Protein AF-A0A3B9D174-F1 (afdb_monomer)

Radius of gyration: 32.99 Å; Cα contacts (8 Å, |Δi|>4): 770; chains: 1; bounding box: 59×114×82 Å

Foldseek 3Di:
DDDDDDDDDDDDDDDDDDDDDDDDDDDDDDDDDDDDPDDDDDDDPPPPDDPVCPVVLVVQLVVLLVVLVVVQVVLVPPPFDPDDDPPPDPDDDQVNVCVVVVQFDDWADADLQKIFTAGPVRDTPWIKGKLPPLLQQQQFFQHAWIKIFTAHPQQFTQWIATDDHPDDPVLNVQCRPPPVQGRVSGGPHAPDQDDLPPRDARPPNRRVRQSVSVSVRSSSPDLDFQPVCQDADDLVLVVLVLVQQPVSDSPQWDWADDDRFKTFIAGVVRDTQWMKGKLRRLDQRQQFDGGGWIKIFTAGPVQFTRAIDTDDDRDDPPLLVVLSVCRVLCVLRGRDRQLCLLVDDCVVSVRAADVPNRRVSVSVSVSSNSSSPSVNVVVVVVVPDDDDPPPAQDDDPLLVVLVVQVVVLCVCLVDPVVVPVVSLLVLLVCLCPPVQPPNVLDDFLVLVLVCSNNPDVCSHRVSSVVLVCCQSSVCSNVVDNSCLRRRHSVSSVCVVCVPDPDDDDDDPVVVVVVVCVVVVLVVVSVVCSVVVRPDDRRVVDPSVVD

Solvent-accessible surface area (backbone atoms only — not comparable to full-atom values): 31880 Å² total; per-residue (Å²): 135,87,84,84,85,85,88,86,84,90,80,89,82,89,83,89,82,84,86,82,89,88,87,88,81,90,86,84,90,82,83,90,79,78,92,72,97,67,79,87,70,78,83,76,82,76,77,80,76,58,78,89,50,52,64,60,58,61,50,46,37,59,50,47,44,48,49,54,51,49,50,56,49,52,62,67,67,45,78,66,62,75,93,70,77,95,79,78,65,72,73,91,47,69,66,70,46,27,78,79,38,75,66,53,64,46,74,50,73,70,57,99,61,37,21,45,27,18,29,88,85,70,46,81,77,34,30,38,34,48,17,59,75,72,22,71,79,37,35,30,71,71,24,47,52,34,33,39,37,35,24,44,95,85,42,25,27,68,45,52,44,68,73,48,56,60,33,57,68,66,38,47,49,50,54,60,66,34,59,73,51,42,54,69,52,44,68,45,40,60,76,46,80,75,78,70,91,77,63,71,60,40,85,92,20,47,50,44,33,46,20,42,53,46,13,49,38,31,49,28,63,28,91,62,67,31,76,92,50,69,75,69,92,55,72,71,64,48,66,76,45,29,91,58,42,98,75,63,55,67,81,60,57,45,72,43,86,72,54,90,38,33,27,40,32,20,43,77,89,66,47,80,58,25,34,41,38,41,25,23,66,46,32,61,61,50,49,34,82,65,24,32,54,30,37,36,32,42,21,40,81,84,42,27,22,58,45,74,34,78,69,50,68,53,47,60,81,71,43,60,56,49,60,65,74,39,64,75,71,50,54,82,64,40,79,34,41,49,56,54,42,47,72,64,51,56,74,83,66,63,65,68,51,45,89,92,24,36,54,42,43,45,27,42,53,52,29,50,26,45,15,15,43,41,50,45,49,52,63,50,60,78,68,59,85,77,85,73,74,69,85,64,62,53,81,50,76,63,28,56,50,45,48,51,49,50,52,52,24,48,50,33,64,73,47,76,53,56,74,39,67,66,59,43,52,54,50,30,51,46,26,38,52,47,49,28,59,69,55,62,68,67,97,44,66,41,57,56,47,51,32,71,60,71,42,77,58,44,43,74,40,44,27,52,43,50,51,52,50,50,56,65,48,40,34,50,70,69,75,40,71,48,43,56,68,44,61,36,27,69,39,27,49,53,63,64,55,65,76,56,88,81,76,86,84,77,54,72,69,58,54,63,54,55,67,49,44,66,59,52,51,50,51,51,52,49,46,38,54,76,70,60,53,80,63,75,52,51,80,78,44,94,58,89,82,93

pLDDT: mean 76.63, std 20.52, range [23.83, 97.62]

Mean predicted aligned error: 18.55 Å

Sequence (546 aa):
MFPSEPTVHDANVVLTVADPFEMFSKGNRFNPLVMSDTAAELPIIQDKIPPARRLTARLATPARVLGVVLLLVLVRLQPAPRNSDSSTKTGITLQQVQDLLPNAAKIGPSVDGIQTVTDAEDNVVGQVCQTQPAANKVTGYRGITNLLILLNEDLEVTRVSLLESEDTEEHAAAVRKDQKFLSQFAGWKMGQQESFESVDATSGATLTALAAIQSVSVRLGSDAPSLKFPNPLTVADLELLVDVLPDETVEGLTIRKSTAWSVDVLDADRTLVGRLIRTGPLSDRISGYQGPTELVTFCDTNDQVLGIRLRETWENQPYAGYLNDEPWFWSPLENKPFAELRLVDLVEEEVEGVSGATMTSMASAETMLAAAAEYHRRLQTNAGPPVQESTAVRWTAHDTGTVAVLLVGILIGMTRLRGIKWIRRTWFVILIGYFGIVTGNLLSLAVVSAWSFGGIAWQMAPGMAAVIIVSLLLPPASRRNIYCTHLCPHGALQQLLRHLRWRWKSGRRLLSRLRFLPGLILVAAATITILQVPWNLAAWEPFDAW

Secondary structure (DSSP, 8-state):
--------------------------------------------------GGGHHHHHHHHHHHHHHHHHHHHHHHHSPPPPS--SS---PPPHHHHHHH-TT--EEEEEETTEEEEE-TTS-EEEEEEESTTTTTT-B-SSSBEEEEEEE-TTSBEEEEEEEEESS-HHHHHHHHH-HHHHHTTTT-BTTS---GGG-PPPTT-HHHHHHHHHHHHHHTT-----SSS-PPP-GGGGGGGGGGSTTS--TT-EEEE-SSSEEEEE-TT--EEEEEEESTTT----B-SSSBEEEEEEEETT-BEEEEEEEEE-SPTTGGGHHHH-GGGTGGGTTSBGGGGGG--TTTTT-PPPTT-HHHHHHHHHHHHHHHHHHHHHHHHTT--------S----HHHHHHHHHHHHHHHHHHSGGGG-HHHHHHHHHHIIIIIIIIT-----HHHHHHHHHH---TTT-HHHHHHHHHHHHHHHHHSS-HIIIII-HHHHHHHHHTT-S------HHHHHHHTTHHHHHHHHHHHHHHTT----SGGGSTTTT-

Nearest PDB structures (foldseek):
  4iub-assembly1_L  TM=4.836E-01  e=5.269E+00  Cupriavidus necator H16
  6le0-assembly2_C  TM=2.714E-01  e=7.254E+00  Streptomyces koyangensis

Structure (mmCIF, N/CA/C/O backbone):
data_AF-A0A3B9D174-F1
#
_entry.id   AF-A0A3B9D174-F1
#
loop_
_atom_site.group_PDB
_atom_site.id
_atom_site.type_symbol
_atom_site.label_atom_id
_atom_site.label_alt_id
_atom_site.label_comp_id
_atom_site.label_asym_id
_atom_site.label_entity_id
_atom_site.label_seq_id
_atom_site.pdbx_PDB_ins_code
_atom_site.Cartn_x
_atom_site.Cartn_y
_atom_site.Cartn_z
_atom_site.occupancy
_atom_site.B_iso_or_equiv
_atom_site.auth_seq_id
_atom_site.auth_comp_id
_atom_site.auth_asym_id
_atom_site.auth_atom_id
_atom_site.pdbx_PDB_model_num
ATOM 1 N N . MET A 1 1 ? -27.118 34.296 -35.915 1.00 29.77 1 MET A N 1
ATOM 2 C CA . MET A 1 1 ? -27.364 35.217 -37.042 1.00 29.77 1 MET A CA 1
ATOM 3 C C . MET A 1 1 ? -26.964 36.613 -36.571 1.00 29.77 1 MET A C 1
ATOM 5 O O . MET A 1 1 ? -27.748 37.185 -35.839 1.00 29.77 1 MET A O 1
ATOM 9 N N . PHE A 1 2 ? -25.712 37.008 -36.885 1.00 26.25 2 PHE A N 1
ATOM 10 C CA . PHE A 1 2 ? -25.080 38.351 -37.021 1.00 26.25 2 PHE A CA 1
ATOM 11 C C . PHE A 1 2 ? -25.432 39.537 -36.077 1.00 26.25 2 PHE A C 1
ATOM 13 O O . PHE A 1 2 ? -26.565 39.609 -35.622 1.00 26.25 2 PHE A O 1
ATOM 20 N N . PRO A 1 3 ? -24.577 40.585 -35.924 1.00 42.47 3 PRO A N 1
ATOM 21 C CA . PRO A 1 3 ? -23.141 40.754 -36.259 1.00 42.47 3 PRO A CA 1
ATOM 22 C C . PRO A 1 3 ? -22.316 41.552 -35.181 1.00 42.47 3 PRO A C 1
ATOM 24 O O . PRO A 1 3 ? -22.872 42.066 -34.218 1.00 42.47 3 PRO A O 1
ATOM 27 N N . SER A 1 4 ? -20.975 41.457 -35.188 1.00 29.97 4 SER A N 1
ATOM 28 C CA . SER A 1 4 ? -19.945 42.454 -35.616 1.00 29.97 4 SER A CA 1
ATOM 29 C C . SER A 1 4 ? -19.398 43.439 -34.566 1.00 29.97 4 SER A C 1
ATOM 31 O O . SER A 1 4 ? -20.148 44.145 -33.901 1.00 29.97 4 SER A O 1
ATOM 33 N N . GLU A 1 5 ? -18.062 43.527 -34.548 1.00 30.09 5 GLU A N 1
ATOM 34 C CA . GLU A 1 5 ? -17.201 44.581 -33.980 1.00 30.09 5 GLU A CA 1
ATOM 35 C C . GLU A 1 5 ? -17.526 46.001 -34.512 1.00 30.09 5 GLU A C 1
ATOM 37 O O . GLU A 1 5 ? -18.343 46.153 -35.426 1.00 30.09 5 GLU A O 1
ATOM 42 N N . PRO A 1 6 ? -16.844 47.049 -33.998 1.00 39.75 6 PRO A N 1
ATOM 43 C CA . PRO A 1 6 ? -15.635 47.480 -34.716 1.00 39.75 6 PRO A CA 1
ATOM 44 C C . PRO A 1 6 ? -14.444 47.899 -33.829 1.00 39.75 6 PRO A C 1
ATOM 46 O O . PRO A 1 6 ? -14.583 48.397 -32.713 1.00 39.75 6 PRO A O 1
ATOM 49 N N . THR A 1 7 ? -13.256 47.735 -34.407 1.00 30.45 7 THR A N 1
ATOM 50 C CA . THR A 1 7 ? -11.978 48.387 -34.080 1.00 30.45 7 THR A CA 1
ATOM 51 C C . THR A 1 7 ? -11.933 49.833 -34.611 1.00 30.45 7 THR A C 1
ATOM 53 O O . THR A 1 7 ? -12.735 50.168 -35.479 1.00 30.45 7 THR A O 1
ATOM 56 N N . VAL A 1 8 ? -11.004 50.678 -34.110 1.00 30.02 8 VAL A N 1
ATOM 57 C CA . VAL A 1 8 ? -10.166 51.661 -34.865 1.00 30.02 8 VAL A CA 1
ATOM 58 C C . VAL A 1 8 ? -9.351 52.584 -33.914 1.00 30.02 8 VAL A C 1
ATOM 60 O O . VAL A 1 8 ? -9.910 53.320 -33.110 1.00 30.02 8 VAL A O 1
ATOM 63 N N . HIS A 1 9 ? -8.022 52.492 -34.072 1.00 28.69 9 HIS A N 1
ATOM 64 C CA . HIS A 1 9 ? -6.907 53.470 -34.043 1.00 28.69 9 HIS A CA 1
ATOM 65 C C . HIS A 1 9 ? -6.656 54.557 -32.964 1.00 28.69 9 HIS A C 1
ATOM 67 O O . HIS A 1 9 ? -7.439 55.473 -32.748 1.00 28.69 9 HIS A O 1
ATOM 73 N N . ASP A 1 10 ? -5.410 54.481 -32.458 1.00 26.28 10 ASP A N 1
ATOM 74 C CA . ASP A 1 10 ? -4.342 55.498 -32.324 1.00 26.28 10 ASP A CA 1
ATOM 75 C C . ASP A 1 10 ? -4.605 56.898 -31.743 1.00 26.28 10 ASP A C 1
ATOM 77 O O . ASP A 1 10 ? -5.248 57.742 -32.359 1.00 26.28 10 ASP A O 1
ATOM 81 N N . ALA A 1 11 ? -3.855 57.219 -30.678 1.00 28.80 11 ALA A N 1
ATOM 82 C CA . ALA A 1 11 ? -3.058 58.450 -30.605 1.00 28.80 11 ALA A CA 1
ATOM 83 C C . ALA A 1 11 ? -1.955 58.340 -29.532 1.00 28.80 11 ALA A C 1
ATOM 85 O O . ALA A 1 11 ? -2.218 58.253 -28.333 1.00 28.80 11 ALA A O 1
ATOM 86 N N . ASN A 1 12 ? -0.700 58.393 -29.983 1.00 24.64 12 ASN A N 1
ATOM 87 C CA . ASN A 1 12 ? 0.449 58.815 -29.183 1.00 24.64 12 ASN A CA 1
ATOM 88 C C . ASN A 1 12 ? 0.219 60.237 -28.634 1.00 24.64 12 ASN A C 1
ATOM 90 O O . ASN A 1 12 ? -0.400 61.048 -29.317 1.00 24.64 12 ASN A O 1
ATOM 94 N N . VAL A 1 13 ? 0.810 60.572 -27.480 1.00 26.73 13 VAL A N 1
ATOM 95 C CA . VAL A 1 13 ? 1.781 61.680 -27.332 1.00 26.73 13 VAL A CA 1
ATOM 96 C C . VAL A 1 13 ? 2.138 61.906 -25.852 1.00 26.73 13 VAL A C 1
ATOM 98 O O . VAL A 1 13 ? 1.304 62.021 -24.961 1.00 26.73 13 VAL A O 1
ATOM 101 N N . VAL A 1 14 ? 3.452 61.945 -25.663 1.00 24.58 14 VAL A N 1
ATOM 102 C CA . VAL A 1 14 ? 4.287 62.340 -24.525 1.00 24.58 14 VAL A CA 1
ATOM 103 C C . VAL A 1 14 ? 3.940 63.744 -24.001 1.00 24.58 14 VAL A C 1
ATOM 105 O O . VAL A 1 14 ? 3.612 64.601 -24.810 1.00 24.58 14 VAL A O 1
ATOM 108 N N . LEU A 1 15 ? 4.113 64.016 -22.696 1.00 24.69 15 LEU A N 1
ATOM 109 C CA . LEU A 1 15 ? 4.924 65.145 -22.181 1.00 24.69 15 LEU A CA 1
ATOM 110 C C . LEU A 1 15 ? 4.882 65.283 -20.645 1.00 24.69 15 LEU A C 1
ATOM 112 O O . LEU A 1 15 ? 3.855 65.509 -20.015 1.00 24.69 15 LEU A O 1
ATOM 116 N N . THR A 1 16 ? 6.083 65.169 -20.085 1.00 25.48 16 THR A N 1
ATOM 117 C CA . THR A 1 16 ? 6.599 65.719 -18.822 1.00 25.48 16 THR A CA 1
ATOM 118 C C . THR A 1 16 ? 6.398 67.233 -18.670 1.00 25.48 16 THR A C 1
ATOM 120 O O . THR A 1 16 ? 6.267 67.909 -19.685 1.00 25.48 16 THR A O 1
ATOM 123 N N . VAL A 1 17 ? 6.528 67.734 -17.423 1.00 25.09 17 VAL A N 1
ATOM 124 C CA . VAL A 1 17 ? 7.131 69.018 -16.937 1.00 25.09 17 VAL A CA 1
ATOM 125 C C . VAL A 1 17 ? 6.379 69.421 -15.647 1.00 25.09 17 VAL A C 1
ATOM 127 O O . VAL A 1 17 ? 5.170 69.598 -15.671 1.00 25.09 17 VAL A O 1
ATOM 130 N N . ALA A 1 18 ? 6.965 69.226 -14.464 1.00 23.83 18 ALA A N 1
ATOM 131 C CA . ALA A 1 18 ? 7.821 70.139 -13.683 1.00 23.83 18 ALA A CA 1
ATOM 132 C C . ALA A 1 18 ? 7.060 71.201 -12.850 1.00 23.83 18 ALA A C 1
ATOM 134 O O . ALA A 1 18 ? 6.241 71.957 -13.361 1.00 23.83 18 ALA A O 1
ATOM 135 N N . ASP A 1 19 ? 7.402 71.199 -11.558 1.00 31.25 19 ASP A N 1
ATOM 136 C CA . ASP A 1 19 ? 7.096 72.123 -10.447 1.00 31.25 19 ASP A CA 1
ATOM 137 C C . ASP A 1 19 ? 7.306 73.619 -10.785 1.00 31.25 19 ASP A C 1
ATOM 139 O O . ASP A 1 19 ? 8.136 73.919 -11.650 1.00 31.25 19 ASP A O 1
ATOM 143 N N . PRO A 1 20 ? 6.651 74.578 -10.081 1.00 31.52 20 PRO A N 1
ATOM 144 C CA . PRO A 1 20 ? 7.275 75.112 -8.854 1.00 31.52 20 PRO A CA 1
ATOM 145 C C . PRO A 1 20 ? 6.353 75.677 -7.740 1.00 31.52 20 PRO A C 1
ATOM 147 O O . PRO A 1 20 ? 5.272 76.212 -7.969 1.00 31.52 20 PRO A O 1
ATOM 150 N N . PHE A 1 21 ? 6.894 75.597 -6.515 1.00 24.41 21 PHE A N 1
ATOM 151 C CA . PHE A 1 21 ? 6.799 76.512 -5.358 1.00 24.41 21 PHE A CA 1
ATOM 152 C C . PHE A 1 21 ? 6.125 77.883 -5.590 1.00 24.41 21 PHE A C 1
ATOM 154 O O . PHE A 1 21 ? 6.497 78.578 -6.526 1.00 24.41 21 PHE A O 1
ATOM 161 N N . GLU A 1 22 ? 5.302 78.370 -4.641 1.00 26.64 22 GLU A N 1
ATOM 162 C CA . GLU A 1 22 ? 5.740 79.255 -3.535 1.00 26.64 22 GLU A CA 1
ATOM 163 C C . GLU A 1 22 ? 4.571 79.764 -2.639 1.00 26.64 22 GLU A C 1
ATOM 165 O O . GLU A 1 22 ? 3.420 79.821 -3.055 1.00 26.64 22 GLU A O 1
ATOM 170 N N . MET A 1 23 ? 4.940 80.207 -1.425 1.00 24.38 23 MET A N 1
ATOM 171 C CA . MET A 1 23 ? 4.332 81.261 -0.580 1.00 24.38 23 MET A CA 1
ATOM 172 C C . MET A 1 23 ? 3.509 80.947 0.711 1.00 24.38 23 MET A C 1
ATOM 174 O O . MET A 1 23 ? 2.306 80.719 0.682 1.00 24.38 23 MET A O 1
ATOM 178 N N . PHE A 1 24 ? 4.196 81.226 1.846 1.00 27.11 24 PHE A N 1
ATOM 179 C CA . PHE A 1 24 ? 3.775 81.877 3.123 1.00 27.11 24 PHE A CA 1
ATOM 180 C C . PHE A 1 24 ? 3.024 81.059 4.208 1.00 27.11 24 PHE A C 1
ATOM 182 O O . PHE A 1 24 ? 2.117 80.306 3.913 1.00 27.11 24 PHE A O 1
ATOM 189 N N . SER A 1 25 ? 3.225 81.228 5.531 1.00 26.14 25 SER A N 1
ATOM 190 C CA . SER A 1 25 ? 4.240 81.891 6.383 1.00 26.14 25 SER A CA 1
ATOM 191 C C . SER A 1 25 ? 3.931 81.619 7.882 1.00 26.14 25 SER A C 1
ATOM 193 O O . SER A 1 25 ? 2.769 81.409 8.216 1.00 26.14 25 SER A O 1
ATOM 195 N N . LYS A 1 26 ? 4.946 81.782 8.762 1.00 29.00 26 LYS A N 1
ATOM 196 C CA . LYS A 1 26 ? 4.917 81.962 10.250 1.00 29.00 26 LYS A CA 1
ATOM 197 C C . LYS A 1 26 ? 4.645 80.694 11.099 1.00 29.00 26 LYS A C 1
ATOM 199 O O . LYS A 1 26 ? 3.683 79.993 10.859 1.00 29.00 26 LYS A O 1
ATOM 204 N N . GLY A 1 27 ? 5.392 80.345 12.156 1.00 26.22 27 GLY A N 1
ATOM 205 C CA . GLY A 1 27 ? 6.542 80.950 12.833 1.00 26.22 27 GLY A CA 1
ATOM 206 C C . GLY A 1 27 ? 6.984 80.123 14.068 1.00 26.22 27 GLY A C 1
ATOM 207 O O . GLY A 1 27 ? 6.244 79.273 14.548 1.00 26.22 27 GLY A O 1
ATOM 208 N N . ASN A 1 28 ? 8.176 80.460 14.582 1.00 27.66 28 ASN A N 1
ATOM 209 C CA . ASN A 1 28 ? 8.804 80.122 15.879 1.00 27.66 28 ASN A CA 1
ATOM 210 C C . ASN A 1 28 ? 9.586 78.799 16.098 1.00 27.66 28 ASN A C 1
ATOM 212 O O . ASN A 1 28 ? 9.065 77.794 16.562 1.00 27.66 28 ASN A O 1
ATOM 216 N N . ARG A 1 29 ? 10.909 78.931 15.871 1.00 27.81 29 ARG A N 1
ATOM 217 C CA . ARG A 1 29 ? 12.090 78.570 16.701 1.00 27.81 29 ARG A CA 1
ATOM 218 C C . ARG A 1 29 ? 12.030 77.315 17.594 1.00 27.81 29 ARG A C 1
ATOM 220 O O . ARG A 1 29 ? 11.368 77.358 18.617 1.00 27.81 29 ARG A O 1
ATOM 227 N N . PHE A 1 30 ? 12.907 76.334 17.330 1.00 27.53 30 PHE A N 1
ATOM 228 C CA . PHE A 1 30 ? 13.921 75.806 18.275 1.00 27.53 30 PHE A CA 1
ATOM 229 C C . PHE A 1 30 ? 14.982 74.949 17.530 1.00 27.53 30 PHE A C 1
ATOM 231 O O . PHE A 1 30 ? 14.709 74.394 16.472 1.00 27.53 30 PHE A O 1
ATOM 238 N N . ASN A 1 31 ? 16.203 74.939 18.077 1.00 29.02 31 ASN A N 1
ATOM 239 C CA . ASN A 1 31 ? 17.518 74.547 17.526 1.00 29.02 31 ASN A CA 1
ATOM 240 C C . ASN A 1 31 ? 17.685 73.152 16.861 1.00 29.02 31 ASN A C 1
ATOM 242 O O . ASN A 1 31 ? 16.922 72.232 17.151 1.00 29.02 31 ASN A O 1
ATOM 246 N N . PRO A 1 32 ? 18.752 72.963 16.045 1.00 29.77 32 PRO A N 1
ATOM 247 C CA . PRO A 1 32 ? 19.006 71.746 15.280 1.00 29.77 32 PRO A CA 1
ATOM 248 C C . PRO A 1 32 ? 19.645 70.662 16.158 1.00 29.77 32 PRO A C 1
ATOM 250 O O . PRO A 1 32 ? 20.730 70.846 16.707 1.00 29.77 32 PRO A O 1
ATOM 253 N N . LEU A 1 33 ? 18.998 69.501 16.259 1.00 28.47 33 LEU A N 1
ATOM 254 C CA . LEU A 1 33 ? 19.603 68.292 16.816 1.00 28.47 33 LEU A CA 1
ATOM 255 C C . LEU A 1 33 ? 19.944 67.336 15.675 1.00 28.47 33 LEU A C 1
ATOM 257 O O . LEU A 1 33 ? 19.091 66.633 15.144 1.00 28.47 33 LEU A O 1
ATOM 261 N N . VAL A 1 34 ? 21.219 67.409 15.292 1.00 28.08 34 VAL A N 1
ATOM 262 C CA . VAL A 1 34 ? 22.111 66.314 14.886 1.00 28.08 34 VAL A CA 1
ATOM 263 C C . VAL A 1 34 ? 21.400 64.994 14.560 1.00 28.08 34 VAL A C 1
ATOM 265 O O . VAL A 1 34 ? 20.930 64.279 15.445 1.00 28.08 34 VAL A O 1
ATOM 268 N N . MET A 1 35 ? 21.413 64.636 13.273 1.00 28.88 35 MET A N 1
ATOM 269 C CA . MET A 1 35 ? 21.164 63.271 12.815 1.00 28.88 35 MET A CA 1
ATOM 270 C C . MET A 1 35 ? 22.157 62.325 13.501 1.00 28.88 35 MET A C 1
ATOM 272 O O . MET A 1 35 ? 23.359 62.399 13.259 1.00 28.88 35 MET A O 1
ATOM 276 N N . SER A 1 36 ? 21.652 61.420 14.340 1.00 27.42 36 SER A N 1
ATOM 277 C CA . SER A 1 36 ? 22.375 60.201 14.696 1.00 27.42 36 SER A CA 1
ATOM 278 C C . SER A 1 36 ? 21.552 59.001 14.247 1.00 27.42 36 SER A C 1
ATOM 280 O O . SER A 1 36 ? 20.451 58.746 14.740 1.00 27.42 36 SER A O 1
ATOM 282 N N . ASP A 1 37 ? 22.104 58.286 13.272 1.00 30.80 37 ASP A N 1
ATOM 283 C CA . ASP A 1 37 ? 21.706 56.943 12.881 1.00 30.80 37 ASP A CA 1
ATOM 284 C C . ASP A 1 37 ? 21.874 56.001 14.076 1.00 30.80 37 ASP A C 1
ATOM 286 O O . ASP A 1 37 ? 22.934 55.419 14.300 1.00 30.80 37 ASP A O 1
ATOM 290 N N . THR A 1 38 ? 20.819 55.828 14.865 1.00 30.03 38 THR A N 1
ATOM 291 C CA . THR A 1 38 ? 20.739 54.727 15.826 1.00 30.03 38 THR A CA 1
ATOM 292 C C . THR A 1 38 ? 19.485 53.917 15.549 1.00 30.03 38 THR A C 1
ATOM 294 O O . THR A 1 38 ? 18.369 54.205 15.978 1.00 30.03 38 THR A O 1
ATOM 297 N N . ALA A 1 39 ? 19.696 52.854 14.773 1.00 30.22 39 ALA A N 1
ATOM 298 C CA . ALA A 1 39 ? 18.802 51.716 14.738 1.00 30.22 39 ALA A CA 1
ATOM 299 C C . ALA A 1 39 ? 18.547 51.268 16.183 1.00 30.22 39 ALA A C 1
ATOM 301 O O . ALA A 1 39 ? 19.483 50.930 16.902 1.00 30.22 39 ALA A O 1
ATOM 302 N N . ALA A 1 40 ? 17.282 51.277 16.597 1.00 28.75 40 ALA A N 1
ATOM 303 C CA . ALA A 1 40 ? 16.851 50.752 17.882 1.00 28.75 40 ALA A CA 1
ATOM 304 C C . ALA A 1 40 ? 17.208 49.256 17.981 1.00 28.75 40 ALA A C 1
ATOM 306 O O . ALA A 1 40 ? 16.458 48.378 17.536 1.00 28.75 40 ALA A O 1
ATOM 307 N N . GLU A 1 41 ? 18.384 48.970 18.537 1.00 29.72 41 GLU A N 1
ATOM 308 C CA . GLU A 1 41 ? 18.733 47.669 19.083 1.00 29.72 41 GLU A CA 1
ATOM 309 C C . GLU A 1 41 ? 17.760 47.359 20.226 1.00 29.72 41 GLU A C 1
ATOM 311 O O . GLU A 1 41 ? 17.467 48.197 21.079 1.00 29.72 41 GLU A O 1
ATOM 316 N N . LEU A 1 42 ? 17.206 46.146 20.220 1.00 27.48 42 LEU A N 1
ATOM 317 C CA . LEU A 1 42 ? 16.438 45.639 21.354 1.00 27.48 42 LEU A CA 1
ATOM 318 C C . LEU A 1 42 ? 17.371 45.609 22.578 1.00 27.48 42 LEU A C 1
ATOM 320 O O . LEU A 1 42 ? 18.494 45.119 22.438 1.00 27.48 42 LEU A O 1
ATOM 324 N N . PRO A 1 43 ? 16.943 46.080 23.762 1.00 25.78 43 PRO A N 1
ATOM 325 C CA . PRO A 1 43 ? 17.785 46.039 24.947 1.00 25.78 43 PRO A CA 1
ATOM 326 C C . PRO A 1 43 ? 18.122 44.582 25.273 1.00 25.78 43 PRO A C 1
ATOM 328 O O . PRO A 1 43 ? 17.247 43.775 25.593 1.00 25.78 43 PRO A O 1
ATOM 331 N N . ILE A 1 44 ? 19.408 44.239 25.185 1.00 30.70 44 ILE A N 1
ATOM 332 C CA . ILE A 1 44 ? 19.943 43.015 25.771 1.00 30.70 44 ILE A CA 1
ATOM 333 C C . ILE A 1 44 ? 19.828 43.207 27.282 1.00 30.70 44 ILE A C 1
ATOM 335 O O . ILE A 1 44 ? 20.578 43.986 27.868 1.00 30.70 44 ILE A O 1
ATOM 339 N N . ILE A 1 45 ? 18.887 42.511 27.917 1.00 27.16 45 ILE A N 1
ATOM 340 C CA . ILE A 1 45 ? 18.857 42.385 29.374 1.00 27.16 45 ILE A CA 1
ATOM 341 C C . ILE A 1 45 ? 20.109 41.587 29.764 1.00 27.16 45 ILE A C 1
ATOM 343 O O . ILE A 1 45 ? 20.125 40.358 29.737 1.00 27.16 45 ILE A O 1
ATOM 347 N N . GLN A 1 46 ? 21.205 42.289 30.055 1.00 32.69 46 GLN A N 1
ATOM 348 C CA . GLN A 1 46 ? 22.334 41.720 30.778 1.00 32.69 46 GLN A CA 1
ATOM 349 C C . GLN A 1 46 ? 21.959 41.674 32.258 1.00 32.69 46 GLN A C 1
ATOM 351 O O . GLN A 1 46 ? 22.279 42.585 33.020 1.00 32.69 46 GLN A O 1
ATOM 356 N N . ASP A 1 47 ? 21.293 40.600 32.677 1.00 34.19 47 ASP A N 1
ATOM 357 C CA . ASP A 1 47 ? 21.174 40.298 34.100 1.00 34.19 47 ASP A CA 1
ATOM 358 C C . ASP A 1 47 ? 22.581 40.015 34.650 1.00 34.19 47 ASP A C 1
ATOM 360 O O . ASP A 1 47 ? 23.174 38.956 34.416 1.00 34.19 47 ASP A O 1
ATOM 364 N N . LYS A 1 48 ? 23.156 40.980 35.378 1.00 37.34 48 LYS A N 1
ATOM 365 C CA . LYS A 1 48 ? 24.368 40.764 36.178 1.00 37.34 48 LYS A CA 1
ATOM 366 C C . LYS A 1 48 ? 24.020 39.798 37.314 1.00 37.34 48 LYS A C 1
ATOM 368 O O . LYS A 1 48 ? 23.479 40.194 38.340 1.00 37.34 48 LYS A O 1
ATOM 373 N N . ILE A 1 49 ? 24.326 38.515 37.128 1.00 42.28 49 ILE A N 1
ATOM 374 C CA . ILE A 1 49 ? 24.113 37.479 38.148 1.00 42.28 49 ILE A CA 1
ATOM 375 C C . ILE A 1 49 ? 25.100 37.705 39.321 1.00 42.28 49 ILE A C 1
ATOM 377 O O . ILE A 1 49 ? 26.313 37.738 39.081 1.00 42.28 49 ILE A O 1
ATOM 381 N N . PRO A 1 50 ? 24.632 37.832 40.581 1.00 41.12 50 PRO A N 1
ATOM 382 C CA . PRO A 1 50 ? 25.491 38.052 41.750 1.00 41.12 50 PRO A CA 1
ATOM 383 C C . PRO A 1 50 ? 26.434 36.861 42.035 1.00 41.12 50 PRO A C 1
ATOM 385 O O . PRO A 1 50 ? 26.125 35.719 41.677 1.00 41.12 50 PRO A O 1
ATOM 388 N N . PRO A 1 51 ? 27.591 37.090 42.695 1.00 47.47 51 PRO A N 1
ATOM 389 C CA . PRO A 1 51 ? 28.689 36.120 42.798 1.00 47.47 51 PRO A CA 1
ATOM 390 C C . PRO A 1 51 ? 28.316 34.808 43.511 1.00 47.47 51 PRO A C 1
ATOM 392 O O . PRO A 1 51 ? 28.822 33.756 43.124 1.00 47.47 51 PRO A O 1
ATOM 395 N N . ALA A 1 52 ? 27.360 34.831 44.446 1.00 46.47 52 ALA A N 1
ATOM 396 C CA . ALA A 1 52 ? 26.866 33.642 45.153 1.00 46.47 52 ALA A CA 1
ATOM 397 C C . ALA A 1 52 ? 26.108 32.637 44.253 1.00 46.47 52 ALA A C 1
ATOM 399 O O . ALA A 1 52 ? 25.949 31.475 44.613 1.00 46.47 52 ALA A O 1
ATOM 400 N N . ARG A 1 53 ? 25.684 33.042 43.046 1.00 47.66 53 ARG A N 1
ATOM 401 C CA . ARG A 1 53 ? 25.040 32.165 42.047 1.00 47.66 53 ARG A CA 1
ATOM 402 C C . ARG A 1 53 ? 26.010 31.612 40.991 1.00 47.66 53 ARG A C 1
ATOM 404 O O . ARG A 1 53 ? 25.579 30.934 40.062 1.00 47.66 53 ARG A O 1
ATOM 411 N N . ARG A 1 54 ? 27.323 31.876 41.089 1.00 50.47 54 ARG A N 1
ATOM 412 C CA . ARG A 1 54 ? 28.309 31.403 40.091 1.00 50.47 54 ARG A CA 1
ATOM 413 C C . ARG A 1 54 ? 28.569 29.895 40.164 1.00 50.47 54 ARG A C 1
ATOM 415 O O . ARG A 1 54 ? 28.769 29.286 39.119 1.00 50.47 54 ARG A O 1
ATOM 422 N N . LEU A 1 55 ? 28.518 29.290 41.352 1.00 48.72 55 LEU A N 1
ATOM 423 C CA . LEU A 1 55 ? 28.657 27.836 41.534 1.00 48.72 55 LEU A CA 1
ATOM 424 C C . LEU A 1 55 ? 27.411 27.079 41.051 1.00 48.72 55 LEU A C 1
ATOM 426 O O . LEU A 1 55 ? 27.532 26.146 40.259 1.00 48.72 55 LEU A O 1
ATOM 430 N N . THR A 1 56 ? 26.211 27.553 41.401 1.00 50.91 56 THR A N 1
ATOM 431 C CA . THR A 1 56 ? 24.946 26.981 40.907 1.00 50.91 56 THR A CA 1
ATOM 432 C C . THR A 1 56 ? 24.794 27.151 39.394 1.00 50.91 56 THR A C 1
ATOM 434 O O . THR A 1 56 ? 24.351 26.232 38.715 1.00 50.91 56 THR A O 1
ATOM 437 N N . ALA A 1 57 ? 25.254 28.268 38.818 1.00 52.97 57 ALA A N 1
ATOM 438 C CA . ALA A 1 57 ? 25.274 28.464 37.369 1.00 52.97 57 ALA A CA 1
ATOM 439 C C . ALA A 1 57 ? 26.322 27.604 36.634 1.00 52.97 57 ALA A C 1
ATOM 441 O O . ALA A 1 57 ? 26.123 27.325 35.452 1.00 52.97 57 ALA A O 1
ATOM 442 N N . ARG A 1 58 ? 27.427 27.204 37.283 1.00 55.69 58 ARG A N 1
ATOM 443 C CA . ARG A 1 58 ? 28.450 26.314 36.697 1.00 55.69 58 ARG A CA 1
ATOM 444 C C . ARG A 1 58 ? 28.023 24.846 36.709 1.00 55.69 58 ARG A C 1
ATOM 446 O O . ARG A 1 58 ? 28.353 24.141 35.766 1.00 55.69 58 ARG A O 1
ATOM 453 N N . LEU A 1 59 ? 27.242 24.422 37.706 1.00 57.00 59 LEU A N 1
ATOM 454 C CA . LEU A 1 59 ? 26.656 23.075 37.783 1.00 57.00 59 LEU A CA 1
ATOM 455 C C . LEU A 1 59 ? 25.337 22.943 36.999 1.00 57.00 59 LEU A C 1
ATOM 457 O O . LEU A 1 59 ? 25.006 21.861 36.528 1.00 57.00 59 LEU A O 1
ATOM 461 N N . ALA A 1 60 ? 24.603 24.041 36.784 1.00 61.50 60 ALA A N 1
ATOM 462 C CA . ALA A 1 60 ? 23.335 24.017 36.050 1.00 61.50 60 ALA A CA 1
ATOM 463 C C . ALA A 1 60 ? 23.484 23.660 34.562 1.00 61.50 60 ALA A C 1
ATOM 465 O O . ALA A 1 60 ? 22.595 23.029 34.000 1.00 61.50 60 ALA A O 1
ATOM 466 N N . THR A 1 61 ? 24.576 24.065 33.906 1.00 64.19 61 THR A N 1
ATOM 467 C CA . THR A 1 61 ? 24.828 23.712 32.498 1.00 64.19 61 THR A CA 1
ATOM 468 C C . THR A 1 61 ? 25.058 22.202 32.314 1.00 64.19 61 THR A C 1
ATOM 470 O O . THR A 1 61 ? 24.295 21.603 31.556 1.00 64.19 61 THR A O 1
ATOM 473 N N . PRO A 1 62 ? 26.019 21.551 33.008 1.00 68.75 62 PRO A N 1
ATOM 474 C CA . PRO A 1 62 ? 26.210 20.107 32.888 1.00 68.75 62 PRO A CA 1
ATOM 475 C C . PRO A 1 62 ? 24.993 19.321 33.383 1.00 68.75 62 PRO A C 1
ATOM 477 O O . PRO A 1 62 ? 24.639 18.341 32.746 1.00 68.75 62 PRO A O 1
ATOM 480 N N . ALA A 1 63 ? 24.281 19.776 34.423 1.00 69.81 63 ALA A N 1
ATOM 481 C CA . ALA A 1 63 ? 23.053 19.120 34.882 1.00 69.81 63 ALA A CA 1
ATOM 482 C C . ALA A 1 63 ? 21.912 19.169 33.846 1.00 69.81 63 ALA A C 1
ATOM 484 O O . ALA A 1 63 ? 21.190 18.191 33.685 1.00 69.81 63 ALA A O 1
ATOM 485 N N . ARG A 1 64 ? 21.752 20.279 33.108 1.00 70.19 64 ARG A N 1
ATOM 486 C CA . ARG A 1 64 ? 20.754 20.381 32.023 1.00 70.19 64 ARG A CA 1
ATOM 487 C C . ARG A 1 64 ? 21.108 19.499 30.833 1.00 70.19 64 ARG A C 1
ATOM 489 O O . ARG A 1 64 ? 20.224 18.856 30.285 1.00 70.19 64 ARG A O 1
ATOM 496 N N . VAL A 1 65 ? 22.385 19.467 30.447 1.00 71.00 65 VAL A N 1
ATOM 497 C CA . VAL A 1 65 ? 22.869 18.586 29.373 1.00 71.00 65 VAL A CA 1
ATOM 498 C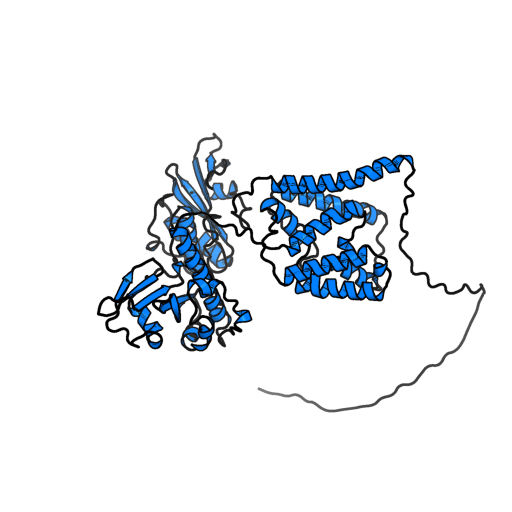 C . VAL A 1 65 ? 22.697 17.123 29.782 1.00 71.00 65 VAL A C 1
ATOM 500 O O . VAL A 1 65 ? 22.133 16.352 29.018 1.00 71.00 65 VAL A O 1
ATOM 503 N N . LEU A 1 66 ? 23.080 16.766 31.012 1.00 74.19 66 LEU A N 1
ATOM 504 C CA . LEU A 1 66 ? 22.885 15.429 31.568 1.00 74.19 66 LEU A CA 1
ATOM 505 C C . LEU A 1 66 ? 21.400 15.045 31.617 1.00 74.19 66 LEU A C 1
ATOM 507 O O . LEU A 1 66 ? 21.069 13.921 31.272 1.00 74.19 66 LEU A O 1
ATOM 511 N N . GLY A 1 67 ? 20.504 15.970 31.976 1.00 72.94 67 GLY A N 1
ATOM 512 C CA . GLY A 1 67 ? 19.058 15.733 31.970 1.00 72.94 67 GLY A CA 1
ATOM 513 C C . GLY A 1 67 ? 18.491 15.451 30.575 1.00 72.94 67 GLY A C 1
ATOM 514 O O . GLY A 1 67 ? 17.684 14.541 30.425 1.00 72.94 67 GLY A O 1
ATOM 515 N N . VAL A 1 68 ? 18.945 16.174 29.544 1.00 69.69 68 VAL A N 1
ATOM 516 C CA . VAL A 1 68 ? 18.549 15.912 28.145 1.00 69.69 68 VAL A CA 1
ATOM 517 C C . VAL A 1 68 ? 19.132 14.589 27.644 1.00 69.69 68 VAL A C 1
ATOM 519 O O . VAL A 1 68 ? 18.423 13.812 27.016 1.00 69.69 68 VAL A O 1
ATOM 522 N N . VAL A 1 69 ? 20.398 14.297 27.952 1.00 72.00 69 VAL A N 1
ATOM 523 C CA . VAL A 1 69 ? 21.037 13.021 27.590 1.00 72.00 69 VAL A CA 1
ATOM 524 C C . VAL A 1 69 ? 20.333 11.850 28.275 1.00 72.00 69 VAL A C 1
ATOM 526 O O . VAL A 1 69 ? 20.033 10.861 27.619 1.00 72.00 69 VAL A O 1
ATOM 529 N N . LEU A 1 70 ? 20.004 11.974 29.563 1.00 72.62 70 LEU A N 1
ATOM 530 C CA . LEU A 1 70 ? 19.262 10.959 30.305 1.00 72.62 70 LEU A CA 1
ATOM 531 C C . LEU A 1 70 ? 17.857 10.758 29.724 1.00 72.62 70 LEU A C 1
ATOM 533 O O . LEU A 1 70 ? 17.434 9.619 29.591 1.00 72.62 70 LEU A O 1
ATOM 537 N N . LE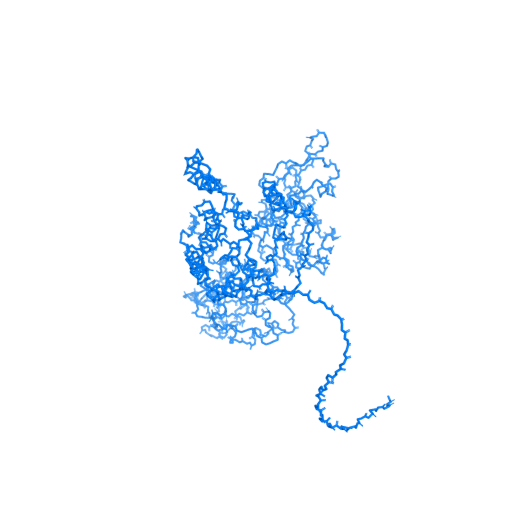U A 1 71 ? 17.161 11.830 29.327 1.00 67.94 71 LEU A N 1
ATOM 538 C CA . LEU A 1 71 ? 15.871 11.739 28.636 1.00 67.94 71 LEU A CA 1
ATOM 539 C C . LEU A 1 71 ? 15.998 10.948 27.323 1.00 67.94 71 LEU A C 1
ATOM 541 O O . LEU A 1 71 ? 15.229 10.022 27.098 1.00 67.94 71 LEU A O 1
ATOM 545 N N . LEU A 1 72 ? 16.992 11.265 26.487 1.00 61.34 72 LEU A N 1
ATOM 546 C CA . LEU A 1 72 ? 17.239 10.558 25.224 1.00 61.34 72 LEU A CA 1
ATOM 547 C C . LEU A 1 72 ? 17.611 9.082 25.447 1.00 61.34 72 LEU A C 1
ATOM 549 O O . LEU A 1 72 ? 17.162 8.214 24.703 1.00 61.34 72 LEU A O 1
ATOM 553 N N . VAL A 1 73 ? 18.393 8.786 26.490 1.00 67.38 73 VAL A N 1
ATOM 554 C CA . VAL A 1 73 ? 18.745 7.412 26.882 1.00 67.38 73 VAL A CA 1
ATOM 555 C C . VAL A 1 73 ? 17.523 6.658 27.407 1.00 67.38 73 VAL A C 1
ATOM 557 O O . VAL A 1 73 ? 17.322 5.511 27.026 1.00 67.38 73 VAL A O 1
ATOM 560 N N . LEU A 1 74 ? 16.674 7.284 28.225 1.00 65.31 74 LEU A N 1
ATOM 561 C CA . LEU A 1 74 ? 15.435 6.675 28.716 1.00 65.31 74 LEU A CA 1
ATOM 562 C C . LEU A 1 74 ? 14.455 6.387 27.575 1.00 65.31 74 LEU A C 1
ATOM 564 O O . LEU A 1 74 ? 13.878 5.307 27.555 1.00 65.31 74 LEU A O 1
ATOM 568 N N . VAL A 1 75 ? 14.330 7.287 26.594 1.00 56.03 75 VAL A N 1
ATOM 569 C CA . VAL A 1 75 ? 13.562 7.041 25.359 1.00 56.03 75 VAL A CA 1
ATOM 570 C C . VAL A 1 75 ? 14.163 5.878 24.561 1.00 56.03 75 VAL A C 1
ATOM 572 O O . VAL A 1 75 ? 13.427 5.060 24.025 1.00 56.03 75 VAL A O 1
ATOM 575 N N . ARG A 1 76 ? 15.496 5.734 24.519 1.00 54.81 76 ARG A N 1
ATOM 576 C CA . ARG A 1 76 ? 16.151 4.607 23.829 1.00 54.81 76 ARG A CA 1
ATOM 577 C C . ARG A 1 76 ? 15.966 3.261 24.534 1.00 54.81 76 ARG A C 1
ATOM 579 O O . ARG A 1 76 ? 15.945 2.237 23.852 1.00 54.81 76 ARG A O 1
ATOM 586 N N . LEU A 1 77 ? 15.910 3.276 25.867 1.00 56.81 77 LEU A N 1
ATOM 587 C CA . LEU A 1 77 ? 15.756 2.098 26.725 1.00 56.81 77 LEU A CA 1
ATOM 588 C C . LEU A 1 77 ? 14.299 1.641 26.858 1.00 56.81 77 LEU A C 1
ATOM 590 O O . LEU A 1 77 ? 14.063 0.548 27.372 1.00 56.81 77 LEU A O 1
ATOM 594 N N . GLN A 1 78 ? 13.331 2.436 26.395 1.00 50.19 78 GLN A N 1
ATOM 595 C CA . GLN A 1 78 ? 11.980 1.930 26.193 1.00 50.19 78 GLN A CA 1
ATOM 596 C C . GLN A 1 78 ? 12.036 0.833 25.117 1.00 50.19 78 GLN A C 1
ATOM 598 O O . GLN A 1 78 ? 12.609 1.068 24.048 1.00 50.19 78 GLN A O 1
ATOM 603 N N . PRO A 1 79 ? 11.505 -0.376 25.389 1.00 38.69 79 PRO A N 1
ATOM 604 C CA . PRO A 1 79 ? 11.369 -1.403 24.368 1.00 38.69 79 PRO A CA 1
ATOM 605 C C . PRO A 1 79 ? 10.630 -0.783 23.189 1.00 38.69 79 PRO A C 1
ATOM 607 O O . PRO A 1 79 ? 9.531 -0.260 23.380 1.00 38.69 79 PRO A O 1
ATOM 610 N N . ALA A 1 80 ? 11.246 -0.796 22.005 1.00 35.50 80 ALA A N 1
ATOM 611 C CA . ALA A 1 80 ? 10.568 -0.371 20.793 1.00 35.50 80 ALA A CA 1
ATOM 612 C C . ALA A 1 80 ? 9.250 -1.157 20.717 1.00 35.50 80 ALA A C 1
ATOM 614 O O . ALA A 1 80 ? 9.297 -2.395 20.742 1.00 35.50 80 ALA A O 1
ATOM 615 N N . PRO A 1 81 ? 8.081 -0.491 20.682 1.00 34.72 81 PRO A N 1
ATOM 616 C CA . PRO A 1 81 ? 6.867 -1.161 20.262 1.00 34.72 81 PRO A CA 1
ATOM 617 C C . PRO A 1 81 ? 7.194 -1.811 18.920 1.00 34.72 81 PRO A C 1
ATOM 619 O O . PRO A 1 81 ? 7.764 -1.163 18.041 1.00 34.72 81 PRO A O 1
ATOM 622 N N . ARG A 1 82 ? 6.939 -3.116 18.798 1.00 33.09 82 ARG A N 1
ATOM 623 C CA . ARG A 1 82 ? 7.078 -3.823 17.523 1.00 33.09 82 ARG A CA 1
ATOM 624 C C . ARG A 1 82 ? 6.368 -2.982 16.466 1.00 33.09 82 ARG A C 1
ATOM 626 O O . ARG A 1 82 ? 5.218 -2.627 16.687 1.00 33.09 82 ARG A O 1
ATOM 633 N N . ASN A 1 83 ? 7.073 -2.646 15.385 1.00 32.19 83 ASN A N 1
ATOM 634 C CA . ASN A 1 83 ? 6.555 -1.867 14.266 1.00 32.19 83 ASN A CA 1
ATOM 635 C C . ASN A 1 83 ? 5.265 -2.492 13.720 1.00 32.19 83 ASN A C 1
ATOM 637 O O . ASN A 1 83 ? 5.287 -3.327 12.820 1.00 32.19 83 ASN A O 1
ATOM 641 N N . SER A 1 84 ? 4.145 -2.042 14.253 1.00 37.81 84 SER A N 1
ATOM 642 C CA . SER A 1 84 ? 2.929 -1.794 13.518 1.00 37.81 84 SER A CA 1
ATOM 643 C C . SER A 1 84 ? 2.606 -0.322 13.773 1.00 37.81 84 SER A C 1
ATOM 645 O O . SER A 1 84 ? 2.752 0.158 14.893 1.00 37.81 84 SER A O 1
ATOM 647 N N . ASP A 1 85 ? 2.163 0.374 12.727 1.00 40.91 85 ASP A N 1
ATOM 648 C CA . ASP A 1 85 ? 1.224 1.493 12.837 1.00 40.91 85 ASP A CA 1
ATOM 649 C C . ASP A 1 85 ? 1.719 2.937 12.728 1.00 40.91 85 ASP A C 1
ATOM 651 O O . ASP A 1 85 ? 2.092 3.599 13.694 1.00 40.91 85 ASP A O 1
ATOM 655 N N . SER A 1 86 ? 1.494 3.497 11.540 1.00 33.47 86 SER A N 1
ATOM 656 C CA . SER A 1 86 ? 1.136 4.910 11.378 1.00 33.47 86 SER A CA 1
ATOM 657 C C . SER A 1 86 ? -0.342 5.111 10.995 1.00 33.47 86 SER A C 1
ATOM 659 O O . SER A 1 86 ? -0.736 6.240 10.725 1.00 33.47 86 SER A O 1
ATOM 661 N N . SER A 1 87 ? -1.168 4.050 11.024 1.00 34.50 87 SER A N 1
ATOM 662 C CA . SER A 1 87 ? -2.628 4.097 10.808 1.00 34.50 87 SER A CA 1
ATOM 663 C C . SER A 1 87 ? -3.476 3.769 12.058 1.00 34.50 87 SER A C 1
ATOM 665 O O . SER A 1 87 ? -4.695 3.899 12.004 1.00 34.50 87 SER A O 1
ATOM 667 N N . THR A 1 88 ? -2.902 3.394 13.217 1.00 40.94 88 THR A N 1
ATOM 668 C CA . THR A 1 88 ? -3.690 2.916 14.387 1.00 40.94 88 THR A CA 1
ATOM 669 C C . THR A 1 88 ? -3.900 3.927 15.513 1.00 40.94 88 THR A C 1
ATOM 671 O O . THR A 1 88 ? -3.476 3.747 16.655 1.00 40.94 88 THR A O 1
ATOM 674 N N . LYS A 1 89 ? -4.685 4.973 15.265 1.00 44.06 89 LYS A N 1
ATOM 675 C CA . LYS A 1 89 ? -5.274 5.717 16.395 1.00 44.06 89 LYS A CA 1
ATOM 676 C C . LYS A 1 89 ? -6.772 5.959 16.296 1.00 44.06 89 LYS A C 1
ATOM 678 O O . LYS A 1 89 ? -7.279 6.959 16.793 1.00 44.06 89 LYS A O 1
ATOM 683 N N . THR A 1 90 ? -7.499 4.977 15.799 1.00 54.97 90 THR A N 1
ATOM 684 C CA . THR A 1 90 ? -8.917 4.813 16.126 1.00 54.97 90 THR A CA 1
ATOM 685 C C . THR A 1 90 ? -9.066 3.410 16.691 1.00 54.97 90 THR A C 1
ATOM 687 O O . THR A 1 90 ? -9.234 2.433 15.971 1.00 54.97 90 THR A O 1
ATOM 690 N N . GLY A 1 91 ? -8.891 3.284 18.011 1.00 73.69 91 GLY A N 1
ATOM 691 C CA . GLY A 1 91 ? -9.302 2.069 18.708 1.00 73.69 91 GLY A CA 1
ATOM 692 C C . GLY A 1 91 ? -10.803 1.851 18.505 1.00 73.69 91 GLY A C 1
ATOM 693 O O . GLY A 1 91 ? -11.550 2.821 18.362 1.00 73.69 91 GLY A O 1
ATOM 694 N N . ILE A 1 92 ? -11.234 0.589 18.489 1.00 88.06 92 ILE A N 1
ATOM 695 C CA . ILE A 1 92 ? -12.651 0.232 18.357 1.00 88.06 92 ILE A CA 1
ATOM 696 C C . ILE A 1 92 ? -13.430 0.906 19.494 1.00 88.06 92 ILE A C 1
ATOM 698 O O . ILE A 1 92 ? -13.156 0.679 20.672 1.00 88.06 92 ILE A O 1
ATOM 702 N N . THR A 1 93 ? -14.384 1.763 19.144 1.00 92.19 93 THR A N 1
ATOM 703 C CA . THR A 1 93 ? -15.213 2.476 20.121 1.00 92.19 93 THR A CA 1
ATOM 704 C C . THR A 1 93 ? -16.413 1.630 20.529 1.00 92.19 93 THR A C 1
ATOM 706 O O . THR A 1 93 ? -16.937 0.851 19.732 1.00 92.19 93 THR A O 1
ATOM 709 N N . LEU A 1 94 ? -16.906 1.822 21.758 1.00 92.56 94 LEU A N 1
ATOM 710 C CA . LEU A 1 94 ? -18.113 1.133 22.230 1.00 92.56 94 LEU A CA 1
ATOM 711 C C . LEU A 1 94 ? -19.314 1.384 21.313 1.00 92.56 94 LEU A C 1
ATOM 713 O O . LEU A 1 94 ? -20.076 0.461 21.058 1.00 92.56 94 LEU A O 1
ATOM 717 N N . GLN A 1 95 ? -19.448 2.596 20.770 1.00 93.31 95 GLN A N 1
ATOM 718 C CA . GLN A 1 95 ? -20.559 2.931 19.884 1.00 93.31 95 GLN A CA 1
ATOM 719 C C . GLN A 1 95 ? -20.524 2.130 18.575 1.00 93.31 95 GLN A C 1
ATOM 721 O O . GLN A 1 95 ? -21.539 1.566 18.187 1.00 93.31 95 GLN A O 1
ATOM 726 N N . GLN A 1 96 ? -19.349 1.984 17.953 1.00 93.25 96 GLN A N 1
ATOM 727 C CA . GLN A 1 96 ? -19.190 1.144 16.758 1.00 93.25 96 GLN A CA 1
ATOM 728 C C . GLN A 1 96 ? -19.545 -0.325 17.034 1.00 93.25 96 GLN A C 1
ATOM 730 O O . GLN A 1 96 ? -20.106 -1.003 16.176 1.00 93.25 96 GLN A O 1
ATOM 735 N N . VAL A 1 97 ? -19.239 -0.822 18.239 1.00 94.75 97 VAL A N 1
ATOM 736 C CA . VAL A 1 97 ? -19.637 -2.174 18.656 1.00 94.75 97 VAL A CA 1
ATOM 737 C C . VAL A 1 97 ? -21.143 -2.258 18.882 1.00 94.75 97 VAL A C 1
ATOM 739 O O . VAL A 1 97 ? -21.752 -3.224 18.438 1.00 94.75 97 VAL A O 1
ATOM 742 N N . GLN A 1 98 ? -21.757 -1.256 19.514 1.00 95.31 98 GLN A N 1
ATOM 743 C CA . GLN A 1 98 ? -23.201 -1.210 19.770 1.00 95.31 98 GLN A CA 1
ATOM 744 C C . GLN A 1 98 ? -24.038 -1.182 18.487 1.00 95.31 98 GLN A C 1
ATOM 746 O O . GLN A 1 98 ? -25.118 -1.770 18.460 1.00 95.31 98 GLN A O 1
ATOM 751 N N . ASP A 1 99 ? -23.521 -0.584 17.411 1.00 92.06 99 ASP A N 1
ATOM 752 C CA . ASP A 1 99 ? -24.165 -0.614 16.093 1.00 92.06 99 ASP A CA 1
ATOM 753 C C . ASP A 1 99 ? -24.301 -2.050 15.545 1.00 92.06 99 ASP A C 1
ATOM 755 O O . ASP A 1 99 ? -25.262 -2.365 14.839 1.00 92.06 99 ASP A O 1
ATOM 759 N N . LEU A 1 100 ? -23.369 -2.948 15.892 1.00 91.50 100 LEU A N 1
ATOM 760 C CA . LEU A 1 100 ? -23.428 -4.371 15.539 1.00 91.50 100 LEU A CA 1
ATOM 761 C C . LEU A 1 100 ? -24.090 -5.236 16.619 1.00 91.50 100 LEU A C 1
ATOM 763 O O . LEU A 1 100 ? -24.767 -6.212 16.280 1.00 91.50 100 LEU A O 1
ATOM 767 N N . LEU A 1 101 ? -23.888 -4.887 17.890 1.00 93.06 101 LEU A N 1
ATOM 768 C CA . LEU A 1 101 ? -24.259 -5.645 19.082 1.00 93.06 101 LEU A CA 1
ATOM 769 C C . LEU A 1 101 ? -24.860 -4.700 20.150 1.00 93.06 101 LEU A C 1
ATOM 771 O O . LEU A 1 101 ? -24.148 -4.249 21.047 1.00 93.06 101 LEU A O 1
ATOM 775 N N . PRO A 1 102 ? -26.171 -4.391 20.087 1.00 94.38 102 PRO A N 1
ATOM 776 C CA . PRO A 1 102 ? -26.788 -3.333 20.901 1.00 94.38 102 PRO A CA 1
ATOM 777 C C . PRO A 1 102 ? -26.704 -3.516 22.424 1.00 94.38 102 PRO A C 1
ATOM 779 O O . PRO A 1 102 ? -26.806 -2.541 23.164 1.00 94.38 102 PRO A O 1
ATOM 782 N N . ASN A 1 103 ? -26.535 -4.749 22.906 1.00 93.81 103 ASN A N 1
ATOM 783 C CA . ASN A 1 103 ? -26.375 -5.079 24.326 1.00 93.81 103 ASN A CA 1
ATOM 784 C C . ASN A 1 103 ? -24.925 -4.950 24.833 1.00 93.81 103 ASN A C 1
ATOM 786 O O . ASN A 1 103 ? -24.680 -5.177 26.016 1.00 93.81 103 ASN A O 1
ATOM 790 N N . ALA A 1 104 ? -23.969 -4.578 23.977 1.00 95.19 104 ALA A N 1
ATOM 791 C CA . ALA A 1 104 ? -22.593 -4.320 24.383 1.00 95.19 104 ALA A CA 1
ATOM 792 C C . ALA A 1 104 ? -22.507 -3.133 25.357 1.00 95.19 104 ALA A C 1
ATOM 794 O O . ALA A 1 104 ? -22.976 -2.029 25.061 1.00 95.19 104 ALA A O 1
ATOM 795 N N . ALA A 1 105 ? -21.855 -3.339 26.501 1.00 95.38 105 ALA A N 1
ATOM 796 C CA . ALA A 1 105 ? -21.649 -2.313 27.522 1.00 95.38 105 ALA A CA 1
ATOM 797 C C . ALA A 1 105 ? -20.168 -1.996 27.770 1.00 95.38 105 ALA A C 1
ATOM 799 O O . ALA A 1 105 ? -19.842 -0.856 28.108 1.00 95.38 105 ALA A O 1
ATOM 800 N N . LYS A 1 106 ? -19.260 -2.970 27.609 1.00 94.00 106 LYS A N 1
ATOM 801 C CA . LYS A 1 106 ? -17.813 -2.768 27.786 1.00 94.00 106 LYS A CA 1
ATOM 802 C C . LYS A 1 106 ? -17.012 -3.516 26.722 1.00 94.00 106 LYS A C 1
ATOM 804 O O . LYS A 1 106 ? -17.408 -4.586 26.269 1.00 94.00 106 LYS A O 1
ATOM 809 N N . ILE A 1 107 ? -15.861 -2.946 26.365 1.00 92.50 107 ILE A N 1
ATOM 810 C CA . ILE A 1 107 ? -14.836 -3.579 25.529 1.00 92.50 107 ILE A CA 1
ATOM 811 C C . ILE A 1 107 ? -13.629 -3.861 26.427 1.00 92.50 107 ILE A C 1
ATOM 813 O O . ILE A 1 107 ? -13.129 -2.967 27.113 1.00 92.50 107 ILE A O 1
ATOM 817 N N . GLY A 1 108 ? -13.207 -5.118 26.462 1.00 86.06 108 GLY A N 1
ATOM 818 C CA . GLY A 1 108 ? -12.047 -5.599 27.197 1.00 86.06 108 GLY A CA 1
ATOM 819 C C . GLY A 1 108 ? -10.719 -5.246 26.517 1.00 86.06 108 GLY A C 1
ATOM 820 O O . GLY A 1 108 ? -10.694 -4.640 25.447 1.00 86.06 108 GLY A O 1
ATOM 821 N N . PRO A 1 109 ? -9.584 -5.620 27.127 1.00 81.50 109 PRO A N 1
ATOM 822 C CA . PRO A 1 109 ? -8.269 -5.365 26.551 1.00 81.50 109 PRO A CA 1
ATOM 823 C C . PRO A 1 109 ? -8.072 -6.119 25.229 1.00 81.50 109 PRO A C 1
ATOM 825 O O . PRO A 1 109 ? -8.610 -7.206 25.028 1.00 81.50 109 PRO A O 1
ATOM 828 N N . SER A 1 110 ? -7.252 -5.546 24.348 1.00 80.12 110 SER A N 1
ATOM 829 C CA . SER A 1 110 ? -6.883 -6.162 23.073 1.00 80.12 110 SER A CA 1
ATOM 830 C C . SER A 1 110 ? -5.774 -7.199 23.258 1.00 80.12 110 SER A C 1
ATOM 832 O O . SER A 1 110 ? -4.679 -6.855 23.703 1.00 80.12 110 SER A O 1
ATOM 834 N N . VAL A 1 111 ? -6.037 -8.442 22.855 1.00 72.12 111 VAL A N 1
ATOM 835 C CA . VAL A 1 111 ? -5.072 -9.549 22.772 1.00 72.12 111 VAL A CA 1
ATOM 836 C C . VAL A 1 111 ? -4.986 -9.973 21.307 1.00 72.12 111 VAL A C 1
ATOM 838 O O . VAL A 1 111 ? -5.998 -10.327 20.711 1.00 72.12 111 VAL A O 1
ATOM 841 N N . ASP A 1 112 ? -3.809 -9.840 20.687 1.00 67.31 112 ASP A N 1
ATOM 842 C CA . ASP A 1 112 ? -3.591 -10.079 19.246 1.00 67.31 112 ASP A CA 1
ATOM 843 C C . ASP A 1 112 ? -4.595 -9.342 18.324 1.00 67.31 112 ASP A C 1
ATOM 845 O O . ASP A 1 112 ? -4.972 -9.776 17.234 1.00 67.31 112 ASP A O 1
ATOM 849 N N . GLY A 1 113 ? -5.048 -8.165 18.770 1.00 77.75 113 GLY A N 1
ATOM 850 C CA . GLY A 1 113 ? -6.017 -7.318 18.068 1.00 77.75 113 GLY A CA 1
ATOM 851 C C . GLY A 1 113 ? -7.484 -7.734 18.236 1.00 77.75 113 GLY A C 1
ATOM 852 O O . GLY A 1 113 ? -8.346 -7.126 17.604 1.00 77.75 113 GLY A O 1
ATOM 853 N N . ILE A 1 114 ? -7.768 -8.755 19.051 1.00 83.50 114 ILE A N 1
ATOM 854 C CA . ILE A 1 114 ? -9.118 -9.198 19.416 1.00 83.50 114 ILE A CA 1
ATOM 855 C C . ILE A 1 114 ? -9.454 -8.663 20.810 1.00 83.50 114 ILE A C 1
ATOM 857 O O . ILE A 1 114 ? -8.645 -8.745 21.732 1.00 83.50 114 ILE A O 1
ATOM 861 N N . GLN A 1 115 ? -10.652 -8.110 20.967 1.00 91.12 115 GLN A N 1
ATOM 862 C CA . GLN A 1 115 ? -11.162 -7.549 22.214 1.00 91.12 115 GLN A CA 1
ATOM 863 C C . GLN A 1 115 ? -12.463 -8.246 22.604 1.00 91.12 115 GLN A C 1
ATOM 865 O O . GLN A 1 115 ? -13.389 -8.338 21.803 1.00 91.12 115 GLN A O 1
ATOM 870 N N . THR A 1 116 ? -12.557 -8.719 23.844 1.00 92.25 116 THR A N 1
ATOM 871 C CA . THR A 1 116 ? -13.799 -9.298 24.376 1.00 92.25 116 THR A CA 1
ATOM 872 C C . THR A 1 116 ? -14.834 -8.206 24.625 1.00 92.25 116 THR A C 1
ATOM 874 O O . THR A 1 116 ? -14.489 -7.134 25.114 1.00 92.25 116 THR A O 1
ATOM 877 N N . VAL A 1 117 ? -16.101 -8.471 24.330 1.00 95.06 117 VAL A N 1
ATOM 878 C CA . VAL A 1 117 ? -17.217 -7.554 24.580 1.00 95.06 117 VAL A CA 1
ATOM 879 C C . VAL A 1 117 ? -18.121 -8.148 25.652 1.00 95.06 117 VAL A C 1
ATOM 881 O O . VAL A 1 117 ? -18.500 -9.317 25.560 1.00 95.06 117 VAL A O 1
ATOM 884 N N . THR A 1 118 ? -18.474 -7.346 26.658 1.00 95.12 118 THR A N 1
ATOM 885 C CA . THR A 1 118 ? -19.397 -7.755 27.725 1.00 95.12 118 THR A CA 1
ATOM 886 C C . THR A 1 118 ? -20.642 -6.882 27.775 1.00 95.12 118 THR A C 1
ATOM 888 O O . THR A 1 118 ? -20.612 -5.710 27.379 1.00 95.12 118 THR A O 1
ATOM 891 N N . ASP A 1 119 ? -21.738 -7.448 28.273 1.00 94.81 119 ASP A N 1
ATOM 892 C CA . ASP A 1 119 ? -22.951 -6.704 28.612 1.00 94.81 119 ASP A CA 1
ATOM 893 C C . ASP A 1 119 ? -22.810 -5.944 29.946 1.00 94.81 119 ASP A C 1
ATOM 895 O O . ASP A 1 119 ? -21.730 -5.858 30.545 1.00 94.81 119 ASP A O 1
ATOM 899 N N . ALA A 1 120 ? -23.906 -5.320 30.389 1.00 94.06 120 ALA A N 1
ATOM 900 C CA . ALA A 1 120 ? -23.955 -4.546 31.628 1.00 94.06 120 ALA A CA 1
ATOM 901 C C . ALA A 1 120 ? -23.822 -5.412 32.895 1.00 94.06 120 ALA A C 1
ATOM 903 O O . ALA A 1 120 ? -23.487 -4.879 33.954 1.00 94.06 120 ALA A O 1
ATOM 904 N N . GLU A 1 121 ? -24.061 -6.720 32.783 1.00 94.69 121 GLU A N 1
ATOM 905 C CA . GLU A 1 121 ? -23.930 -7.711 33.852 1.00 94.69 121 GLU A CA 1
ATOM 906 C C . GLU A 1 121 ? -22.547 -8.392 33.859 1.00 94.69 121 GLU A C 1
ATOM 908 O O . GLU A 1 121 ? -22.322 -9.312 34.642 1.00 94.69 121 GLU A O 1
ATOM 913 N N . ASP A 1 122 ? -21.608 -7.910 33.033 1.00 91.56 122 ASP A N 1
ATOM 914 C CA . ASP A 1 122 ? -20.264 -8.465 32.834 1.00 91.56 122 ASP A CA 1
ATOM 915 C C . ASP A 1 122 ? -20.246 -9.883 32.217 1.00 91.56 122 ASP A C 1
ATOM 917 O O . ASP A 1 122 ? -19.217 -10.565 32.263 1.00 91.56 122 ASP A O 1
ATOM 921 N N . ASN A 1 123 ? -21.332 -10.318 31.562 1.00 92.69 123 ASN A N 1
ATOM 922 C CA . ASN A 1 123 ? -21.319 -11.548 30.765 1.00 92.69 123 ASN A CA 1
ATOM 923 C C . ASN A 1 123 ? -20.664 -11.293 29.406 1.00 92.69 123 ASN A C 1
ATOM 925 O O . ASN A 1 123 ? -20.879 -10.250 28.786 1.00 92.69 123 ASN A O 1
ATOM 929 N N . VAL A 1 124 ? -19.892 -12.261 28.909 1.00 92.19 124 VAL A N 1
ATOM 930 C CA . VAL A 1 124 ? -19.320 -12.200 27.558 1.00 92.19 124 VAL A CA 1
ATOM 931 C C . VAL A 1 124 ? -20.438 -12.371 26.535 1.00 92.19 124 VAL A C 1
ATOM 933 O O . VAL A 1 124 ? -21.167 -13.355 26.565 1.00 92.19 124 VAL A O 1
ATOM 936 N N . VAL A 1 125 ? -20.564 -11.405 25.627 1.00 92.88 125 VAL A N 1
ATOM 937 C CA . VAL A 1 125 ? -21.590 -11.398 24.568 1.00 92.88 125 VAL A CA 1
ATOM 938 C C . VAL A 1 125 ? -20.999 -11.491 23.162 1.00 92.88 125 VAL A C 1
ATOM 940 O O . VAL A 1 125 ? -21.738 -11.604 22.187 1.00 92.88 125 VAL A O 1
ATOM 943 N N . GLY A 1 126 ? -19.671 -11.449 23.047 1.00 92.12 126 GLY A N 1
ATOM 944 C CA . GLY A 1 126 ? -18.951 -11.647 21.796 1.00 92.12 126 GLY A CA 1
ATOM 945 C C . GLY A 1 126 ? -17.512 -11.154 21.869 1.00 92.12 126 GLY A C 1
ATOM 946 O O . GLY A 1 126 ? -17.022 -10.725 22.917 1.00 92.12 126 GLY A O 1
ATOM 947 N N . GLN A 1 127 ? -16.832 -11.191 20.731 1.00 93.88 127 GLN A N 1
ATOM 948 C CA . GLN A 1 127 ? -15.492 -10.638 20.565 1.00 93.88 127 GLN A CA 1
ATOM 949 C C . GLN A 1 127 ? -15.458 -9.752 19.325 1.00 93.88 127 GLN A C 1
ATOM 951 O O . GLN A 1 127 ? -16.165 -10.001 18.358 1.00 93.88 127 GLN A O 1
ATOM 956 N N . VAL A 1 128 ? -14.644 -8.703 19.334 1.00 95.62 128 VAL A N 1
ATOM 957 C CA . VAL A 1 128 ? -14.488 -7.800 18.193 1.00 95.62 128 VAL A CA 1
ATOM 958 C C . VAL A 1 128 ? -13.032 -7.649 17.816 1.00 95.62 128 VAL A C 1
ATOM 960 O O . VAL A 1 128 ? -12.146 -7.601 18.666 1.00 95.62 128 VAL A O 1
ATOM 963 N N . CYS A 1 129 ? -12.777 -7.532 16.525 1.00 91.75 129 CYS A N 1
ATOM 964 C CA . CYS A 1 129 ? -11.486 -7.118 16.006 1.00 91.75 129 CYS A CA 1
ATOM 965 C C . CYS A 1 129 ? -11.688 -6.214 14.795 1.00 91.75 129 CYS A C 1
ATOM 967 O O . CYS A 1 129 ? -12.806 -6.054 14.312 1.00 91.75 129 CYS A O 1
ATOM 969 N N . GLN A 1 130 ? -10.616 -5.603 14.313 1.00 94.44 130 GLN A N 1
ATOM 970 C CA . GLN A 1 130 ? -10.666 -4.821 13.085 1.00 94.44 130 GLN A CA 1
ATOM 971 C C . GLN A 1 130 ? -9.612 -5.316 12.099 1.00 94.44 130 GLN A C 1
ATOM 973 O O . GLN A 1 130 ? -8.615 -5.922 12.508 1.00 94.44 130 GLN A O 1
ATOM 978 N N . THR A 1 131 ? -9.827 -5.074 10.807 1.00 92.69 131 THR A N 1
ATOM 979 C CA . THR A 1 131 ? -8.922 -5.576 9.764 1.00 92.69 131 THR A CA 1
ATOM 980 C C . THR A 1 131 ? -7.532 -4.962 9.848 1.00 92.69 131 THR A C 1
ATOM 982 O O . THR A 1 131 ? -6.541 -5.635 9.557 1.00 92.69 131 THR A O 1
ATOM 985 N N . GLN A 1 132 ? -7.432 -3.722 10.324 1.00 88.44 132 GLN A N 1
ATOM 986 C CA . GLN A 1 132 ? -6.153 -3.061 10.546 1.00 88.44 132 GLN A CA 1
ATOM 987 C C . GLN A 1 132 ? -5.558 -3.355 11.938 1.00 88.44 132 GLN A C 1
ATOM 989 O O . GLN A 1 132 ? -6.286 -3.512 12.919 1.00 88.44 132 GLN A O 1
ATOM 994 N N . PRO A 1 133 ? -4.223 -3.462 12.067 1.00 84.19 133 PRO A N 1
ATOM 995 C CA . PRO A 1 133 ? -3.201 -3.210 11.043 1.00 84.19 133 PRO A CA 1
ATOM 996 C C . PRO A 1 133 ? -2.789 -4.416 10.192 1.00 84.19 133 PRO A C 1
ATOM 998 O O . PRO A 1 133 ? -1.884 -4.298 9.363 1.00 84.19 133 PRO A O 1
ATOM 1001 N N . ALA A 1 134 ? -3.416 -5.579 10.394 1.00 78.44 134 ALA A N 1
ATOM 1002 C CA . ALA A 1 134 ? -3.058 -6.806 9.680 1.00 78.44 134 ALA A CA 1
ATOM 1003 C C . ALA A 1 134 ? -3.162 -6.631 8.153 1.00 78.44 134 ALA A C 1
ATOM 1005 O O . ALA A 1 134 ? -2.293 -7.087 7.415 1.00 78.44 134 ALA A O 1
ATOM 1006 N N . ALA A 1 135 ? -4.174 -5.892 7.691 1.00 84.19 135 ALA A N 1
ATOM 1007 C CA . ALA A 1 135 ? -4.447 -5.637 6.281 1.00 84.19 135 ALA A CA 1
ATOM 1008 C C . ALA A 1 135 ? -3.895 -4.296 5.745 1.00 84.19 135 ALA A C 1
ATOM 1010 O O . ALA A 1 135 ? -4.407 -3.779 4.755 1.00 84.19 135 ALA A O 1
ATOM 1011 N N . ASN A 1 136 ? -2.853 -3.706 6.346 1.00 84.38 136 ASN A N 1
ATOM 1012 C CA . ASN A 1 136 ? -2.385 -2.354 5.968 1.00 84.38 136 ASN A CA 1
ATOM 1013 C C . ASN A 1 136 ? -1.808 -2.278 4.542 1.00 84.38 136 ASN A C 1
ATOM 1015 O O . ASN A 1 136 ? -1.624 -1.195 3.995 1.00 84.38 136 ASN A O 1
ATOM 1019 N N . LYS A 1 137 ? -1.477 -3.429 3.948 1.00 80.00 137 LYS A N 1
ATOM 1020 C CA . LYS A 1 137 ? -0.966 -3.528 2.574 1.00 80.00 137 LYS A CA 1
ATOM 1021 C C . LYS A 1 137 ? -2.071 -3.671 1.526 1.00 80.00 137 LYS A C 1
ATOM 1023 O O . LYS A 1 137 ? -1.766 -3.633 0.339 1.00 80.00 137 LYS A O 1
ATOM 1028 N N . VAL A 1 138 ? -3.318 -3.858 1.956 1.00 83.81 138 VAL A N 1
ATOM 1029 C CA . VAL A 1 138 ? -4.471 -4.043 1.077 1.00 83.81 138 VAL A CA 1
ATOM 1030 C C . VAL A 1 138 ? -5.075 -2.678 0.769 1.00 83.81 138 VAL A C 1
ATOM 1032 O O . VAL A 1 138 ? -5.566 -1.997 1.668 1.00 83.81 138 VAL A O 1
ATOM 1035 N N . THR A 1 139 ? -5.052 -2.281 -0.502 1.00 84.94 139 THR A N 1
ATOM 1036 C CA . THR A 1 139 ? -5.638 -1.015 -0.961 1.00 84.94 139 THR A CA 1
ATOM 1037 C C . THR A 1 139 ? -6.850 -1.258 -1.851 1.00 84.94 139 THR A C 1
ATOM 1039 O O . THR A 1 139 ? -6.863 -2.179 -2.669 1.00 84.94 139 THR A O 1
ATOM 1042 N N . GLY A 1 140 ? -7.873 -0.425 -1.683 1.00 81.44 140 GLY A N 1
ATOM 1043 C CA . GLY A 1 140 ? -9.047 -0.341 -2.539 1.00 81.44 140 GLY A CA 1
ATOM 1044 C C . GLY A 1 140 ? -8.789 0.518 -3.767 1.00 81.44 140 GLY A C 1
ATOM 1045 O O . GLY A 1 140 ? -7.790 0.343 -4.465 1.00 81.44 140 GLY A O 1
ATOM 1046 N N . TYR A 1 141 ? -9.714 1.429 -4.046 1.00 74.56 141 TYR A N 1
ATOM 1047 C CA . TYR A 1 141 ? -9.631 2.336 -5.187 1.00 74.56 141 TYR A CA 1
ATOM 1048 C C . TYR A 1 141 ? -8.550 3.418 -5.004 1.00 74.56 141 TYR A C 1
ATOM 1050 O O . TYR A 1 141 ? -7.794 3.696 -5.932 1.00 74.56 141 TYR A O 1
ATOM 1058 N N . ARG A 1 142 ? -8.453 4.014 -3.808 1.00 71.38 142 ARG A N 1
ATOM 1059 C CA . ARG A 1 142 ? -7.470 5.051 -3.448 1.00 71.38 142 ARG A CA 1
ATOM 1060 C C . ARG A 1 142 ? -6.596 4.685 -2.259 1.00 71.38 142 ARG A C 1
ATOM 1062 O O . ARG A 1 142 ? -5.461 5.147 -2.210 1.00 71.38 142 ARG A O 1
ATOM 1069 N N . GLY A 1 143 ? -7.094 3.896 -1.313 1.00 79.00 143 GLY A N 1
ATOM 1070 C CA . GLY A 1 143 ? -6.343 3.621 -0.094 1.00 79.00 143 GLY A CA 1
ATOM 1071 C C . GLY A 1 143 ? -6.901 2.471 0.726 1.00 79.00 143 GLY A C 1
ATOM 1072 O O . GLY A 1 143 ? -7.598 1.594 0.213 1.00 79.00 143 GLY A O 1
ATOM 1073 N N . ILE A 1 144 ? -6.534 2.418 2.001 1.00 86.38 144 ILE A N 1
ATOM 1074 C CA . ILE A 1 144 ? -6.902 1.289 2.862 1.00 86.38 144 ILE A CA 1
ATOM 1075 C C . ILE A 1 144 ? -8.375 1.359 3.283 1.00 86.38 144 ILE A C 1
ATOM 1077 O O . ILE A 1 144 ? -8.952 2.432 3.456 1.00 86.38 144 ILE A O 1
ATOM 1081 N N . THR A 1 145 ? -8.989 0.192 3.488 1.00 87.06 145 THR A N 1
ATOM 1082 C CA . THR A 1 145 ? -10.342 0.074 4.053 1.00 87.06 145 THR A CA 1
ATOM 1083 C C . THR A 1 145 ? -10.286 -0.736 5.346 1.00 87.06 145 THR A C 1
ATOM 1085 O O . THR A 1 145 ? -9.834 -1.881 5.365 1.00 87.06 145 THR A O 1
ATOM 1088 N N . ASN A 1 146 ? -10.715 -0.125 6.451 1.00 93.94 146 ASN A N 1
ATOM 1089 C CA . ASN A 1 146 ? -10.753 -0.731 7.776 1.00 93.94 146 ASN A CA 1
ATOM 1090 C C . ASN A 1 146 ? -12.177 -1.201 8.100 1.00 93.94 146 ASN A C 1
ATOM 1092 O O . ASN A 1 146 ? -13.135 -0.427 8.019 1.00 93.94 146 ASN A O 1
ATOM 1096 N N . LEU A 1 147 ? -12.317 -2.465 8.490 1.00 95.81 147 LEU A N 1
ATOM 1097 C CA . LEU A 1 147 ? -13.598 -3.070 8.847 1.00 95.81 147 LEU A CA 1
ATOM 1098 C C . LEU A 1 147 ? -13.576 -3.565 10.288 1.00 95.81 147 LEU A C 1
ATOM 1100 O O . LEU A 1 147 ? -12.570 -4.103 10.739 1.00 95.81 147 LEU A O 1
ATOM 1104 N N . LEU A 1 148 ? -14.704 -3.415 10.978 1.00 96.44 148 LEU A N 1
ATOM 1105 C CA . LEU A 1 148 ? -15.005 -4.037 12.260 1.00 96.44 148 LEU A CA 1
ATOM 1106 C C . LEU A 1 148 ? -15.591 -5.416 12.001 1.00 96.44 148 LEU A C 1
ATOM 1108 O O . LEU A 1 148 ? -16.504 -5.567 11.192 1.00 96.44 148 LEU A O 1
ATOM 1112 N N . ILE A 1 149 ? -15.089 -6.404 12.723 1.00 95.69 149 ILE A N 1
ATOM 1113 C CA . ILE A 1 149 ? -15.512 -7.794 12.641 1.00 95.69 149 ILE A CA 1
ATOM 1114 C C . ILE A 1 149 ? -15.996 -8.207 14.027 1.00 95.69 149 ILE A C 1
ATOM 1116 O O . ILE A 1 149 ? -15.241 -8.125 14.998 1.00 95.69 149 ILE A O 1
ATOM 1120 N N . LEU A 1 150 ? -17.246 -8.655 14.109 1.00 96.50 150 LEU A N 1
ATOM 1121 C CA . LEU A 1 150 ? -17.824 -9.271 15.298 1.00 96.50 150 LEU A CA 1
ATOM 1122 C C . LEU A 1 150 ? -17.701 -10.792 15.185 1.00 96.50 150 LEU A C 1
ATOM 1124 O O . LEU A 1 150 ? -18.159 -11.386 14.209 1.00 96.50 150 LEU A O 1
ATOM 1128 N N . LEU A 1 151 ? -17.123 -11.409 16.206 1.00 92.56 151 LEU A N 1
ATOM 1129 C CA . LEU A 1 151 ? -16.858 -12.835 16.323 1.00 92.56 151 LEU A CA 1
ATOM 1130 C C . LEU A 1 151 ? -17.704 -13.450 17.448 1.00 92.56 151 LEU A C 1
ATOM 1132 O O . LEU A 1 151 ? -17.969 -12.796 18.464 1.00 92.56 151 LEU A O 1
ATOM 1136 N N . ASN A 1 152 ? -18.110 -14.708 17.272 1.00 91.44 152 ASN A N 1
ATOM 1137 C CA . ASN A 1 152 ? -18.659 -15.533 18.351 1.00 91.44 152 ASN A CA 1
ATOM 1138 C C . ASN A 1 152 ? -17.535 -16.149 19.216 1.00 91.44 152 ASN A C 1
ATOM 1140 O O . ASN A 1 152 ? -16.351 -15.902 18.987 1.00 91.44 152 ASN A O 1
ATOM 1144 N N . GLU A 1 153 ? -17.906 -16.956 20.214 1.00 86.75 153 GLU A N 1
ATOM 1145 C CA . GLU A 1 153 ? -16.958 -17.644 21.109 1.00 86.75 153 GLU A CA 1
ATOM 1146 C C . GLU A 1 153 ? -16.030 -18.630 20.376 1.00 86.75 153 GLU A C 1
ATOM 1148 O O . GLU A 1 153 ? -14.917 -18.884 20.834 1.00 86.75 153 GLU A O 1
ATOM 1153 N N . ASP A 1 154 ? -16.456 -19.131 19.214 1.00 84.00 154 ASP A N 1
ATOM 1154 C CA . ASP A 1 154 ? -15.694 -20.040 18.355 1.00 84.00 154 ASP A CA 1
ATOM 1155 C C . ASP A 1 154 ? -14.775 -19.307 17.358 1.00 84.00 154 ASP A C 1
ATOM 1157 O O . ASP A 1 154 ? -14.182 -19.948 16.486 1.00 84.00 154 ASP A O 1
ATOM 1161 N N . LEU A 1 155 ? -14.631 -17.980 17.480 1.00 87.38 155 LEU A N 1
ATOM 1162 C CA . LEU A 1 155 ? -13.885 -17.113 16.557 1.00 87.38 155 LEU A CA 1
ATOM 1163 C C . LEU A 1 155 ? -14.408 -17.147 15.110 1.00 87.38 155 LEU A C 1
ATOM 1165 O O . LEU A 1 155 ? -13.645 -16.989 14.153 1.00 87.38 155 LEU A O 1
ATOM 1169 N N . GLU A 1 156 ? -15.715 -17.329 14.950 1.00 90.88 156 GLU A N 1
ATOM 1170 C CA . GLU A 1 156 ? -16.410 -17.236 13.667 1.00 90.88 156 GLU A CA 1
ATOM 1171 C C . GLU A 1 156 ? -17.062 -15.867 13.512 1.00 90.88 156 GLU A C 1
ATOM 1173 O O . GLU A 1 156 ? -17.673 -15.325 14.438 1.00 90.88 156 GLU A O 1
ATOM 1178 N N . VAL A 1 157 ? -16.954 -15.308 12.312 1.00 92.94 157 VAL A N 1
ATOM 1179 C CA . VAL A 1 157 ? -17.541 -14.027 11.943 1.00 92.94 157 VAL A CA 1
ATOM 1180 C C . VAL A 1 157 ? -19.058 -14.133 11.984 1.00 92.94 157 VAL A C 1
ATOM 1182 O O . VAL A 1 157 ? -19.674 -14.938 11.293 1.00 92.94 157 VAL A O 1
ATOM 1185 N N . THR A 1 158 ? -19.680 -13.267 12.773 1.00 94.69 158 THR A N 1
ATOM 1186 C CA . THR A 1 158 ? -21.140 -13.129 12.835 1.00 94.69 158 THR A CA 1
ATOM 1187 C C . THR A 1 158 ? -21.615 -11.910 12.058 1.00 94.69 158 THR A C 1
ATOM 1189 O O . THR A 1 158 ? -22.664 -11.961 11.417 1.00 94.69 158 THR A O 1
ATOM 1192 N N . ARG A 1 159 ? -20.861 -10.803 12.115 1.00 95.50 159 ARG A N 1
ATOM 1193 C CA . ARG A 1 159 ? -21.166 -9.541 11.426 1.00 95.50 159 ARG A CA 1
ATOM 1194 C C . ARG A 1 159 ? -19.888 -8.799 11.066 1.00 95.50 159 ARG A C 1
ATOM 1196 O O . ARG A 1 159 ? -18.890 -8.887 11.779 1.00 95.50 159 ARG A O 1
ATOM 1203 N N . VAL A 1 160 ? -19.967 -8.005 10.004 1.00 95.88 160 VAL A N 1
ATOM 1204 C CA . VAL A 1 160 ? -18.910 -7.089 9.571 1.00 95.88 160 VAL A CA 1
ATOM 1205 C C . VAL A 1 160 ? -19.524 -5.719 9.295 1.00 95.88 160 VAL A C 1
ATOM 1207 O O . VAL A 1 160 ? -20.622 -5.631 8.748 1.00 95.88 160 VAL A O 1
ATOM 1210 N N . SER A 1 161 ? -18.825 -4.645 9.654 1.00 95.94 161 SER A N 1
ATOM 1211 C CA . SER A 1 161 ? -19.163 -3.283 9.231 1.00 95.94 161 SER A CA 1
ATOM 1212 C C . SER A 1 161 ? -17.922 -2.507 8.811 1.00 95.94 161 SER A C 1
ATOM 1214 O O . SER A 1 161 ? -16.815 -2.753 9.282 1.00 95.94 161 SER A O 1
ATOM 1216 N N . LEU A 1 162 ? -18.099 -1.549 7.904 1.00 94.88 162 LEU A N 1
ATOM 1217 C CA . LEU A 1 162 ? -17.022 -0.657 7.486 1.00 94.88 162 LEU A CA 1
ATOM 1218 C C . LEU A 1 162 ? -16.827 0.441 8.542 1.00 94.88 162 LEU A C 1
ATOM 1220 O O . LEU A 1 162 ? -17.745 1.230 8.779 1.00 94.88 162 LEU A O 1
ATOM 1224 N N . LEU A 1 163 ? -15.633 0.504 9.138 1.00 92.31 163 LEU A N 1
ATOM 1225 C CA . LEU A 1 163 ? -15.252 1.537 10.105 1.00 92.31 163 LEU A CA 1
ATOM 1226 C C . LEU A 1 163 ? -14.842 2.818 9.387 1.00 92.31 163 LEU A C 1
ATOM 1228 O O . LEU A 1 163 ? -15.448 3.871 9.573 1.00 92.31 163 LEU A O 1
ATOM 1232 N N . GLU A 1 164 ? -13.827 2.704 8.540 1.00 90.38 164 GLU A N 1
ATOM 1233 C CA . GLU A 1 164 ? -13.170 3.824 7.877 1.00 90.38 164 GLU A CA 1
ATOM 1234 C C . GLU A 1 164 ? -12.613 3.360 6.532 1.00 90.38 164 GLU A C 1
ATOM 1236 O O . GLU A 1 164 ? -12.279 2.188 6.354 1.00 90.38 164 GLU A O 1
ATOM 1241 N N . SER A 1 165 ? -12.540 4.269 5.568 1.00 86.25 165 SER A N 1
ATOM 1242 C CA . SER A 1 165 ? -11.940 4.001 4.268 1.00 86.25 165 SER A CA 1
ATOM 1243 C C . SER A 1 165 ? -11.296 5.274 3.740 1.00 86.25 165 SER A C 1
ATOM 1245 O O . SER A 1 165 ? -11.870 6.354 3.867 1.00 86.25 165 SER A O 1
ATOM 1247 N N . GLU A 1 166 ? -10.115 5.131 3.149 1.00 85.31 166 GLU A N 1
ATOM 1248 C CA . GLU A 1 166 ? -9.423 6.195 2.413 1.00 85.31 166 GLU A CA 1
ATOM 1249 C C . GLU A 1 166 ? -9.915 6.316 0.958 1.00 85.31 166 GLU A C 1
ATOM 1251 O O . GLU A 1 166 ? -9.485 7.205 0.216 1.00 85.31 166 GLU A O 1
ATOM 1256 N N . ASP A 1 167 ? -10.821 5.430 0.532 1.00 79.06 167 ASP A N 1
ATOM 1257 C CA . ASP A 1 167 ? -11.477 5.530 -0.766 1.00 79.06 167 ASP A CA 1
ATOM 1258 C C . ASP A 1 167 ? -12.443 6.722 -0.811 1.00 79.06 167 ASP A C 1
ATOM 1260 O O . ASP A 1 167 ? -12.724 7.395 0.180 1.00 79.06 167 ASP A O 1
ATOM 1264 N N . THR A 1 168 ? -12.964 7.025 -2.001 1.00 78.75 168 THR A N 1
ATOM 1265 C CA . THR A 1 168 ? -13.966 8.088 -2.136 1.00 78.75 168 THR A CA 1
ATOM 1266 C C . THR A 1 168 ? -15.181 7.789 -1.258 1.00 78.75 168 THR A C 1
ATOM 1268 O O . THR A 1 168 ? -15.645 6.645 -1.233 1.00 78.75 168 THR A O 1
ATOM 1271 N N . GLU A 1 169 ? -15.757 8.822 -0.638 1.00 85.56 169 GLU A N 1
ATOM 1272 C CA . GLU A 1 169 ? -16.932 8.672 0.233 1.00 85.56 169 GLU A CA 1
ATOM 1273 C C . GLU A 1 169 ? -18.092 7.941 -0.462 1.00 85.56 169 GLU A C 1
ATOM 1275 O O . GLU A 1 169 ? -18.807 7.182 0.179 1.00 85.56 169 GLU A O 1
ATOM 1280 N N . GLU A 1 170 ? -18.256 8.104 -1.778 1.00 81.00 170 GLU A N 1
ATOM 1281 C CA . GLU A 1 170 ? -19.272 7.387 -2.556 1.00 81.00 170 GLU A CA 1
ATOM 1282 C C . GLU A 1 170 ? -19.057 5.863 -2.549 1.00 81.00 170 GLU A C 1
ATOM 1284 O O . GLU A 1 170 ? -19.968 5.124 -2.171 1.00 81.00 170 GLU A O 1
ATOM 1289 N N . HIS A 1 171 ? -17.856 5.384 -2.893 1.00 81.50 171 HIS A N 1
ATOM 1290 C CA . HIS A 1 171 ? -17.523 3.954 -2.853 1.00 81.50 171 HIS A CA 1
ATOM 1291 C C . HIS A 1 171 ? -17.578 3.384 -1.428 1.00 81.50 171 HIS A C 1
ATOM 1293 O O . HIS A 1 171 ? -18.157 2.317 -1.211 1.00 81.50 171 HIS A O 1
ATOM 1299 N N . ALA A 1 172 ? -17.054 4.116 -0.439 1.00 90.31 172 ALA A N 1
ATOM 1300 C CA . ALA A 1 172 ? -17.123 3.710 0.964 1.00 90.31 172 ALA A CA 1
ATOM 1301 C C . ALA A 1 172 ? -18.579 3.617 1.455 1.00 90.31 172 ALA A C 1
ATOM 1303 O O . ALA A 1 172 ? -18.956 2.657 2.131 1.00 90.31 172 ALA A O 1
ATOM 1304 N N . ALA A 1 173 ? -19.430 4.579 1.084 1.00 91.31 173 ALA A N 1
ATOM 1305 C CA . ALA A 1 173 ? -20.849 4.571 1.420 1.00 91.31 173 ALA A CA 1
ATOM 1306 C C . ALA A 1 173 ? -21.619 3.452 0.705 1.00 91.31 173 ALA A C 1
ATOM 1308 O O . ALA A 1 173 ? -22.543 2.899 1.304 1.00 91.31 173 ALA A O 1
ATOM 1309 N N . ALA A 1 174 ? -21.255 3.109 -0.535 1.00 90.94 174 ALA A N 1
ATOM 1310 C CA . ALA A 1 174 ? -21.841 1.985 -1.260 1.00 90.94 174 ALA A CA 1
ATOM 1311 C C . ALA A 1 174 ? -21.578 0.666 -0.519 1.00 90.94 174 ALA A C 1
ATOM 1313 O O . ALA A 1 174 ? -22.531 -0.027 -0.167 1.00 90.94 174 ALA A O 1
ATOM 1314 N N . VAL A 1 175 ? -20.317 0.385 -0.168 1.00 94.75 175 VAL A N 1
ATOM 1315 C CA . VAL A 1 175 ? -19.940 -0.811 0.609 1.00 94.75 175 VAL A CA 1
ATOM 1316 C C . VAL A 1 175 ? -20.597 -0.811 1.995 1.00 94.75 175 VAL A C 1
ATOM 1318 O O . VAL A 1 175 ? -21.128 -1.827 2.432 1.00 94.75 175 VAL A O 1
ATOM 1321 N N . ARG A 1 176 ? -20.636 0.338 2.684 1.00 95.25 176 ARG A N 1
ATOM 1322 C CA . ARG A 1 176 ? -21.252 0.463 4.019 1.00 95.25 176 ARG A CA 1
ATOM 1323 C C . ARG A 1 176 ? -22.761 0.171 4.016 1.00 95.25 176 ARG A C 1
ATOM 1325 O O . ARG A 1 176 ? -23.291 -0.306 5.018 1.00 95.25 176 ARG A O 1
ATOM 1332 N N . LYS A 1 177 ? -23.466 0.483 2.923 1.00 95.06 177 LYS A N 1
ATOM 1333 C CA . LYS A 1 177 ? -24.918 0.264 2.782 1.00 95.06 177 LYS A CA 1
ATOM 1334 C C . LYS A 1 177 ? -25.270 -1.125 2.247 1.00 95.06 177 LYS A C 1
ATOM 1336 O O . LYS A 1 177 ? -26.411 -1.555 2.414 1.00 95.06 177 LYS A O 1
ATOM 1341 N N . ASP A 1 178 ? -24.324 -1.815 1.620 1.00 96.06 178 ASP A N 1
ATOM 1342 C CA . ASP A 1 178 ? -24.542 -3.114 0.992 1.00 96.06 178 ASP A CA 1
ATOM 1343 C C . ASP A 1 178 ? -24.538 -4.252 2.028 1.00 96.06 178 ASP A C 1
ATOM 1345 O O . ASP A 1 178 ? -23.549 -4.946 2.262 1.00 96.06 178 ASP A O 1
ATOM 1349 N N . GLN A 1 179 ? -25.686 -4.447 2.679 1.00 94.50 179 GLN A N 1
ATOM 1350 C CA . GLN A 1 179 ? -25.863 -5.515 3.667 1.00 94.50 179 GLN A CA 1
ATOM 1351 C C . GLN A 1 179 ? -25.761 -6.911 3.047 1.00 94.50 179 GLN A C 1
ATOM 1353 O O . GLN A 1 179 ? -25.323 -7.841 3.724 1.00 94.50 179 GLN A O 1
ATOM 1358 N N . LYS A 1 180 ? -26.127 -7.066 1.763 1.00 94.12 180 LYS A N 1
ATOM 1359 C CA . LYS A 1 180 ? -25.968 -8.342 1.059 1.00 94.12 180 LYS A CA 1
ATOM 1360 C C . LYS A 1 180 ? -24.482 -8.675 0.981 1.00 94.12 180 LYS A C 1
ATOM 1362 O O . LYS A 1 180 ? -24.112 -9.768 1.396 1.00 94.12 180 LYS A O 1
ATOM 1367 N N . PHE A 1 181 ? -23.651 -7.717 0.567 1.00 94.88 181 PHE A N 1
ATOM 1368 C CA . PHE A 1 181 ? -22.199 -7.866 0.550 1.00 94.88 181 PHE A CA 1
ATOM 1369 C C . PHE A 1 181 ? -21.626 -8.243 1.921 1.00 94.88 181 PHE A C 1
ATOM 1371 O O . PHE A 1 181 ? -20.998 -9.292 2.047 1.00 94.88 181 PHE A O 1
ATOM 1378 N N . LEU A 1 182 ? -21.890 -7.432 2.953 1.00 94.88 182 LEU A N 1
ATOM 1379 C CA . LEU A 1 182 ? -21.323 -7.619 4.296 1.00 94.88 182 LEU A CA 1
ATOM 1380 C C . LEU A 1 182 ? -21.758 -8.936 4.960 1.00 94.88 182 LEU A C 1
ATOM 1382 O O . LEU A 1 182 ? -21.007 -9.510 5.746 1.00 94.88 182 LEU A O 1
ATOM 1386 N N . SER A 1 183 ? -22.955 -9.437 4.642 1.00 93.94 183 SER A N 1
ATOM 1387 C CA . SER A 1 183 ? -23.450 -10.706 5.187 1.00 93.94 183 SER A CA 1
ATOM 1388 C C . SER A 1 183 ? -22.727 -11.944 4.645 1.00 93.94 183 SER A C 1
ATOM 1390 O O . SER A 1 183 ? -22.765 -12.985 5.294 1.00 93.94 183 SER A O 1
ATOM 1392 N N . GLN A 1 184 ? -22.024 -11.839 3.508 1.00 92.81 184 GLN A N 1
ATOM 1393 C CA . GLN A 1 184 ? -21.289 -12.964 2.909 1.00 92.81 184 GLN A CA 1
ATOM 1394 C C . GLN A 1 184 ? -20.088 -13.421 3.751 1.00 92.81 184 GLN A C 1
ATOM 1396 O O . GLN A 1 184 ? -19.627 -14.545 3.582 1.00 92.81 184 GLN A O 1
ATOM 1401 N N . PHE A 1 185 ? -19.598 -12.577 4.668 1.00 91.94 185 PHE A N 1
ATOM 1402 C CA . PHE A 1 185 ? -18.518 -12.932 5.594 1.00 91.94 185 PHE A CA 1
ATOM 1403 C C . PHE A 1 185 ? -18.995 -13.773 6.785 1.00 91.94 185 PHE A C 1
ATOM 1405 O O . PHE A 1 185 ? -18.169 -14.288 7.533 1.00 91.94 185 PHE A O 1
ATOM 1412 N N . ALA A 1 186 ? -20.308 -13.882 7.016 1.00 92.94 186 ALA A N 1
ATOM 1413 C CA . ALA A 1 186 ? -20.829 -14.638 8.146 1.00 92.94 186 ALA A CA 1
ATOM 1414 C C . ALA A 1 186 ? -20.454 -16.126 8.028 1.00 92.94 186 ALA A C 1
ATOM 141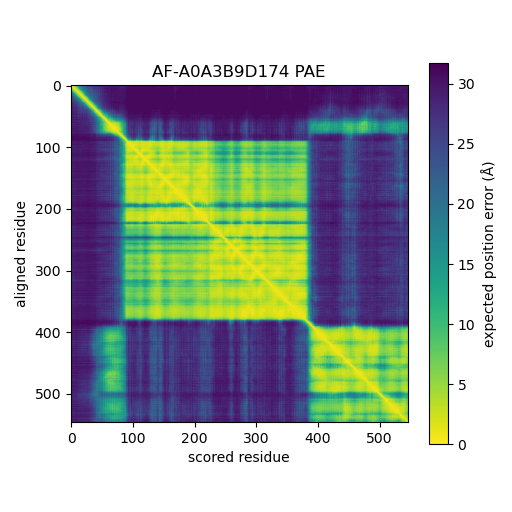6 O O . ALA A 1 186 ? -20.631 -16.743 6.980 1.00 92.94 186 ALA A O 1
ATOM 1417 N N . GLY A 1 187 ? -19.952 -16.700 9.120 1.00 90.06 187 GLY A N 1
ATOM 1418 C CA . GLY A 1 187 ? -19.464 -18.077 9.188 1.00 90.06 187 GLY A CA 1
ATOM 1419 C C . GLY A 1 187 ? -17.977 -18.248 8.870 1.00 90.06 187 GLY A C 1
ATOM 1420 O O . GLY A 1 187 ? -17.449 -19.325 9.116 1.00 90.06 187 GLY A O 1
ATOM 1421 N N . TRP A 1 188 ? -17.282 -17.212 8.386 1.00 87.81 188 TRP A N 1
ATOM 1422 C CA . TRP A 1 188 ? -15.832 -17.283 8.177 1.00 87.81 188 TRP A CA 1
ATOM 1423 C C . TRP A 1 188 ? -15.106 -17.436 9.510 1.00 87.81 188 TRP A C 1
ATOM 1425 O O . TRP A 1 188 ? -15.461 -16.763 10.479 1.00 87.81 188 TRP A O 1
ATOM 1435 N N . LYS A 1 189 ? -14.071 -18.277 9.573 1.00 83.88 189 LYS A N 1
ATOM 1436 C CA . LYS A 1 189 ? -13.413 -18.616 10.842 1.00 83.88 189 LYS A CA 1
ATOM 1437 C C . LYS A 1 189 ? -11.966 -18.145 10.922 1.00 83.88 189 LYS A C 1
ATOM 1439 O O . LYS A 1 189 ? -11.186 -18.295 9.984 1.00 83.88 189 LYS A O 1
ATOM 1444 N N . MET A 1 190 ? -11.580 -17.611 12.081 1.00 81.19 190 MET A N 1
ATOM 1445 C CA . MET A 1 190 ? -10.192 -17.235 12.358 1.00 81.19 190 MET A CA 1
ATOM 1446 C C . MET A 1 190 ? -9.260 -18.457 12.252 1.00 81.19 190 MET A C 1
ATOM 1448 O O . MET A 1 190 ? -9.531 -19.517 12.815 1.00 81.19 190 MET A O 1
ATOM 1452 N N . GLY A 1 191 ? -8.136 -18.300 11.556 1.00 72.12 191 GLY A N 1
ATOM 1453 C CA . GLY A 1 191 ? -7.138 -19.346 11.327 1.00 72.12 191 GLY A CA 1
ATOM 1454 C C . GLY A 1 191 ? -7.512 -20.357 10.240 1.00 72.12 191 GLY A C 1
ATOM 1455 O O . GLY A 1 191 ? -6.749 -21.298 10.021 1.00 72.12 191 GLY A O 1
ATOM 1456 N N . GLN A 1 192 ? -8.654 -20.186 9.563 1.00 68.69 192 GLN A N 1
ATOM 1457 C CA . GLN A 1 192 ? -9.055 -21.009 8.422 1.00 68.69 192 GLN A CA 1
ATOM 1458 C C . GLN A 1 192 ? -8.910 -20.230 7.115 1.00 68.69 192 GLN A C 1
ATOM 1460 O O . GLN A 1 192 ? -9.190 -19.034 7.037 1.00 68.69 192 GLN A O 1
ATOM 1465 N N . GLN A 1 193 ? -8.437 -20.923 6.081 1.00 63.22 193 GLN A N 1
ATOM 1466 C CA . GLN A 1 193 ? -8.332 -20.359 4.744 1.00 63.22 193 GLN A CA 1
ATOM 1467 C C . GLN A 1 193 ? -9.668 -20.549 4.026 1.00 63.22 193 GLN A C 1
ATOM 1469 O O . GLN A 1 193 ? -9.952 -21.626 3.505 1.00 63.22 193 GLN A O 1
ATOM 1474 N N . GLU A 1 194 ? -10.484 -19.500 4.022 1.00 67.06 194 GLU A N 1
ATOM 1475 C CA . GLU A 1 194 ? -11.757 -19.481 3.305 1.00 67.06 194 GLU A CA 1
ATOM 1476 C C . GLU A 1 194 ? -11.553 -19.178 1.814 1.00 67.06 194 GLU A C 1
ATOM 1478 O O . GLU A 1 194 ? -10.662 -18.416 1.421 1.00 67.06 194 GLU A O 1
ATOM 1483 N N . SER A 1 195 ? -12.391 -19.777 0.963 1.00 59.16 195 SER A N 1
ATOM 1484 C CA . SER A 1 195 ? -12.367 -19.523 -0.480 1.00 59.16 195 SER A CA 1
ATOM 1485 C C . SER A 1 195 ? -13.001 -18.167 -0.790 1.00 59.16 195 SER A C 1
ATOM 1487 O O . SER A 1 195 ? -14.217 -18.007 -0.773 1.00 59.16 195 SER A O 1
ATOM 1489 N N . PHE A 1 196 ? -12.163 -17.188 -1.117 1.00 65.19 196 PHE A N 1
ATOM 1490 C CA . PHE A 1 196 ? -12.552 -15.819 -1.478 1.00 65.19 196 PHE A CA 1
ATOM 1491 C C . PHE A 1 196 ? -13.250 -15.710 -2.845 1.00 65.19 196 PHE A C 1
ATOM 1493 O O . PHE A 1 196 ? -13.918 -14.712 -3.105 1.00 65.19 196 PHE A O 1
ATOM 1500 N N . GLU A 1 197 ? -13.128 -16.725 -3.710 1.00 58.25 197 GLU A N 1
ATOM 1501 C CA . GLU A 1 197 ? -13.679 -16.727 -5.079 1.00 58.25 197 GLU A CA 1
ATOM 1502 C C . GLU A 1 197 ? -15.217 -16.701 -5.131 1.00 58.25 197 GLU A C 1
ATOM 1504 O O . GLU A 1 197 ? -15.793 -16.475 -6.191 1.00 58.25 197 GLU A O 1
ATOM 1509 N N . SER A 1 198 ? -15.896 -16.914 -3.999 1.00 65.00 198 SER A N 1
ATOM 1510 C CA . SER A 1 198 ? -17.359 -16.958 -3.918 1.00 65.00 198 SER A CA 1
ATOM 1511 C C . SER A 1 198 ? -18.006 -15.702 -3.330 1.00 65.00 198 SER A C 1
ATOM 1513 O O . SER A 1 198 ? -19.208 -15.731 -3.069 1.00 65.00 198 SER A O 1
ATOM 1515 N N . VAL A 1 199 ? -17.249 -14.630 -3.063 1.00 76.31 199 VAL A N 1
ATOM 1516 C CA . VAL A 1 199 ? -17.821 -13.387 -2.521 1.00 76.31 199 VAL A CA 1
ATOM 1517 C C . VAL A 1 199 ? -18.097 -12.401 -3.647 1.00 76.31 199 VAL A C 1
ATOM 1519 O O . VAL A 1 199 ? -17.174 -11.894 -4.284 1.00 76.31 199 VAL A O 1
ATOM 1522 N N . ASP A 1 200 ? -19.372 -12.080 -3.856 1.00 82.31 200 ASP A N 1
ATOM 1523 C CA . ASP A 1 200 ? -19.780 -11.064 -4.824 1.00 82.31 200 ASP A CA 1
ATOM 1524 C C . ASP A 1 200 ? -19.335 -9.676 -4.345 1.00 82.31 200 ASP A C 1
ATOM 1526 O O . ASP A 1 200 ? -19.626 -9.303 -3.210 1.00 82.31 200 ASP A O 1
ATOM 1530 N N . ALA A 1 201 ? -18.689 -8.883 -5.202 1.00 87.69 201 ALA A N 1
ATOM 1531 C CA . ALA A 1 201 ? -18.315 -7.502 -4.889 1.00 87.69 201 ALA A CA 1
ATOM 1532 C C . ALA A 1 201 ? -19.505 -6.521 -5.001 1.00 87.69 201 ALA A C 1
ATOM 1534 O O . ALA A 1 201 ? -20.429 -6.718 -5.794 1.00 87.69 201 ALA A O 1
ATOM 1535 N N . THR A 1 202 ? -19.455 -5.408 -4.260 1.00 85.25 202 THR A N 1
ATOM 1536 C CA . THR A 1 202 ? -20.448 -4.324 -4.365 1.00 85.25 202 THR A CA 1
ATOM 1537 C C . THR A 1 202 ? -20.345 -3.603 -5.710 1.00 85.25 202 THR A C 1
ATOM 1539 O O . THR A 1 202 ? -19.303 -3.049 -6.072 1.00 85.25 202 THR A O 1
ATOM 1542 N N . SER A 1 203 ? -21.460 -3.560 -6.442 1.00 80.31 203 SER A N 1
ATOM 1543 C CA . SER A 1 203 ? -21.550 -2.874 -7.735 1.00 80.31 203 SER A CA 1
ATOM 1544 C C . SER A 1 203 ? -21.257 -1.374 -7.602 1.00 80.31 203 SER A C 1
ATOM 1546 O O . SER A 1 203 ? -21.745 -0.718 -6.683 1.00 80.31 203 SER A O 1
ATOM 1548 N N . GLY A 1 204 ? -20.444 -0.828 -8.511 1.00 77.25 204 GLY A N 1
ATOM 1549 C CA . GLY A 1 204 ? -20.027 0.579 -8.482 1.00 77.25 204 GLY A CA 1
ATOM 1550 C C . GLY A 1 204 ? -18.960 0.914 -7.430 1.00 77.25 204 GLY A C 1
ATOM 1551 O O . GLY A 1 204 ? -18.525 2.058 -7.364 1.00 77.25 204 GLY A O 1
ATOM 1552 N N . ALA A 1 205 ? -18.514 -0.062 -6.633 1.00 86.12 205 ALA A N 1
ATOM 1553 C CA . ALA A 1 205 ? -17.433 0.074 -5.654 1.00 86.12 205 ALA A CA 1
ATOM 1554 C C . ALA A 1 205 ? -16.535 -1.178 -5.637 1.00 86.12 205 ALA A C 1
ATOM 1556 O O . ALA A 1 205 ? -16.053 -1.599 -4.587 1.00 86.12 205 ALA A O 1
ATOM 1557 N N . THR A 1 206 ? -16.324 -1.792 -6.807 1.00 84.69 206 THR A N 1
ATOM 1558 C CA . THR A 1 206 ? -15.694 -3.113 -6.945 1.00 84.69 206 THR A CA 1
ATOM 1559 C C . THR A 1 206 ? -14.315 -3.183 -6.289 1.00 84.69 206 THR A C 1
ATOM 1561 O O . THR A 1 206 ? -14.081 -4.082 -5.490 1.00 84.69 206 THR A O 1
ATOM 1564 N N . LEU A 1 207 ? -13.417 -2.226 -6.552 1.00 83.19 207 LEU A N 1
ATOM 1565 C CA . LEU A 1 207 ? -12.065 -2.231 -5.971 1.00 83.19 207 LEU A CA 1
ATOM 1566 C C . LEU A 1 207 ? -12.081 -2.061 -4.443 1.00 83.19 207 LEU A C 1
ATOM 1568 O O . LEU A 1 207 ? -11.342 -2.753 -3.745 1.00 83.19 207 LEU A O 1
ATOM 1572 N N . THR A 1 208 ? -12.962 -1.207 -3.916 1.00 86.06 208 THR A N 1
ATOM 1573 C CA . THR A 1 208 ? -13.178 -1.042 -2.468 1.00 86.06 208 THR A CA 1
ATOM 1574 C C . THR A 1 208 ? -13.715 -2.327 -1.834 1.00 86.06 208 THR A C 1
ATOM 1576 O O . THR A 1 208 ? -13.250 -2.740 -0.774 1.00 86.06 208 THR A O 1
ATOM 1579 N N . ALA A 1 209 ? -14.663 -2.999 -2.494 1.00 91.06 209 ALA A N 1
ATOM 1580 C CA . ALA A 1 209 ? -15.237 -4.258 -2.026 1.00 91.06 209 ALA A CA 1
ATOM 1581 C C . ALA A 1 209 ? -14.217 -5.408 -2.059 1.00 91.06 209 ALA A C 1
ATOM 1583 O O . ALA A 1 209 ? -14.092 -6.132 -1.074 1.00 91.06 209 ALA A O 1
ATOM 1584 N N . LEU A 1 210 ? -13.429 -5.542 -3.132 1.00 89.44 210 LEU A N 1
ATOM 1585 C CA . LEU A 1 210 ? -12.341 -6.525 -3.211 1.00 89.44 210 LEU A CA 1
ATOM 1586 C C . LEU A 1 210 ? -11.297 -6.291 -2.112 1.00 89.44 210 LEU A C 1
ATOM 1588 O O . LEU A 1 210 ? -10.877 -7.239 -1.450 1.00 89.44 210 LEU A O 1
ATOM 1592 N N . ALA A 1 211 ? -10.936 -5.033 -1.845 1.00 89.88 211 ALA A N 1
ATOM 1593 C CA . ALA A 1 211 ? -10.047 -4.697 -0.738 1.00 89.88 211 ALA A CA 1
ATOM 1594 C C . ALA A 1 211 ? -10.654 -5.036 0.627 1.00 89.88 211 ALA A C 1
ATOM 1596 O O . ALA A 1 211 ? -9.939 -5.507 1.509 1.00 89.88 211 ALA A O 1
ATOM 1597 N N . ALA A 1 212 ? -11.963 -4.855 0.816 1.00 93.12 212 ALA A N 1
ATOM 1598 C CA . ALA A 1 212 ? -12.643 -5.293 2.029 1.00 93.12 212 ALA A CA 1
ATOM 1599 C C . ALA A 1 212 ? -12.596 -6.823 2.192 1.00 93.12 212 ALA A C 1
ATOM 1601 O O . ALA A 1 212 ? -12.234 -7.296 3.270 1.00 93.12 212 ALA A O 1
ATOM 1602 N N . ILE A 1 213 ? -12.867 -7.591 1.127 1.00 90.62 213 ILE A N 1
ATOM 1603 C CA . ILE A 1 213 ? -12.787 -9.064 1.136 1.00 90.62 213 ILE A CA 1
ATOM 1604 C C . ILE A 1 213 ? -11.375 -9.521 1.513 1.00 90.62 213 ILE A C 1
ATOM 1606 O O . ILE A 1 213 ? -11.192 -10.331 2.427 1.00 90.62 213 ILE A O 1
ATOM 1610 N N . GLN A 1 214 ? -10.362 -8.964 0.848 1.00 88.31 214 GLN A N 1
ATOM 1611 C CA . GLN A 1 214 ? -8.966 -9.303 1.107 1.00 88.31 214 GLN A CA 1
ATOM 1612 C C . GLN A 1 214 ? -8.544 -8.881 2.521 1.00 88.31 214 GLN A C 1
ATOM 1614 O O . GLN A 1 214 ? -7.854 -9.633 3.202 1.00 88.31 214 GLN A O 1
ATOM 1619 N N . SER A 1 215 ? -9.008 -7.728 3.010 1.00 90.81 215 SER A N 1
ATOM 1620 C CA . SER A 1 215 ? -8.695 -7.239 4.358 1.00 90.81 215 SER A CA 1
ATOM 1621 C C . SER A 1 215 ? -9.275 -8.124 5.458 1.00 90.81 215 SER A C 1
ATOM 1623 O O . SER A 1 215 ? -8.581 -8.415 6.433 1.00 90.81 215 SER A O 1
ATOM 1625 N N . VAL A 1 216 ? -10.523 -8.579 5.304 1.00 91.38 216 VAL A N 1
ATOM 1626 C CA . VAL A 1 216 ? -11.130 -9.561 6.216 1.00 91.38 216 VAL A CA 1
ATOM 1627 C C . VAL A 1 216 ? -10.338 -10.866 6.165 1.00 91.38 216 VAL A C 1
ATOM 1629 O O . VAL A 1 216 ? -9.943 -11.373 7.209 1.00 91.38 216 VAL A O 1
ATOM 1632 N N . SER A 1 217 ? -10.005 -11.355 4.970 1.00 84.94 217 SER A N 1
ATOM 1633 C CA . SER A 1 217 ? -9.242 -12.600 4.790 1.00 84.94 217 SER A CA 1
ATOM 1634 C C . SER A 1 217 ? -7.871 -12.554 5.477 1.00 84.94 217 SER A C 1
ATOM 1636 O O . SER A 1 217 ? -7.519 -13.460 6.233 1.00 84.94 217 SER A O 1
ATOM 1638 N N . VAL A 1 218 ? -7.113 -11.472 5.269 1.00 82.94 218 VAL A N 1
ATOM 1639 C CA . VAL A 1 218 ? -5.810 -11.256 5.916 1.00 82.94 218 VAL A CA 1
ATOM 1640 C C . VAL A 1 218 ? -5.968 -11.177 7.433 1.00 82.94 218 VAL A C 1
ATOM 1642 O O . VAL A 1 218 ? -5.182 -11.775 8.167 1.00 82.94 218 VAL A O 1
ATOM 1645 N N . ARG A 1 219 ? -7.008 -10.491 7.926 1.00 86.62 219 ARG A N 1
ATOM 1646 C CA . ARG A 1 219 ? -7.278 -10.396 9.364 1.00 86.62 219 ARG A CA 1
ATOM 1647 C C . ARG A 1 219 ? -7.590 -11.749 9.992 1.00 86.62 219 ARG A C 1
ATOM 1649 O O . ARG A 1 219 ? -7.172 -11.977 11.123 1.00 86.62 219 ARG A O 1
ATOM 1656 N N . LEU A 1 220 ? -8.284 -12.624 9.272 1.00 83.00 220 LEU A N 1
ATOM 1657 C CA . LEU A 1 220 ? -8.586 -13.978 9.726 1.00 83.00 220 LEU A CA 1
ATOM 1658 C C . LEU A 1 220 ? -7.398 -14.942 9.596 1.00 83.00 220 LEU A C 1
ATOM 1660 O O . LEU A 1 220 ? -7.488 -16.068 10.069 1.00 83.00 220 LEU A O 1
ATOM 1664 N N . GLY A 1 221 ? -6.264 -14.505 9.039 1.00 71.50 221 GLY A N 1
ATOM 1665 C CA . GLY A 1 221 ? -5.026 -15.287 8.980 1.00 71.50 221 GLY A CA 1
ATOM 1666 C C . GLY A 1 221 ? -4.761 -15.976 7.641 1.00 71.50 221 GLY A C 1
ATOM 1667 O O . GLY A 1 221 ? -3.891 -16.841 7.578 1.00 71.50 221 GLY A O 1
ATOM 1668 N N . SER A 1 222 ? -5.477 -15.607 6.575 1.00 66.94 222 SER A N 1
ATOM 1669 C CA . SER A 1 222 ? -5.175 -16.080 5.222 1.00 66.94 222 SER A CA 1
ATOM 1670 C C . SER A 1 222 ? -4.039 -15.273 4.587 1.00 66.94 222 SER A C 1
ATOM 1672 O O . SER A 1 222 ? -4.071 -14.041 4.588 1.00 66.94 222 SER A O 1
ATOM 1674 N N . ASP A 1 223 ? -3.114 -15.956 3.909 1.00 60.91 223 ASP A N 1
ATOM 1675 C CA . ASP A 1 223 ? -2.245 -15.351 2.888 1.00 60.91 223 ASP A CA 1
ATOM 1676 C C . ASP A 1 223 ? -3.083 -15.114 1.622 1.00 60.91 223 ASP A C 1
ATOM 1678 O O . ASP A 1 223 ? -3.047 -15.878 0.657 1.00 60.91 223 ASP A O 1
ATOM 1682 N N . ALA A 1 224 ? -3.959 -14.108 1.666 1.00 57.25 224 ALA A N 1
ATOM 1683 C CA . ALA A 1 224 ? -4.880 -13.837 0.569 1.00 57.25 224 ALA A CA 1
ATOM 1684 C C . ALA A 1 224 ? -4.108 -13.335 -0.674 1.00 57.25 224 ALA A C 1
ATOM 1686 O O . ALA A 1 224 ? -3.427 -12.305 -0.588 1.00 57.25 224 ALA A O 1
ATOM 1687 N N . PRO A 1 225 ? -4.198 -14.028 -1.829 1.00 66.12 225 PRO A N 1
ATOM 1688 C CA . PRO A 1 225 ? -3.594 -13.572 -3.080 1.00 66.12 225 PRO A CA 1
ATOM 1689 C C . PRO A 1 225 ? -4.285 -12.297 -3.593 1.00 66.12 225 PRO A C 1
ATOM 1691 O O . PRO A 1 225 ? -5.250 -11.811 -3.003 1.00 66.12 225 PRO A O 1
ATOM 1694 N N . SER A 1 226 ? -3.798 -11.749 -4.710 1.00 79.44 226 SER A N 1
ATOM 1695 C CA . SER A 1 226 ? -4.459 -10.617 -5.365 1.00 79.44 226 SER A CA 1
ATOM 1696 C C . SER A 1 226 ? -5.856 -11.012 -5.843 1.00 79.44 226 SER A C 1
ATOM 1698 O O . SER A 1 226 ? -5.995 -11.820 -6.760 1.00 79.44 226 SER A O 1
ATOM 1700 N N . LEU A 1 227 ? -6.890 -10.423 -5.237 1.00 82.56 227 LEU A N 1
ATOM 1701 C CA . LEU A 1 227 ? -8.279 -10.588 -5.687 1.00 82.56 227 LEU A CA 1
ATOM 1702 C C . LEU A 1 227 ? -8.593 -9.741 -6.923 1.00 82.56 227 LEU A C 1
ATOM 1704 O O . LEU A 1 227 ? -9.550 -10.019 -7.637 1.00 82.56 227 LEU A O 1
ATOM 1708 N N . LYS A 1 228 ? -7.784 -8.706 -7.174 1.00 85.19 228 LYS A N 1
ATOM 1709 C CA . LYS A 1 228 ? -7.869 -7.856 -8.367 1.00 85.19 228 LYS A CA 1
ATOM 1710 C C . LYS A 1 228 ? -7.387 -8.587 -9.621 1.00 85.19 228 LYS A C 1
ATOM 1712 O O . LYS A 1 228 ? -7.875 -8.278 -10.701 1.00 85.19 228 LYS A O 1
ATOM 1717 N N . PHE A 1 229 ? -6.458 -9.535 -9.457 1.00 87.50 229 PHE A N 1
ATOM 1718 C CA . PHE A 1 229 ? -5.862 -10.343 -10.525 1.00 87.50 229 PHE A CA 1
ATOM 1719 C C . PHE A 1 229 ? -5.812 -11.830 -10.119 1.00 87.50 229 PHE A C 1
ATOM 1721 O O . PHE A 1 229 ? -4.738 -12.381 -9.835 1.00 87.50 229 PHE A O 1
ATOM 1728 N N . PRO A 1 230 ? -6.965 -12.515 -10.041 1.00 80.12 230 PRO A N 1
ATOM 1729 C CA . PRO A 1 230 ? -7.040 -13.870 -9.491 1.00 80.12 230 PRO A CA 1
ATOM 1730 C C . PRO A 1 230 ? -6.454 -14.936 -10.433 1.00 80.12 230 PRO A C 1
ATOM 1732 O O . PRO A 1 230 ? -5.984 -15.980 -9.978 1.00 80.12 230 PRO A O 1
ATOM 1735 N N . ASN A 1 231 ? -6.417 -14.665 -11.740 1.00 83.31 231 ASN A N 1
ATOM 1736 C CA . ASN A 1 231 ? -6.115 -15.658 -12.768 1.00 83.31 231 ASN A CA 1
ATOM 1737 C C . ASN A 1 231 ? -4.647 -16.140 -12.719 1.00 83.31 231 ASN A C 1
ATOM 1739 O O . ASN A 1 231 ? -3.726 -15.323 -12.838 1.00 83.31 231 ASN A O 1
ATOM 1743 N N . PRO A 1 232 ? -4.375 -17.453 -12.580 1.00 85.50 232 PRO A N 1
ATOM 1744 C CA . PRO A 1 232 ? -3.010 -17.983 -12.572 1.00 85.50 232 PRO A CA 1
ATOM 1745 C C . PRO A 1 232 ? -2.331 -17.842 -13.942 1.00 85.50 232 PRO A C 1
ATOM 1747 O O . PRO A 1 232 ? -3.007 -17.656 -14.950 1.00 85.50 232 PRO A O 1
ATOM 1750 N N . LEU A 1 233 ? -0.997 -17.947 -13.978 1.00 89.25 233 LEU A N 1
ATOM 1751 C CA . LEU A 1 233 ? -0.229 -17.978 -15.231 1.00 89.25 233 LEU A CA 1
ATOM 1752 C C . LEU A 1 233 ? -0.578 -19.214 -16.071 1.00 89.25 233 LEU A C 1
ATOM 1754 O O . LEU A 1 233 ? -0.713 -20.322 -15.544 1.00 89.25 233 LEU A O 1
ATOM 1758 N N . THR A 1 234 ? -0.668 -19.013 -17.380 1.00 91.12 234 THR A N 1
ATOM 1759 C CA . THR A 1 234 ? -0.996 -20.008 -18.403 1.00 91.12 234 THR A CA 1
ATOM 1760 C C . THR A 1 234 ? 0.004 -19.945 -19.558 1.00 91.12 234 THR A C 1
ATOM 1762 O O . THR A 1 234 ? 0.806 -19.022 -19.648 1.00 91.12 234 THR A O 1
ATOM 1765 N N . VAL A 1 235 ? -0.034 -20.931 -20.461 1.00 90.19 235 VAL A N 1
ATOM 1766 C CA . VAL A 1 235 ? 0.808 -20.916 -21.672 1.00 90.19 235 VAL A CA 1
ATOM 1767 C C . VAL A 1 235 ? 0.449 -19.734 -22.583 1.00 90.19 235 VAL A C 1
ATOM 1769 O O . VAL A 1 235 ? 1.340 -19.172 -23.203 1.00 90.19 235 VAL A O 1
ATOM 1772 N N . ALA A 1 236 ? -0.817 -19.299 -22.601 1.00 91.69 236 ALA A N 1
ATOM 1773 C CA . ALA A 1 236 ? -1.256 -18.149 -23.397 1.00 91.69 236 ALA A CA 1
ATOM 1774 C C . ALA A 1 236 ? -0.567 -16.837 -22.977 1.00 91.69 236 ALA A C 1
ATOM 1776 O O . ALA A 1 236 ? -0.376 -15.951 -23.800 1.00 91.69 236 ALA A O 1
ATOM 1777 N N . ASP A 1 237 ? -0.118 -16.723 -21.722 1.00 94.44 237 ASP A N 1
ATOM 1778 C CA . ASP A 1 237 ? 0.623 -15.544 -21.262 1.00 94.44 237 ASP A CA 1
ATOM 1779 C C . ASP A 1 237 ? 2.003 -15.410 -21.940 1.00 94.44 237 ASP A C 1
ATOM 1781 O O . ASP A 1 237 ? 2.560 -14.314 -21.978 1.00 94.44 237 ASP A O 1
ATOM 1785 N N . LEU A 1 238 ? 2.552 -16.496 -22.502 1.00 93.38 238 LEU A N 1
ATOM 1786 C CA . LEU A 1 238 ? 3.792 -16.459 -23.286 1.00 93.38 238 LEU A CA 1
ATOM 1787 C C . LEU A 1 238 ? 3.594 -15.806 -24.657 1.00 93.38 238 LEU A C 1
ATOM 1789 O O . LEU A 1 238 ? 4.541 -15.234 -25.187 1.00 93.38 238 LEU A O 1
ATOM 1793 N N . GLU A 1 239 ? 2.379 -15.841 -25.214 1.00 92.75 239 GLU A N 1
ATOM 1794 C CA . GLU A 1 239 ? 2.077 -15.208 -26.506 1.00 92.75 239 GLU A CA 1
ATOM 1795 C C . GLU A 1 239 ? 2.264 -13.687 -26.448 1.00 92.75 239 GLU A C 1
ATOM 1797 O O . GLU A 1 239 ? 2.655 -13.078 -27.440 1.00 92.75 239 GLU A O 1
ATOM 1802 N N . LEU A 1 240 ? 2.069 -13.075 -25.271 1.00 91.69 240 LEU A N 1
ATOM 1803 C CA . LEU A 1 240 ? 2.316 -11.645 -25.051 1.00 91.69 240 LEU A CA 1
ATOM 1804 C C . LEU A 1 240 ? 3.800 -11.273 -25.201 1.00 91.69 240 LEU A C 1
ATOM 1806 O O . LEU A 1 240 ? 4.117 -10.129 -25.516 1.00 91.69 240 LEU A O 1
ATOM 1810 N N . LEU A 1 241 ? 4.698 -12.226 -24.948 1.00 93.31 241 LEU A N 1
ATOM 1811 C CA . LEU A 1 241 ? 6.148 -12.042 -24.847 1.00 93.31 241 LEU A CA 1
ATOM 1812 C C . LEU A 1 241 ? 6.904 -12.763 -25.974 1.00 93.31 241 LEU A C 1
ATOM 1814 O O . LEU A 1 241 ? 8.106 -12.979 -25.857 1.00 93.31 241 LEU A O 1
ATOM 1818 N N . VAL A 1 242 ? 6.216 -13.162 -27.048 1.00 92.31 242 VAL A N 1
ATOM 1819 C CA . VAL A 1 242 ? 6.786 -14.017 -28.104 1.00 92.31 242 VAL A CA 1
ATOM 1820 C C . VAL A 1 242 ? 8.050 -13.435 -28.743 1.00 92.31 242 VAL A C 1
ATOM 1822 O O . VAL A 1 242 ? 8.955 -14.182 -29.097 1.00 92.31 242 VAL A O 1
ATOM 1825 N N . ASP A 1 243 ? 8.143 -12.109 -28.823 1.00 89.56 243 ASP A N 1
ATOM 1826 C CA . ASP A 1 243 ? 9.257 -11.379 -29.427 1.00 89.56 243 ASP A CA 1
ATOM 1827 C C . ASP A 1 243 ? 10.544 -11.394 -28.588 1.00 89.56 243 ASP A C 1
ATOM 1829 O O . ASP A 1 243 ? 11.617 -11.106 -29.111 1.00 89.56 243 ASP A O 1
ATOM 1833 N N . VAL A 1 244 ? 10.452 -11.750 -27.302 1.00 89.75 244 VAL A N 1
ATOM 1834 C CA . VAL A 1 244 ? 11.606 -11.838 -26.391 1.00 89.75 244 VAL A CA 1
ATOM 1835 C C . VAL A 1 244 ? 11.935 -13.278 -25.987 1.00 89.75 244 VAL A C 1
ATOM 1837 O O . VAL A 1 244 ? 12.866 -13.511 -25.213 1.00 89.75 244 VAL A O 1
ATOM 1840 N N . LEU A 1 245 ? 11.169 -14.258 -26.482 1.00 89.88 245 LEU A N 1
ATOM 1841 C CA . LEU A 1 245 ? 11.444 -15.672 -26.242 1.00 89.88 245 LEU A CA 1
ATOM 1842 C C . LEU A 1 245 ? 12.612 -16.153 -27.120 1.00 89.88 245 LEU A C 1
ATOM 1844 O O . LEU A 1 245 ? 12.706 -15.747 -28.277 1.00 89.88 245 LEU A O 1
ATOM 1848 N N . PRO A 1 246 ? 13.464 -17.074 -26.629 1.00 78.25 246 PRO A N 1
ATOM 1849 C CA . PRO A 1 246 ? 14.647 -17.526 -27.368 1.00 78.25 246 PRO A CA 1
ATOM 1850 C C . PRO A 1 246 ? 14.378 -18.126 -28.758 1.00 78.25 246 PRO A C 1
ATOM 1852 O O . PRO A 1 246 ? 15.222 -17.982 -29.636 1.00 78.25 246 PRO A O 1
ATOM 1855 N N . ASP A 1 247 ? 13.223 -18.772 -28.956 1.00 71.19 247 ASP A N 1
ATOM 1856 C CA . ASP A 1 247 ? 12.856 -19.460 -30.206 1.00 71.19 247 ASP A CA 1
ATOM 1857 C C . ASP A 1 247 ? 11.760 -18.729 -31.018 1.00 71.19 247 ASP A C 1
ATOM 1859 O O . ASP A 1 247 ? 11.169 -19.330 -31.917 1.00 71.19 247 ASP A O 1
ATOM 1863 N N . GLU A 1 248 ? 11.454 -17.457 -30.698 1.00 69.31 248 GLU A N 1
ATOM 1864 C CA . GLU A 1 248 ? 10.409 -16.600 -31.321 1.00 69.31 248 GLU A CA 1
ATOM 1865 C C . GLU A 1 248 ? 9.036 -17.290 -31.537 1.00 69.31 248 GLU A C 1
ATOM 1867 O O . GLU A 1 248 ? 8.181 -16.829 -32.296 1.00 69.31 248 GLU A O 1
ATOM 1872 N N . THR A 1 249 ? 8.800 -18.425 -30.874 1.00 76.81 249 THR A N 1
ATOM 1873 C CA . THR A 1 249 ? 7.621 -19.275 -31.030 1.00 76.81 249 THR A CA 1
ATOM 1874 C C . THR A 1 249 ? 7.250 -19.887 -29.684 1.00 76.81 249 THR A C 1
ATOM 1876 O O . THR A 1 249 ? 8.100 -20.299 -28.897 1.00 76.81 249 THR A O 1
ATOM 1879 N N . VAL A 1 250 ? 5.946 -19.927 -29.401 1.00 83.25 250 VAL A N 1
ATOM 1880 C CA . VAL A 1 250 ? 5.402 -20.540 -28.175 1.00 83.25 250 VAL A CA 1
ATOM 1881 C C . VAL A 1 250 ? 5.161 -22.045 -28.368 1.00 83.25 250 VAL A C 1
ATOM 1883 O O . VAL A 1 250 ? 4.989 -22.791 -27.403 1.00 83.25 250 VAL A O 1
ATOM 1886 N N . GLU A 1 251 ? 5.158 -22.522 -29.618 1.00 84.75 251 GLU A N 1
ATOM 1887 C CA . GLU A 1 251 ? 4.941 -23.931 -29.942 1.00 84.75 251 GLU A CA 1
ATOM 1888 C C . GLU A 1 251 ? 6.029 -24.820 -29.324 1.00 84.75 251 GLU A C 1
ATOM 1890 O O . GLU A 1 251 ? 7.221 -24.618 -29.524 1.00 84.75 251 GLU A O 1
ATOM 1895 N N . GLY A 1 252 ? 5.611 -25.832 -28.561 1.00 83.44 252 GLY A N 1
ATOM 1896 C CA . GLY A 1 252 ? 6.528 -26.744 -27.872 1.00 83.44 252 GLY A CA 1
ATOM 1897 C C . GLY A 1 252 ? 6.975 -26.275 -26.485 1.00 83.44 252 GLY A C 1
ATOM 1898 O O . GLY A 1 252 ? 7.522 -27.090 -25.741 1.00 83.44 252 GLY A O 1
ATOM 1899 N N . LEU A 1 253 ? 6.674 -25.032 -26.087 1.00 91.56 253 LEU A N 1
ATOM 1900 C CA . LEU A 1 253 ? 6.895 -24.575 -24.718 1.00 91.56 253 LEU A CA 1
ATOM 1901 C C . LEU A 1 253 ? 5.810 -25.102 -23.776 1.00 91.56 253 LEU A C 1
ATOM 1903 O O . LEU A 1 253 ? 4.618 -25.143 -24.088 1.00 91.56 253 LEU A O 1
ATOM 1907 N N . THR A 1 254 ? 6.224 -25.479 -22.571 1.00 92.31 254 THR A N 1
ATOM 1908 C CA . THR A 1 254 ? 5.319 -25.875 -21.490 1.00 92.31 254 THR A CA 1
ATOM 1909 C C . THR A 1 254 ? 5.646 -25.109 -20.219 1.00 92.31 254 THR A C 1
ATOM 1911 O O . THR A 1 254 ? 6.782 -24.697 -20.000 1.00 92.31 254 THR A O 1
ATOM 1914 N N . ILE A 1 255 ? 4.645 -24.914 -19.360 1.00 91.81 255 ILE A N 1
ATOM 1915 C CA . ILE A 1 255 ? 4.844 -24.268 -18.063 1.00 91.81 255 ILE A CA 1
ATOM 1916 C C . ILE A 1 255 ? 4.732 -25.280 -16.928 1.00 91.81 255 ILE A C 1
ATOM 1918 O O . ILE A 1 255 ? 3.852 -26.143 -16.912 1.00 91.81 255 ILE A O 1
ATOM 1922 N N . ARG A 1 256 ? 5.602 -25.143 -15.931 1.00 90.94 256 ARG A N 1
ATOM 1923 C CA . ARG A 1 256 ? 5.531 -25.883 -14.672 1.00 90.94 256 ARG A CA 1
ATOM 1924 C C . ARG A 1 256 ? 5.321 -24.900 -13.531 1.00 90.94 256 ARG A C 1
ATOM 1926 O O . ARG A 1 256 ? 6.162 -24.038 -13.279 1.00 90.94 256 ARG A O 1
ATOM 1933 N N . LYS A 1 257 ? 4.201 -25.042 -12.817 1.00 79.81 257 LYS A N 1
ATOM 1934 C CA . LYS A 1 257 ? 3.873 -24.173 -11.681 1.00 79.81 257 LYS A CA 1
ATOM 1935 C C . LYS A 1 257 ? 4.974 -24.232 -10.622 1.00 79.81 257 LYS A C 1
ATOM 1937 O O . LYS A 1 257 ? 5.319 -25.317 -10.161 1.00 79.81 257 LYS A O 1
ATOM 1942 N N . SER A 1 258 ? 5.484 -23.062 -10.244 1.00 78.38 258 SER A N 1
ATOM 1943 C CA . SER A 1 258 ? 6.498 -22.908 -9.200 1.00 78.38 258 SER A CA 1
ATOM 1944 C C . SER A 1 258 ? 5.885 -22.240 -7.968 1.00 78.38 258 SER A C 1
ATOM 1946 O O . SER A 1 258 ? 5.842 -22.829 -6.890 1.00 78.38 258 SER A O 1
ATOM 1948 N N . THR A 1 259 ? 5.288 -21.058 -8.141 1.00 84.25 259 THR A N 1
ATOM 1949 C CA . THR A 1 259 ? 4.598 -20.313 -7.075 1.00 84.25 259 THR A CA 1
ATOM 1950 C C . THR A 1 259 ? 3.248 -19.769 -7.566 1.00 84.25 259 THR A C 1
ATOM 1952 O O . THR A 1 259 ? 2.792 -20.097 -8.662 1.00 84.25 259 THR A O 1
ATOM 1955 N N . ALA A 1 260 ? 2.567 -18.945 -6.760 1.00 79.75 260 ALA A N 1
ATOM 1956 C CA . ALA A 1 260 ? 1.362 -18.232 -7.201 1.00 79.75 260 ALA A CA 1
ATOM 1957 C C . ALA A 1 260 ? 1.662 -17.078 -8.186 1.00 79.75 260 ALA A C 1
ATOM 1959 O O . ALA A 1 260 ? 0.768 -16.648 -8.920 1.00 79.75 260 ALA A O 1
ATOM 1960 N N . TRP A 1 261 ? 2.905 -16.587 -8.203 1.00 87.88 261 TRP A N 1
ATOM 1961 C CA . TRP A 1 261 ? 3.363 -15.466 -9.031 1.00 87.88 261 TRP A CA 1
ATOM 1962 C C . TRP A 1 261 ? 4.375 -15.873 -10.106 1.00 87.88 261 TRP A C 1
ATOM 1964 O O . TRP A 1 261 ? 4.749 -15.027 -10.909 1.00 87.88 261 TRP A O 1
ATOM 1974 N N . SER A 1 262 ? 4.828 -17.130 -10.140 1.00 92.06 262 SER A N 1
ATOM 1975 C CA . SER A 1 262 ? 5.818 -17.590 -11.116 1.00 92.06 262 SER A CA 1
ATOM 1976 C C . SER A 1 262 ? 5.614 -19.026 -11.594 1.00 92.06 262 SER A C 1
ATOM 1978 O O . SER A 1 262 ? 5.197 -19.911 -10.837 1.00 92.06 262 SER A O 1
ATOM 1980 N N . VAL A 1 263 ? 5.983 -19.266 -12.850 1.00 93.25 263 VAL A N 1
ATOM 1981 C CA . VAL A 1 263 ? 6.064 -20.598 -13.462 1.00 93.25 263 VAL A CA 1
ATOM 1982 C C . VAL A 1 263 ? 7.394 -20.753 -14.193 1.00 93.25 263 VAL A C 1
ATOM 1984 O O . VAL A 1 263 ? 7.905 -19.796 -14.773 1.00 93.25 263 VAL A O 1
ATOM 1987 N N . ASP A 1 264 ? 7.957 -21.955 -14.156 1.00 95.00 264 ASP A N 1
ATOM 1988 C CA . ASP A 1 264 ? 9.124 -22.297 -14.966 1.00 95.00 264 ASP A CA 1
ATOM 1989 C C . ASP A 1 264 ? 8.656 -22.597 -16.394 1.00 95.00 264 ASP A C 1
ATOM 1991 O O . ASP A 1 264 ? 7.670 -23.316 -16.573 1.00 95.00 264 ASP A O 1
ATOM 1995 N N . VAL A 1 265 ? 9.362 -22.070 -17.390 1.00 95.25 265 VAL A N 1
ATOM 1996 C CA . VAL A 1 265 ? 9.092 -22.298 -18.814 1.00 95.25 265 VAL A CA 1
ATOM 1997 C C . VAL A 1 265 ? 10.095 -23.318 -19.334 1.00 95.25 265 VAL A C 1
ATOM 1999 O O . VAL A 1 265 ? 11.304 -23.159 -19.148 1.00 95.25 265 VAL A O 1
ATOM 2002 N N . LEU A 1 266 ? 9.587 -24.385 -19.940 1.00 93.94 266 LEU A N 1
ATOM 2003 C CA . LEU A 1 266 ? 10.359 -25.530 -20.402 1.00 93.94 266 LEU A CA 1
ATOM 2004 C C . LEU A 1 266 ? 10.188 -25.710 -21.910 1.00 93.94 266 LEU A C 1
ATOM 2006 O O . LEU A 1 266 ? 9.081 -25.523 -22.414 1.00 93.94 266 LEU A O 1
ATOM 2010 N N . ASP A 1 267 ? 11.248 -26.124 -22.597 1.00 91.69 267 ASP A N 1
ATOM 2011 C CA . ASP A 1 267 ? 11.193 -26.514 -24.009 1.00 91.69 267 ASP A CA 1
ATOM 2012 C C . ASP A 1 267 ? 10.579 -27.918 -24.205 1.00 91.69 267 ASP A C 1
ATOM 2014 O O . ASP A 1 267 ? 10.162 -28.590 -23.249 1.00 91.69 267 ASP A O 1
ATOM 2018 N N . ALA A 1 268 ? 10.544 -28.380 -25.459 1.00 89.62 268 ALA A N 1
ATOM 2019 C CA . ALA A 1 268 ? 10.037 -29.702 -25.826 1.00 89.62 268 ALA A CA 1
ATOM 2020 C C . ALA A 1 268 ? 10.828 -30.858 -25.175 1.00 89.62 268 ALA A C 1
ATOM 2022 O O . ALA A 1 268 ? 10.252 -31.910 -24.877 1.00 89.62 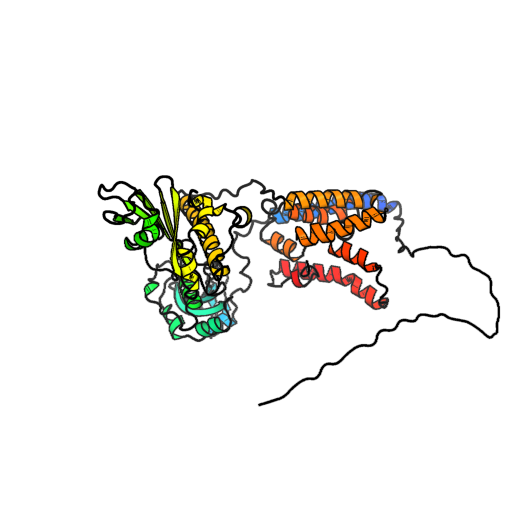268 ALA A O 1
ATOM 2023 N N . ASP A 1 269 ? 12.117 -30.645 -24.894 1.00 90.25 269 ASP A N 1
ATOM 2024 C CA . ASP A 1 269 ? 13.016 -31.596 -24.234 1.00 90.25 269 ASP A CA 1
ATOM 2025 C C . ASP A 1 269 ? 12.944 -31.517 -22.694 1.00 90.25 269 ASP A C 1
ATOM 2027 O O . ASP A 1 269 ? 13.603 -32.287 -21.988 1.00 90.25 269 ASP A O 1
ATOM 2031 N N . ARG A 1 270 ? 12.076 -30.648 -22.154 1.00 90.00 270 ARG A N 1
ATOM 2032 C CA . ARG A 1 270 ? 11.898 -30.339 -20.724 1.00 90.00 270 ARG A CA 1
ATOM 2033 C C . ARG A 1 270 ? 13.096 -29.639 -20.078 1.00 90.00 270 ARG A C 1
ATOM 2035 O O . ARG A 1 270 ? 13.240 -29.680 -18.850 1.00 90.00 270 ARG A O 1
ATOM 2042 N N . THR A 1 271 ? 13.932 -28.986 -20.871 1.00 92.81 271 THR A N 1
ATOM 2043 C CA . THR A 1 271 ? 15.007 -28.118 -20.389 1.00 92.81 271 THR A CA 1
ATOM 2044 C C . THR A 1 271 ? 14.424 -26.781 -19.955 1.00 92.81 271 THR A C 1
ATOM 2046 O O . THR A 1 271 ? 13.487 -26.270 -20.563 1.00 92.81 271 THR A O 1
ATOM 2049 N N . LEU A 1 272 ? 14.957 -26.211 -18.872 1.00 93.81 272 LEU A N 1
ATOM 2050 C CA . LEU A 1 272 ? 14.552 -24.887 -18.404 1.00 93.81 272 LEU A CA 1
ATOM 2051 C C . LEU A 1 272 ? 15.017 -23.816 -19.396 1.00 93.81 272 LEU A C 1
ATOM 2053 O O . LEU A 1 272 ? 16.218 -23.635 -19.573 1.00 93.81 272 LEU A O 1
ATOM 2057 N N . VAL A 1 273 ? 14.061 -23.090 -19.970 1.00 93.75 273 VAL A N 1
ATOM 2058 C CA . VAL A 1 273 ? 14.296 -21.954 -20.875 1.00 93.75 273 VAL A CA 1
ATOM 2059 C C . VAL A 1 273 ? 14.333 -20.644 -20.089 1.00 93.75 273 VAL A C 1
ATOM 2061 O O . VAL A 1 273 ? 15.102 -19.738 -20.393 1.00 93.75 273 VAL A O 1
ATOM 2064 N N . GLY A 1 274 ? 13.514 -20.550 -19.044 1.00 94.75 274 GLY A N 1
ATOM 2065 C CA . GLY A 1 274 ? 13.423 -19.362 -18.208 1.00 94.75 274 GLY A CA 1
ATOM 2066 C C . GLY A 1 274 ? 12.241 -19.427 -17.254 1.00 94.75 274 GLY A C 1
ATOM 2067 O O . GLY A 1 274 ? 11.707 -20.500 -16.957 1.00 94.75 274 GLY A O 1
ATOM 2068 N N . ARG A 1 275 ? 11.822 -18.269 -16.760 1.00 95.75 275 ARG A N 1
ATOM 2069 C CA . ARG A 1 275 ? 10.723 -18.134 -15.808 1.00 95.75 275 ARG A CA 1
ATOM 2070 C C . ARG A 1 275 ? 9.782 -17.029 -16.244 1.00 95.75 275 ARG A C 1
ATOM 2072 O O . ARG A 1 275 ? 10.211 -15.925 -16.548 1.00 95.75 275 ARG A O 1
ATOM 2079 N N . LEU A 1 276 ? 8.490 -17.315 -16.187 1.00 96.62 276 LEU A N 1
ATOM 2080 C CA . LEU A 1 276 ? 7.445 -16.319 -16.360 1.00 96.62 276 LEU A CA 1
ATOM 2081 C C . LEU A 1 276 ? 6.975 -15.858 -14.978 1.00 96.62 276 LEU A C 1
ATOM 2083 O O . LEU A 1 276 ? 6.682 -16.688 -14.110 1.00 96.62 276 LEU A O 1
ATOM 2087 N N . ILE A 1 277 ? 6.926 -14.546 -14.761 1.00 96.12 277 ILE A N 1
ATOM 2088 C CA . ILE A 1 277 ? 6.557 -13.918 -13.490 1.00 96.12 277 ILE A CA 1
ATOM 2089 C C . ILE A 1 277 ? 5.415 -12.931 -13.735 1.00 96.12 277 ILE A C 1
ATOM 2091 O O . ILE A 1 277 ? 5.470 -12.148 -14.679 1.00 96.12 277 ILE A O 1
ATOM 2095 N N . ARG A 1 278 ? 4.396 -12.937 -12.867 1.00 95.12 278 ARG A N 1
ATOM 2096 C CA . ARG A 1 278 ? 3.310 -11.943 -12.864 1.00 95.12 278 ARG A CA 1
ATOM 2097 C C . ARG A 1 278 ? 3.337 -11.067 -11.620 1.00 95.12 278 ARG A C 1
ATOM 2099 O O . ARG A 1 278 ? 3.633 -11.551 -10.524 1.00 95.12 278 ARG A O 1
ATOM 2106 N N . THR A 1 279 ? 2.990 -9.792 -11.771 1.00 95.00 279 THR A N 1
ATOM 2107 C CA . THR A 1 279 ? 3.082 -8.820 -10.675 1.00 95.00 279 THR A CA 1
ATOM 2108 C C . THR A 1 279 ? 1.901 -8.852 -9.712 1.00 95.00 279 THR A C 1
ATOM 2110 O O . THR A 1 279 ? 2.112 -8.514 -8.556 1.00 95.00 279 THR A O 1
ATOM 2113 N N . GLY A 1 280 ? 0.703 -9.308 -10.096 1.00 90.56 280 GLY A N 1
ATOM 2114 C CA . GLY A 1 280 ? -0.515 -9.172 -9.280 1.00 90.56 280 GLY A CA 1
ATOM 2115 C C . GLY A 1 280 ? -0.371 -9.674 -7.835 1.00 90.56 280 GLY A C 1
ATOM 2116 O O . GLY A 1 280 ? -0.518 -8.884 -6.904 1.00 90.56 280 GLY A O 1
ATOM 2117 N N . PRO A 1 281 ? 0.014 -10.944 -7.586 1.00 86.25 281 PRO A N 1
ATOM 2118 C CA . PRO A 1 281 ? 0.208 -11.463 -6.223 1.00 86.25 281 PRO A CA 1
ATOM 2119 C C . PRO A 1 281 ? 1.410 -10.872 -5.463 1.00 86.25 281 PRO A C 1
ATOM 2121 O O . PRO A 1 281 ? 1.603 -11.191 -4.282 1.00 86.25 281 PRO A O 1
ATOM 2124 N N . LEU A 1 282 ? 2.253 -10.086 -6.140 1.00 89.06 282 LEU A N 1
ATOM 2125 C CA . LEU A 1 282 ? 3.428 -9.416 -5.580 1.00 89.06 282 LEU A CA 1
ATOM 2126 C C . LEU A 1 282 ? 3.139 -7.938 -5.264 1.00 89.06 282 LEU A C 1
ATOM 2128 O O . LEU A 1 282 ? 3.586 -7.431 -4.237 1.00 89.06 282 LEU A O 1
ATOM 2132 N N . SER A 1 283 ? 2.393 -7.252 -6.128 1.00 89.31 283 SER A N 1
ATOM 2133 C CA . SER A 1 283 ? 1.963 -5.866 -5.973 1.00 89.31 283 SER A CA 1
ATOM 2134 C C . SER A 1 283 ? 0.758 -5.567 -6.869 1.00 89.31 283 SER A C 1
ATOM 2136 O O . SER A 1 283 ? 0.886 -5.491 -8.086 1.00 89.31 283 SER A O 1
ATOM 2138 N N . ASP A 1 284 ? -0.390 -5.303 -6.251 1.00 85.56 284 ASP A N 1
ATOM 2139 C CA . ASP A 1 284 ? -1.633 -4.843 -6.892 1.00 85.56 284 ASP A CA 1
ATOM 2140 C C . ASP A 1 284 ? -2.175 -3.551 -6.245 1.00 85.56 284 ASP A C 1
ATOM 2142 O O . ASP A 1 284 ? -3.341 -3.176 -6.408 1.00 85.56 284 ASP A O 1
ATOM 2146 N N . ARG A 1 285 ? -1.319 -2.881 -5.462 1.00 82.44 285 ARG A N 1
ATOM 2147 C CA . ARG A 1 285 ? -1.679 -1.729 -4.625 1.00 82.44 285 ARG A CA 1
ATOM 2148 C C . ARG A 1 285 ? -1.467 -0.370 -5.284 1.00 82.44 285 ARG A C 1
ATOM 2150 O O . ARG A 1 285 ? -1.951 0.626 -4.755 1.00 82.44 285 ARG A O 1
ATOM 2157 N N . ILE A 1 286 ? -0.681 -0.329 -6.357 1.00 84.06 286 ILE A N 1
ATOM 2158 C CA . ILE A 1 286 ? -0.324 0.893 -7.078 1.00 84.06 286 ILE A CA 1
ATOM 2159 C C . ILE A 1 286 ? -1.337 1.070 -8.204 1.00 84.06 286 ILE A C 1
ATOM 2161 O O . ILE A 1 286 ? -1.499 0.179 -9.034 1.00 84.06 286 ILE A O 1
ATOM 2165 N N . SER A 1 287 ? -2.018 2.211 -8.201 1.00 82.88 287 SER A N 1
ATOM 2166 C CA . SER A 1 287 ? -2.998 2.584 -9.218 1.00 82.88 287 SER A CA 1
ATOM 2167 C C . SER A 1 287 ? -2.429 3.700 -10.082 1.00 82.88 287 SER A C 1
ATOM 2169 O O . SER A 1 287 ? -1.800 4.617 -9.553 1.00 82.88 287 SER A O 1
ATOM 2171 N N . GLY A 1 288 ? -2.671 3.640 -11.391 1.00 80.56 288 GLY A N 1
ATOM 2172 C CA . GLY A 1 288 ? -2.400 4.761 -12.282 1.00 80.56 288 GLY A CA 1
ATOM 2173 C C . GLY A 1 288 ? -3.581 5.725 -12.318 1.00 80.56 288 GLY A C 1
ATOM 2174 O O . GLY A 1 288 ? -3.887 6.381 -11.323 1.00 80.56 288 GLY A O 1
ATOM 2175 N N . TYR A 1 289 ? -4.243 5.849 -13.465 1.00 76.81 289 TYR A N 1
ATOM 2176 C CA . TYR A 1 289 ? -5.319 6.823 -13.646 1.00 76.81 289 TYR A CA 1
ATOM 2177 C C . TYR A 1 289 ? -6.654 6.367 -13.032 1.00 76.81 289 TYR A C 1
ATOM 2179 O O . TYR A 1 289 ? -7.303 7.130 -12.314 1.00 76.81 289 TYR A O 1
ATOM 2187 N N . GLN A 1 290 ? -7.068 5.129 -13.292 1.00 74.31 290 GLN A N 1
ATOM 2188 C CA . GLN A 1 290 ? -8.318 4.531 -12.812 1.00 74.31 290 GLN A CA 1
ATOM 2189 C C . GLN A 1 290 ? -8.116 3.298 -11.938 1.00 74.31 290 GLN A C 1
ATOM 2191 O O . GLN A 1 290 ? -9.006 2.970 -11.155 1.00 74.31 290 GLN A O 1
ATOM 2196 N N . GLY A 1 291 ? -6.971 2.629 -12.019 1.00 79.94 291 GLY A N 1
ATOM 2197 C CA . GLY A 1 291 ? -6.776 1.425 -11.231 1.00 79.94 291 GLY A CA 1
ATOM 2198 C C . GLY A 1 291 ? -5.407 0.786 -11.394 1.00 79.94 291 GLY A C 1
ATOM 2199 O O . GLY A 1 291 ? -4.535 1.325 -12.079 1.00 79.94 291 GLY A O 1
ATOM 2200 N N . PRO A 1 292 ? -5.202 -0.353 -10.720 1.00 89.75 292 PRO A N 1
ATOM 2201 C CA . PRO A 1 292 ? -3.970 -1.113 -10.819 1.00 89.75 292 PRO A CA 1
ATOM 2202 C C . PRO A 1 292 ? -3.867 -1.868 -12.146 1.00 89.75 292 PRO A C 1
ATOM 2204 O O . PRO A 1 292 ? -4.869 -2.207 -12.781 1.00 89.75 292 PRO A O 1
ATOM 2207 N N . THR A 1 293 ? -2.631 -2.198 -12.512 1.00 91.75 293 THR A N 1
ATOM 2208 C CA . THR A 1 293 ? -2.292 -2.972 -13.709 1.00 91.75 293 THR A CA 1
ATOM 2209 C C . THR A 1 293 ? -1.407 -4.155 -13.329 1.00 91.75 293 THR A C 1
ATOM 2211 O O . THR A 1 293 ? -0.385 -3.983 -12.667 1.00 91.75 293 THR A O 1
ATOM 2214 N N . GLU A 1 294 ? -1.789 -5.359 -13.753 1.00 95.25 294 GLU A N 1
ATOM 2215 C CA . GLU A 1 294 ? -0.943 -6.544 -13.685 1.00 95.25 294 GLU A CA 1
ATOM 2216 C C . GLU A 1 294 ? -0.062 -6.626 -14.931 1.00 95.25 294 GLU A C 1
ATOM 2218 O O . GLU A 1 294 ? -0.521 -6.543 -16.074 1.00 95.25 294 GLU A O 1
ATOM 2223 N N . LEU A 1 295 ? 1.224 -6.835 -14.682 1.00 97.06 295 LEU A N 1
ATOM 2224 C CA . LEU A 1 295 ? 2.241 -7.035 -15.693 1.00 97.06 295 LEU A CA 1
ATOM 2225 C C . LEU A 1 295 ? 2.715 -8.482 -15.650 1.00 97.06 295 LEU A C 1
ATOM 2227 O O . LEU A 1 295 ? 2.717 -9.131 -14.596 1.00 97.06 295 LEU A O 1
ATOM 2231 N N . VAL A 1 296 ? 3.171 -8.958 -16.798 1.00 97.12 296 VAL A N 1
ATOM 2232 C CA . VAL A 1 296 ? 3.891 -10.217 -16.941 1.00 97.12 296 VAL A CA 1
ATOM 2233 C C . VAL A 1 296 ? 5.284 -9.942 -17.490 1.00 97.12 296 VAL A C 1
ATOM 2235 O O . VAL A 1 296 ? 5.476 -9.054 -18.319 1.00 97.12 296 VAL A O 1
ATOM 2238 N N . THR A 1 297 ? 6.269 -10.686 -17.003 1.00 97.38 297 THR A N 1
ATOM 2239 C CA . THR A 1 297 ? 7.646 -10.602 -17.478 1.00 97.38 297 THR A CA 1
ATOM 2240 C C . THR A 1 297 ? 8.255 -11.983 -17.631 1.00 97.38 297 THR A C 1
ATOM 2242 O O . THR A 1 297 ? 7.978 -12.889 -16.838 1.00 97.38 297 THR A O 1
ATOM 2245 N N . PHE A 1 298 ? 9.076 -12.138 -18.666 1.00 97.12 298 PHE A N 1
ATOM 2246 C CA . PHE A 1 298 ? 9.900 -13.318 -18.864 1.00 97.12 298 PHE A CA 1
ATOM 2247 C C . PHE A 1 298 ? 11.332 -13.026 -18.422 1.00 97.12 298 PHE A C 1
ATOM 2249 O O . PHE A 1 298 ? 11.922 -12.014 -18.809 1.00 97.12 298 PHE A O 1
ATOM 2256 N N . CYS A 1 299 ? 11.883 -13.925 -17.613 1.00 96.81 299 CYS A N 1
ATOM 2257 C CA . CYS A 1 299 ? 13.275 -13.908 -17.198 1.00 96.81 299 CYS A CA 1
ATOM 2258 C C . CYS A 1 299 ? 14.008 -15.111 -17.789 1.00 96.81 299 CYS A C 1
ATOM 2260 O O . CYS A 1 299 ? 13.481 -16.226 -17.762 1.00 96.81 299 CYS A O 1
ATOM 2262 N N . ASP A 1 300 ? 15.226 -14.902 -18.278 1.00 95.44 300 ASP A N 1
ATOM 2263 C CA . ASP A 1 300 ? 16.073 -15.982 -18.783 1.00 95.44 300 ASP A CA 1
ATOM 2264 C C . ASP A 1 300 ? 16.594 -16.896 -17.650 1.00 95.44 300 ASP A C 1
ATOM 2266 O O . ASP A 1 300 ? 16.297 -16.724 -16.461 1.00 95.44 300 ASP A O 1
ATOM 2270 N N . THR A 1 301 ? 17.412 -17.892 -17.996 1.00 94.56 301 THR A N 1
ATOM 2271 C CA . THR A 1 301 ? 18.037 -18.790 -17.008 1.00 94.56 301 THR A CA 1
ATOM 2272 C C . THR A 1 301 ? 19.025 -18.095 -16.061 1.00 94.56 301 THR A C 1
ATOM 2274 O O . THR A 1 301 ? 19.388 -18.677 -15.039 1.00 94.56 301 THR A O 1
ATOM 2277 N N . ASN A 1 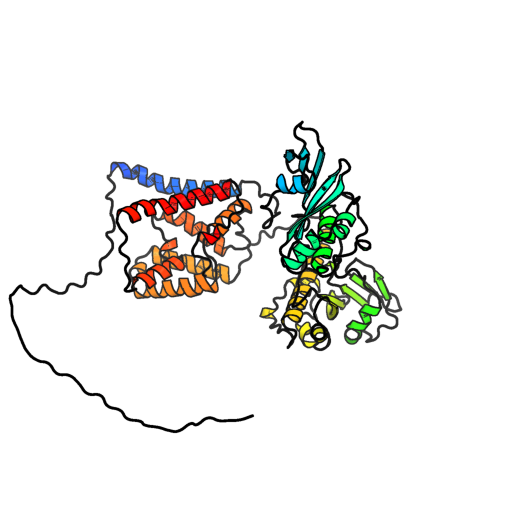302 ? 19.460 -16.873 -16.380 1.00 93.75 302 ASN A N 1
ATOM 2278 C CA . ASN A 1 302 ? 20.325 -16.029 -15.555 1.00 93.75 302 ASN A CA 1
ATOM 2279 C C . ASN A 1 302 ? 19.526 -14.990 -14.739 1.00 93.75 302 ASN A C 1
ATOM 2281 O O . ASN A 1 302 ? 20.125 -14.064 -14.185 1.00 93.75 302 ASN A O 1
ATOM 2285 N N . ASP A 1 303 ? 18.198 -15.150 -14.654 1.00 92.75 303 ASP A N 1
ATOM 2286 C CA . ASP A 1 303 ? 17.241 -14.262 -13.973 1.00 92.75 303 ASP A CA 1
ATOM 2287 C C . ASP A 1 303 ? 17.121 -12.860 -14.607 1.00 92.75 303 ASP A C 1
ATOM 2289 O O . ASP A 1 303 ? 16.518 -11.973 -14.003 1.00 92.75 303 ASP A O 1
ATOM 2293 N N . GLN A 1 304 ? 17.661 -12.653 -15.817 1.00 96.50 304 GLN A N 1
ATOM 2294 C CA . GLN A 1 304 ? 17.604 -11.380 -16.539 1.00 96.50 304 GLN A CA 1
ATOM 2295 C C . GLN A 1 304 ? 16.229 -11.173 -17.156 1.00 96.50 304 GLN A C 1
ATOM 2297 O O . GLN A 1 304 ? 15.735 -12.035 -17.881 1.00 96.50 304 GLN A O 1
ATOM 2302 N N . VAL A 1 305 ? 15.633 -10.011 -16.910 1.00 97.62 305 VAL A N 1
ATOM 2303 C CA . VAL A 1 305 ? 14.364 -9.603 -17.518 1.00 97.62 305 VAL A CA 1
ATOM 2304 C C . VAL A 1 305 ? 14.564 -9.353 -19.009 1.00 97.62 305 VAL A C 1
ATOM 2306 O O . VAL A 1 305 ? 15.308 -8.449 -19.381 1.00 97.62 305 VAL A O 1
ATOM 2309 N N . LEU A 1 306 ? 13.897 -10.140 -19.855 1.00 95.69 306 LEU A N 1
ATOM 2310 C CA . LEU A 1 306 ? 13.977 -9.993 -21.314 1.00 95.69 306 LEU A CA 1
ATOM 2311 C C . LEU A 1 306 ? 12.828 -9.172 -21.898 1.00 95.69 306 LEU A C 1
ATOM 2313 O O . LEU A 1 306 ? 12.979 -8.604 -22.968 1.00 95.69 306 LEU A O 1
ATOM 2317 N N . GLY A 1 307 ? 11.690 -9.098 -21.207 1.00 94.56 307 GLY A N 1
ATOM 2318 C CA . GLY A 1 307 ? 10.567 -8.281 -21.650 1.00 94.56 307 GLY A CA 1
ATOM 2319 C C . GLY A 1 307 ? 9.471 -8.165 -20.605 1.00 94.56 307 GLY A C 1
ATOM 2320 O O . GLY A 1 307 ? 9.345 -9.004 -19.705 1.00 94.56 307 GLY A O 1
ATOM 2321 N N . ILE A 1 308 ? 8.683 -7.099 -20.722 1.00 96.50 308 ILE A N 1
ATOM 2322 C CA . ILE A 1 308 ? 7.587 -6.746 -19.817 1.00 96.50 308 ILE A CA 1
ATOM 2323 C C . ILE A 1 308 ? 6.350 -6.416 -20.651 1.00 96.50 308 ILE A C 1
ATOM 2325 O O . ILE A 1 308 ? 6.435 -5.668 -21.624 1.00 96.50 308 ILE A O 1
ATOM 2329 N N . ARG A 1 309 ? 5.193 -6.975 -20.287 1.00 95.25 309 ARG A N 1
ATOM 2330 C CA . ARG A 1 309 ? 3.921 -6.740 -20.982 1.00 95.25 309 ARG A CA 1
ATOM 2331 C C . ARG A 1 309 ? 2.793 -6.511 -20.004 1.00 95.25 309 ARG A C 1
ATOM 2333 O O . ARG A 1 309 ? 2.758 -7.101 -18.923 1.00 95.25 309 ARG A O 1
ATOM 2340 N N . LEU A 1 310 ? 1.839 -5.689 -20.417 1.00 94.94 310 LEU A N 1
ATOM 2341 C CA . LEU A 1 310 ? 0.557 -5.584 -19.746 1.00 94.94 310 LEU A CA 1
ATOM 2342 C C . LEU A 1 310 ? -0.230 -6.879 -19.954 1.00 94.94 310 LEU A C 1
ATOM 2344 O O . LEU A 1 310 ? -0.426 -7.310 -21.090 1.00 94.94 310 LEU A O 1
ATOM 2348 N N . ARG A 1 311 ? -0.670 -7.481 -18.846 1.00 94.38 311 ARG A N 1
ATOM 2349 C CA . ARG A 1 311 ? -1.432 -8.734 -18.829 1.00 94.38 311 ARG A CA 1
ATOM 2350 C C . ARG A 1 311 ? -2.918 -8.478 -18.597 1.00 94.38 311 ARG A C 1
ATOM 2352 O O . ARG A 1 311 ? -3.747 -8.850 -19.418 1.00 94.38 311 ARG A O 1
ATOM 2359 N N . GLU A 1 312 ? -3.249 -7.818 -17.489 1.00 92.62 312 GLU A N 1
ATOM 2360 C CA . GLU A 1 312 ? -4.620 -7.483 -17.089 1.00 92.62 312 GLU A CA 1
ATOM 2361 C C . GLU A 1 312 ? -4.625 -6.105 -16.412 1.00 92.62 312 GLU A C 1
ATOM 2363 O O . GLU A 1 312 ? -3.641 -5.710 -15.789 1.00 92.62 312 GLU A O 1
ATOM 2368 N N . THR A 1 313 ? -5.697 -5.322 -16.545 1.00 90.81 313 THR A N 1
ATOM 2369 C CA . THR A 1 313 ? -5.710 -3.940 -16.043 1.00 90.81 313 THR A CA 1
ATOM 2370 C C . THR A 1 313 ? -7.102 -3.447 -15.665 1.00 90.81 313 THR A C 1
ATOM 2372 O O . THR A 1 313 ? -8.099 -3.833 -16.273 1.00 90.81 313 THR A O 1
ATOM 2375 N N . TRP A 1 314 ? -7.142 -2.554 -14.674 1.00 86.62 314 TRP A N 1
ATOM 2376 C CA . TRP A 1 314 ? -8.319 -1.788 -14.249 1.00 86.62 314 TRP A CA 1
ATOM 2377 C C . TRP A 1 314 ? -8.292 -0.337 -14.759 1.00 86.62 314 TRP A C 1
ATOM 2379 O O . TRP A 1 314 ? -9.027 0.518 -14.267 1.00 86.62 314 TRP A O 1
ATOM 2389 N N . GLU A 1 315 ? -7.417 -0.047 -15.718 1.00 83.31 315 GLU A N 1
ATOM 2390 C CA . GLU A 1 315 ? -7.277 1.260 -16.350 1.00 83.31 315 GLU A CA 1
ATOM 2391 C C . GLU A 1 315 ? -8.277 1.465 -17.491 1.00 83.31 315 GLU A C 1
ATOM 2393 O O . GLU A 1 315 ? -8.843 0.521 -18.050 1.00 83.31 315 GLU A O 1
ATOM 2398 N N . ASN A 1 316 ? -8.477 2.721 -17.886 1.00 75.75 316 ASN A N 1
ATOM 2399 C CA . ASN A 1 316 ? -9.307 3.028 -19.041 1.00 75.75 316 ASN A CA 1
ATOM 2400 C C . ASN A 1 316 ? -8.632 2.621 -20.355 1.00 75.75 316 ASN A C 1
ATOM 2402 O O . ASN A 1 316 ? -7.480 2.947 -20.643 1.00 75.75 316 ASN A O 1
ATOM 2406 N N . GLN A 1 317 ? -9.427 2.004 -21.222 1.00 79.00 317 GLN A N 1
ATOM 2407 C CA . GLN A 1 317 ? -9.060 1.773 -22.614 1.00 79.00 317 GLN A CA 1
ATOM 2408 C C . GLN A 1 317 ? -9.352 3.020 -23.473 1.00 79.00 317 GLN A C 1
ATOM 2410 O O . GLN A 1 317 ? -10.290 3.764 -23.165 1.00 79.00 317 GLN A O 1
ATOM 2415 N N . PRO A 1 318 ? -8.579 3.270 -24.549 1.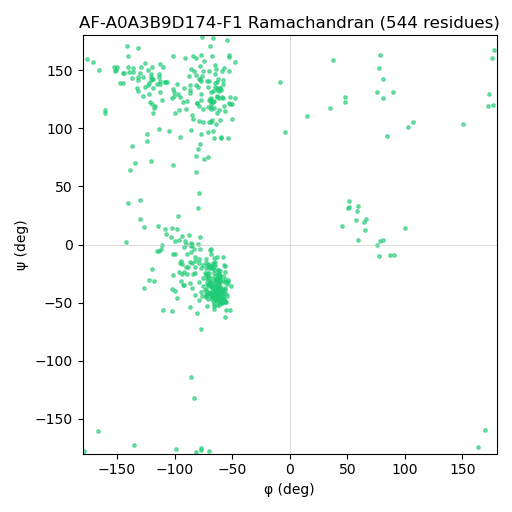00 81.25 318 PRO A N 1
ATOM 2416 C CA . PRO A 1 318 ? -7.482 2.441 -25.075 1.00 81.25 318 PRO A CA 1
ATOM 2417 C C . PRO A 1 318 ? -6.108 2.688 -24.419 1.00 81.25 318 PRO A C 1
ATOM 2419 O O . PRO A 1 318 ? -5.136 2.040 -24.786 1.00 81.25 318 PRO A O 1
ATOM 2422 N N . TYR A 1 319 ? -6.003 3.623 -23.471 1.00 78.81 319 TYR A N 1
ATOM 2423 C CA . TYR A 1 319 ? -4.720 4.154 -22.986 1.00 78.81 319 TYR A CA 1
ATOM 2424 C C . TYR A 1 319 ? -3.807 3.109 -22.343 1.00 78.81 319 TYR A C 1
ATOM 2426 O O . TYR A 1 319 ? -2.597 3.159 -22.535 1.00 78.81 319 TYR A O 1
ATOM 2434 N N . ALA A 1 320 ? -4.372 2.142 -21.619 1.00 79.19 320 ALA A N 1
ATOM 2435 C CA . ALA A 1 320 ? -3.582 1.058 -21.042 1.00 79.19 320 ALA A CA 1
ATOM 2436 C C . ALA A 1 320 ? -2.884 0.205 -22.118 1.00 79.19 320 ALA A C 1
ATOM 2438 O O . ALA A 1 320 ? -1.771 -0.265 -21.900 1.00 79.19 320 ALA A O 1
ATOM 2439 N N . GLY A 1 321 ? -3.500 0.054 -23.297 1.00 83.19 321 GLY A N 1
ATOM 2440 C CA . GLY A 1 321 ? -2.920 -0.677 -24.425 1.00 83.19 321 GLY A CA 1
ATOM 2441 C C . GLY A 1 321 ? -1.605 -0.079 -24.932 1.00 83.19 321 GLY A C 1
ATOM 2442 O O . GLY A 1 321 ? -0.737 -0.829 -25.367 1.00 83.19 321 GLY A O 1
ATOM 2443 N N . TYR A 1 322 ? -1.395 1.233 -24.765 1.00 86.50 322 TYR A N 1
ATOM 2444 C CA . TYR A 1 322 ? -0.190 1.910 -25.257 1.00 86.50 322 TYR A CA 1
ATOM 2445 C C . TYR A 1 322 ? 1.099 1.367 -24.626 1.00 86.50 322 TYR A C 1
ATOM 2447 O O . TYR A 1 322 ? 2.155 1.437 -25.241 1.00 86.50 322 TYR A O 1
ATOM 2455 N N . LEU A 1 323 ? 1.033 0.780 -23.424 1.00 87.00 323 LEU A N 1
ATOM 2456 C CA . LEU A 1 323 ? 2.198 0.162 -22.778 1.00 87.00 323 LEU A CA 1
ATOM 2457 C C . LEU A 1 323 ? 2.719 -1.067 -23.540 1.00 87.00 323 LEU A C 1
ATOM 2459 O O . LEU A 1 323 ? 3.887 -1.419 -23.386 1.00 87.00 323 LEU A O 1
ATOM 2463 N N . ASN A 1 324 ? 1.867 -1.729 -24.326 1.00 86.81 324 ASN A N 1
ATOM 2464 C CA . ASN A 1 324 ? 2.275 -2.828 -25.200 1.00 86.81 324 ASN A CA 1
ATOM 2465 C C . ASN A 1 324 ? 2.692 -2.327 -26.592 1.00 86.81 324 ASN A C 1
ATOM 2467 O O . ASN A 1 324 ? 3.496 -2.981 -27.249 1.00 86.81 324 ASN A O 1
ATOM 2471 N N . ASP A 1 325 ? 2.185 -1.167 -27.018 1.00 88.19 325 ASP A N 1
ATOM 2472 C CA . ASP A 1 325 ? 2.500 -0.565 -28.320 1.00 88.19 325 ASP A CA 1
ATOM 2473 C C . ASP A 1 325 ? 3.824 0.226 -28.317 1.00 88.19 325 ASP A C 1
ATOM 2475 O O . ASP A 1 325 ? 4.361 0.535 -29.381 1.00 88.19 325 ASP A O 1
ATOM 2479 N N . GLU A 1 326 ? 4.378 0.525 -27.136 1.00 89.69 326 GLU A N 1
ATOM 2480 C CA . GLU A 1 326 ? 5.578 1.353 -26.947 1.00 89.69 326 GLU A CA 1
ATOM 2481 C C . GLU A 1 326 ? 6.713 0.579 -26.231 1.00 89.69 326 GLU A C 1
ATOM 2483 O O . GLU A 1 326 ? 7.023 0.862 -25.071 1.00 89.69 326 GLU A O 1
ATOM 2488 N N . PRO A 1 327 ? 7.381 -0.397 -26.889 1.00 85.62 327 PRO A N 1
ATOM 2489 C CA . PRO A 1 327 ? 8.404 -1.240 -26.254 1.00 85.62 327 PRO A CA 1
ATOM 2490 C C . PRO A 1 327 ? 9.569 -0.469 -25.620 1.00 85.62 327 PRO A C 1
ATOM 2492 O O . PRO A 1 327 ? 10.132 -0.915 -24.622 1.00 85.62 327 PRO A O 1
ATOM 2495 N N . TRP A 1 328 ? 9.904 0.709 -26.162 1.00 91.19 328 TRP A N 1
ATOM 2496 C CA . TRP A 1 328 ? 10.980 1.563 -25.644 1.00 91.19 328 TRP A CA 1
ATOM 2497 C C . TRP A 1 328 ? 10.772 1.963 -24.180 1.00 91.19 328 TRP A C 1
ATOM 2499 O O . TRP A 1 328 ? 11.748 2.213 -23.476 1.00 91.19 328 TRP A O 1
ATOM 2509 N N . PHE A 1 329 ? 9.520 2.008 -23.711 1.00 94.81 329 PHE A N 1
ATOM 2510 C CA . PHE A 1 329 ? 9.191 2.363 -22.334 1.00 94.81 329 PHE A CA 1
ATOM 2511 C C . PHE A 1 329 ? 9.790 1.370 -21.324 1.00 94.81 329 PHE A C 1
ATOM 2513 O O . PHE A 1 329 ? 10.169 1.756 -20.219 1.00 94.81 329 PHE A O 1
ATOM 2520 N N . TRP A 1 330 ? 9.905 0.092 -21.700 1.00 94.94 330 TRP A N 1
ATOM 2521 C CA . TRP A 1 330 ? 10.376 -0.976 -20.814 1.00 94.94 330 TRP A CA 1
ATOM 2522 C C . TRP A 1 330 ? 11.886 -1.189 -20.848 1.00 94.94 330 TRP A C 1
ATOM 2524 O O . TRP A 1 330 ? 12.431 -1.736 -19.889 1.00 94.94 330 TRP A O 1
ATOM 2534 N N . SER A 1 331 ? 12.569 -0.718 -21.893 1.00 93.81 331 SER A N 1
ATOM 2535 C CA . SER A 1 331 ? 14.007 -0.926 -22.095 1.00 93.81 331 SER A CA 1
ATOM 2536 C C . SER A 1 331 ? 14.891 -0.565 -20.889 1.00 93.81 331 SER A C 1
ATOM 2538 O O . SER A 1 331 ? 15.841 -1.304 -20.630 1.00 93.81 331 SER A O 1
ATOM 2540 N N . PRO A 1 332 ? 14.598 0.483 -20.087 1.00 94.88 332 PRO A N 1
ATOM 2541 C CA . PRO A 1 332 ? 15.379 0.782 -18.883 1.00 94.88 332 PRO A CA 1
ATOM 2542 C C . PRO A 1 332 ? 15.303 -0.291 -17.784 1.00 94.88 332 PRO A C 1
ATOM 2544 O O . PRO A 1 332 ? 16.149 -0.321 -16.893 1.00 94.88 332 PRO A O 1
ATOM 2547 N N . LEU A 1 333 ? 14.301 -1.175 -17.816 1.00 95.69 333 LEU A N 1
ATOM 2548 C CA . LEU A 1 333 ? 14.114 -2.269 -16.854 1.00 95.69 333 LEU A CA 1
ATOM 2549 C C . LEU A 1 333 ? 14.567 -3.634 -17.399 1.00 95.69 33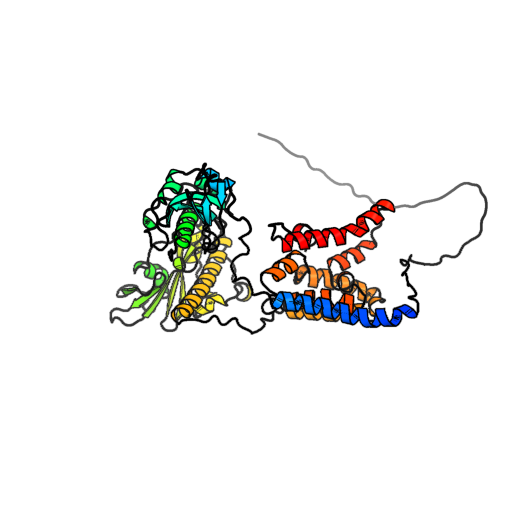3 LEU A C 1
ATOM 2551 O O . LEU A 1 333 ? 14.613 -4.608 -16.649 1.00 95.69 333 LEU A O 1
ATOM 2555 N N . GLU A 1 334 ? 14.899 -3.721 -18.683 1.00 95.19 334 GLU A N 1
ATOM 2556 C CA . GLU A 1 334 ? 15.356 -4.951 -19.328 1.00 95.19 334 GLU A CA 1
ATOM 2557 C C . GLU A 1 334 ? 16.847 -5.209 -19.063 1.00 95.19 334 GLU A C 1
ATOM 2559 O O . GLU A 1 334 ? 17.615 -4.311 -18.716 1.00 95.19 334 GLU A O 1
ATOM 2564 N N . ASN A 1 335 ? 17.272 -6.463 -19.238 1.00 95.44 335 ASN A N 1
ATOM 2565 C CA . ASN A 1 335 ? 18.651 -6.927 -19.045 1.00 95.44 335 ASN A CA 1
ATOM 2566 C C . ASN A 1 335 ? 19.208 -6.679 -17.631 1.00 95.44 335 ASN A C 1
ATOM 2568 O O . ASN A 1 335 ? 20.414 -6.497 -17.443 1.00 95.44 335 ASN A O 1
ATOM 2572 N N . LYS A 1 336 ? 18.317 -6.661 -16.637 1.00 96.06 336 LYS A N 1
ATOM 2573 C CA . LYS A 1 336 ? 18.648 -6.625 -15.211 1.00 96.06 336 LYS A CA 1
ATOM 2574 C C . LYS A 1 336 ? 17.998 -7.828 -14.516 1.00 96.06 336 LYS A C 1
ATOM 2576 O O . LYS A 1 336 ? 16.917 -8.255 -14.937 1.00 96.06 336 LYS A O 1
ATOM 2581 N N . PRO A 1 337 ? 18.588 -8.364 -13.431 1.00 96.88 337 PRO A N 1
ATOM 2582 C CA . PRO A 1 337 ? 17.930 -9.385 -12.628 1.00 96.88 337 PRO A CA 1
ATOM 2583 C C . PRO A 1 337 ? 16.587 -8.893 -12.082 1.00 96.88 337 PRO A C 1
ATOM 2585 O O . PRO A 1 337 ? 16.510 -7.773 -11.567 1.00 96.88 337 PRO A O 1
ATOM 2588 N N . PHE A 1 338 ? 15.542 -9.726 -12.100 1.00 96.44 338 PHE A N 1
ATOM 2589 C CA . PHE A 1 338 ? 14.206 -9.298 -11.654 1.00 96.44 338 PHE A CA 1
ATOM 2590 C C . PHE A 1 338 ? 14.214 -8.732 -10.225 1.00 96.44 338 PHE A C 1
ATOM 2592 O O . PHE A 1 338 ? 13.632 -7.684 -9.954 1.00 96.44 338 PHE A O 1
ATOM 2599 N N . ALA A 1 339 ? 14.938 -9.371 -9.300 1.00 94.69 339 ALA A N 1
ATOM 2600 C CA . ALA A 1 339 ? 15.062 -8.888 -7.922 1.00 94.69 339 ALA A CA 1
ATOM 2601 C C . ALA A 1 339 ? 15.817 -7.546 -7.796 1.00 94.69 339 ALA A C 1
ATOM 2603 O O . ALA A 1 339 ? 15.673 -6.844 -6.789 1.00 94.69 339 ALA A O 1
ATOM 2604 N N . GLU A 1 340 ? 16.643 -7.182 -8.776 1.00 95.56 340 GLU A N 1
ATOM 2605 C CA . GLU A 1 340 ? 17.413 -5.937 -8.781 1.00 95.56 340 GLU A CA 1
ATOM 2606 C C . GLU A 1 340 ? 16.612 -4.737 -9.268 1.00 95.56 340 GLU A C 1
ATOM 2608 O O . GLU A 1 340 ? 16.929 -3.623 -8.855 1.00 95.56 340 GLU A O 1
ATOM 2613 N N . LEU A 1 341 ? 15.503 -4.950 -9.986 1.00 96.69 341 LEU A N 1
ATOM 2614 C CA . LEU A 1 341 ? 14.607 -3.863 -10.389 1.00 96.69 341 LEU A CA 1
ATOM 2615 C C . LEU A 1 341 ? 14.141 -3.014 -9.198 1.00 96.69 341 LEU A C 1
ATOM 2617 O O . LEU A 1 341 ? 14.000 -1.808 -9.320 1.00 96.69 341 LEU A O 1
ATOM 2621 N N . ARG A 1 342 ? 14.015 -3.589 -7.994 1.00 95.44 342 ARG A N 1
ATOM 2622 C CA . ARG A 1 342 ? 13.674 -2.838 -6.765 1.00 95.44 342 ARG A CA 1
ATOM 2623 C C . ARG A 1 342 ? 14.626 -1.672 -6.433 1.00 95.44 342 ARG A C 1
ATOM 2625 O O . ARG A 1 342 ? 14.303 -0.875 -5.557 1.00 95.44 342 ARG A O 1
ATOM 2632 N N . LEU A 1 343 ? 15.835 -1.663 -7.002 1.00 93.81 343 LEU A N 1
ATOM 2633 C CA . LEU A 1 343 ? 16.871 -0.649 -6.774 1.00 93.81 343 LEU A CA 1
ATOM 2634 C C . LEU A 1 343 ? 16.924 0.401 -7.881 1.00 93.81 343 LEU A C 1
ATOM 2636 O O . LEU A 1 343 ? 17.673 1.362 -7.739 1.00 93.81 343 LEU A O 1
ATOM 2640 N N . VAL A 1 344 ? 16.182 0.199 -8.968 1.00 91.31 344 VAL A N 1
ATOM 2641 C CA . VAL A 1 344 ? 16.133 1.143 -10.077 1.00 91.31 344 VAL A CA 1
ATOM 2642 C C . VAL A 1 344 ? 15.469 2.433 -9.607 1.00 91.31 344 VAL A C 1
ATOM 2644 O O . VAL A 1 344 ? 14.408 2.405 -8.981 1.00 91.31 344 VAL A O 1
ATOM 2647 N N . ASP A 1 345 ? 16.095 3.560 -9.926 1.00 90.81 345 ASP A N 1
ATOM 2648 C CA . ASP A 1 345 ? 15.484 4.876 -9.808 1.00 90.81 345 ASP A CA 1
ATOM 2649 C C . ASP A 1 345 ? 14.991 5.298 -11.197 1.00 90.81 345 ASP A C 1
ATOM 2651 O O . ASP A 1 345 ? 15.784 5.515 -12.111 1.00 90.81 345 ASP A O 1
ATOM 2655 N N . LEU A 1 346 ? 13.668 5.391 -11.360 1.00 88.81 346 LEU A N 1
ATOM 2656 C CA . LEU A 1 346 ? 13.044 5.751 -12.637 1.00 88.81 346 LEU A CA 1
ATOM 2657 C C . LEU A 1 346 ? 13.451 7.154 -13.112 1.00 88.81 346 LEU A C 1
ATOM 2659 O O . LEU A 1 346 ? 13.424 7.416 -14.309 1.00 88.81 346 LEU A O 1
ATOM 2663 N N . VAL A 1 347 ? 13.823 8.052 -12.195 1.00 86.06 347 VAL A N 1
ATOM 2664 C CA . VAL A 1 347 ? 14.279 9.403 -12.541 1.00 86.06 347 VAL A CA 1
ATOM 2665 C C . VAL A 1 347 ? 15.718 9.372 -13.049 1.00 86.06 347 VAL A C 1
ATOM 2667 O O . VAL A 1 347 ? 16.031 10.068 -14.010 1.00 86.06 347 VAL A O 1
ATOM 2670 N N . GLU A 1 348 ? 16.588 8.575 -12.422 1.00 88.69 348 GLU A N 1
ATOM 2671 C CA . GLU A 1 348 ? 17.990 8.428 -12.847 1.00 88.69 348 GLU A CA 1
ATOM 2672 C C . GLU A 1 348 ? 18.107 7.703 -14.191 1.00 88.69 348 GLU A C 1
ATOM 2674 O O . GLU A 1 348 ? 18.933 8.079 -15.016 1.00 88.69 348 GLU A O 1
ATOM 2679 N N . GLU A 1 349 ? 17.246 6.714 -14.435 1.00 89.69 349 GLU A N 1
ATOM 2680 C CA . GLU A 1 349 ? 17.141 6.017 -15.723 1.00 89.69 349 GLU A CA 1
ATOM 2681 C C . GLU A 1 349 ? 16.368 6.829 -16.787 1.00 89.69 349 GLU A C 1
ATOM 2683 O O . GLU A 1 349 ? 16.091 6.313 -17.867 1.00 89.69 349 GLU A O 1
ATOM 2688 N N . GLU A 1 350 ? 16.002 8.084 -16.487 1.00 90.00 350 GLU A N 1
ATOM 2689 C CA . GLU A 1 350 ? 15.287 9.000 -17.390 1.00 90.00 350 GLU A CA 1
ATOM 2690 C C . GLU A 1 350 ? 14.014 8.377 -18.003 1.00 90.00 350 GLU A C 1
ATOM 2692 O O . GLU A 1 350 ? 13.678 8.606 -19.166 1.00 90.00 350 GLU A O 1
ATOM 2697 N N . VAL A 1 351 ? 13.282 7.577 -17.217 1.00 88.00 351 VAL A N 1
ATOM 2698 C CA . VAL A 1 351 ? 12.051 6.918 -17.672 1.00 88.00 351 VAL A CA 1
ATOM 2699 C C . VAL A 1 351 ? 10.954 7.963 -17.852 1.00 88.00 351 VAL A C 1
ATOM 2701 O O . VAL A 1 351 ? 10.365 8.458 -16.887 1.00 88.00 351 VAL A O 1
ATOM 2704 N N . GLU A 1 352 ? 10.652 8.285 -19.107 1.00 88.31 352 GLU A N 1
ATOM 2705 C CA . GLU A 1 352 ? 9.529 9.144 -19.464 1.00 88.31 352 GLU A CA 1
ATOM 2706 C C . GLU A 1 352 ? 8.241 8.329 -19.618 1.00 88.31 352 GLU A C 1
ATOM 2708 O O . GLU A 1 352 ? 8.217 7.250 -20.209 1.00 88.31 352 GLU A O 1
ATOM 2713 N N . GLY A 1 353 ? 7.131 8.854 -19.094 1.00 90.31 353 GLY A N 1
ATOM 2714 C CA . GLY A 1 353 ? 5.839 8.198 -19.252 1.00 90.31 353 GLY A CA 1
ATOM 2715 C C . GLY A 1 353 ? 5.320 8.267 -20.691 1.00 90.31 353 GLY A C 1
ATOM 2716 O O . GLY A 1 353 ? 5.530 9.246 -21.405 1.00 90.31 353 GLY A O 1
ATOM 2717 N N . VAL A 1 354 ? 4.566 7.247 -21.094 1.00 91.38 354 VAL A N 1
ATOM 2718 C CA . VAL A 1 354 ? 3.999 7.133 -22.441 1.00 91.38 354 VAL A CA 1
ATOM 2719 C C . VAL A 1 354 ? 3.014 8.275 -22.708 1.00 91.38 354 VAL A C 1
ATOM 2721 O O . VAL A 1 354 ? 2.167 8.605 -21.872 1.00 91.38 354 VAL A O 1
ATOM 2724 N N . SER A 1 355 ? 3.107 8.894 -23.886 1.00 87.12 355 SER A N 1
ATOM 2725 C CA . SER A 1 355 ? 2.243 10.017 -24.265 1.00 87.12 355 SER A CA 1
ATOM 2726 C C . SER A 1 355 ? 0.764 9.617 -24.233 1.00 87.12 355 SER A C 1
ATOM 2728 O O . SER A 1 355 ? 0.353 8.622 -24.822 1.00 87.12 355 SER A O 1
ATOM 2730 N N . GLY A 1 356 ? -0.055 10.385 -23.511 1.00 83.62 356 GLY A N 1
ATOM 2731 C CA . GLY A 1 356 ? -1.480 10.090 -23.324 1.00 83.62 356 GLY A CA 1
ATOM 2732 C C . GLY A 1 356 ? -1.793 8.994 -22.296 1.00 83.62 356 GLY A C 1
ATOM 2733 O O . GLY A 1 356 ? -2.952 8.871 -21.912 1.00 83.62 356 GLY A O 1
ATOM 2734 N N . ALA A 1 357 ? -0.788 8.266 -21.799 1.00 88.12 357 ALA A N 1
ATOM 2735 C CA . ALA A 1 357 ? -0.919 7.230 -20.771 1.00 88.12 357 ALA A CA 1
ATOM 2736 C C . ALA A 1 357 ? 0.087 7.412 -19.617 1.00 88.12 357 ALA A C 1
ATOM 2738 O O . ALA A 1 357 ? 0.376 6.467 -18.892 1.00 88.12 357 ALA A O 1
ATOM 2739 N N . THR A 1 358 ? 0.606 8.628 -19.413 1.00 86.69 358 THR A N 1
ATOM 2740 C CA . THR A 1 358 ? 1.740 8.916 -18.516 1.00 86.69 358 THR A CA 1
ATOM 2741 C C . THR A 1 358 ? 1.524 8.410 -17.088 1.00 86.69 358 THR A C 1
ATOM 2743 O O . THR A 1 358 ? 2.417 7.802 -16.509 1.00 86.69 358 THR A O 1
ATOM 2746 N N . MET A 1 359 ? 0.333 8.614 -16.513 1.00 81.69 359 MET A N 1
ATOM 2747 C CA . MET A 1 359 ? 0.027 8.131 -15.157 1.00 81.69 359 MET A CA 1
ATOM 2748 C C . MET A 1 359 ? 0.005 6.601 -15.093 1.00 81.69 359 MET A C 1
ATOM 2750 O O . MET A 1 359 ? 0.583 6.014 -14.184 1.00 81.69 359 MET A O 1
ATOM 2754 N N . THR A 1 360 ? -0.625 5.958 -16.077 1.00 84.50 360 THR A N 1
ATOM 2755 C CA . THR A 1 360 ? -0.723 4.499 -16.181 1.00 84.50 360 THR A CA 1
ATOM 2756 C C . THR A 1 360 ? 0.637 3.852 -16.420 1.00 84.50 360 THR A C 1
ATOM 2758 O O . THR A 1 360 ? 0.964 2.859 -15.770 1.00 84.50 360 THR A O 1
ATOM 2761 N N . SER A 1 361 ? 1.463 4.420 -17.302 1.00 91.75 361 SER A N 1
ATOM 2762 C CA . SER A 1 361 ? 2.797 3.900 -17.601 1.00 91.75 361 SER A CA 1
ATOM 2763 C C . SER A 1 361 ? 3.717 4.027 -16.389 1.00 91.75 361 SER A C 1
ATOM 2765 O O . SER A 1 361 ? 4.306 3.031 -15.973 1.00 91.75 361 SER A O 1
ATOM 2767 N N . MET A 1 362 ? 3.770 5.199 -15.744 1.00 93.38 362 MET A N 1
ATOM 2768 C CA . MET A 1 362 ? 4.612 5.398 -14.557 1.00 93.38 362 MET A CA 1
ATOM 2769 C C . MET A 1 362 ? 4.173 4.507 -13.391 1.00 93.38 362 MET A C 1
ATOM 2771 O O . MET A 1 362 ? 5.009 3.835 -12.791 1.00 93.38 362 MET A O 1
ATOM 2775 N N . ALA A 1 363 ? 2.867 4.401 -13.131 1.00 87.88 363 ALA A N 1
ATOM 2776 C CA . ALA A 1 363 ? 2.338 3.491 -12.115 1.00 87.88 363 ALA A CA 1
ATOM 2777 C C . ALA A 1 363 ? 2.653 2.016 -12.424 1.00 87.88 363 ALA A C 1
ATOM 2779 O O . ALA A 1 363 ? 2.882 1.219 -11.512 1.00 87.88 363 ALA A O 1
ATOM 2780 N N . SER A 1 364 ? 2.700 1.635 -13.702 1.00 94.25 364 SER A N 1
ATOM 2781 C CA . SER A 1 364 ? 3.070 0.279 -14.116 1.00 94.25 364 SER A CA 1
ATOM 2782 C C . SER A 1 364 ? 4.564 0.009 -13.902 1.00 94.25 364 SER A C 1
ATOM 2784 O O . SER A 1 364 ? 4.918 -1.042 -13.366 1.00 94.25 364 SER A O 1
ATOM 2786 N N . ALA A 1 365 ? 5.443 0.969 -14.206 1.00 95.31 365 ALA A N 1
ATOM 2787 C CA . ALA A 1 365 ? 6.864 0.869 -13.867 1.00 95.31 365 ALA A CA 1
ATOM 2788 C C . ALA A 1 365 ? 7.070 0.753 -12.346 1.00 95.31 365 ALA A C 1
ATOM 2790 O O . ALA A 1 365 ? 7.739 -0.169 -11.884 1.00 95.31 365 ALA A O 1
ATOM 2791 N N . GLU A 1 366 ? 6.412 1.597 -11.546 1.00 92.12 366 GLU A N 1
ATOM 2792 C CA . GLU A 1 366 ? 6.439 1.497 -10.080 1.00 92.12 366 GLU A CA 1
ATOM 2793 C C . GLU A 1 366 ? 5.897 0.151 -9.570 1.00 92.12 366 GLU A C 1
ATOM 2795 O O . GLU A 1 366 ? 6.444 -0.426 -8.625 1.00 92.12 366 GLU A O 1
ATOM 2800 N N . THR A 1 367 ? 4.851 -0.384 -10.211 1.00 94.50 367 THR A N 1
ATOM 2801 C CA . THR A 1 367 ? 4.307 -1.719 -9.917 1.00 94.50 367 THR A CA 1
ATOM 2802 C C . THR A 1 367 ? 5.355 -2.798 -10.141 1.00 94.50 367 THR A C 1
ATOM 2804 O O . THR A 1 367 ? 5.490 -3.689 -9.300 1.00 94.50 367 THR A O 1
ATOM 2807 N N . MET A 1 368 ? 6.140 -2.696 -11.215 1.00 97.19 368 MET A N 1
ATOM 2808 C CA . MET A 1 368 ? 7.238 -3.618 -11.481 1.00 97.19 368 MET A CA 1
ATOM 2809 C C . MET A 1 368 ? 8.305 -3.560 -10.379 1.00 97.19 368 MET A C 1
ATOM 2811 O O . MET A 1 368 ? 8.680 -4.598 -9.827 1.00 97.19 368 MET A O 1
ATOM 2815 N N . LEU A 1 369 ? 8.734 -2.359 -9.973 1.00 96.25 369 LEU A N 1
ATOM 2816 C CA . LEU A 1 369 ? 9.754 -2.209 -8.925 1.00 96.25 369 LEU A CA 1
ATOM 2817 C C . LEU A 1 369 ? 9.244 -2.710 -7.562 1.00 96.25 369 LEU A C 1
ATOM 2819 O O . LEU A 1 369 ? 9.966 -3.371 -6.809 1.00 96.25 369 LEU A O 1
ATOM 2823 N N . ALA A 1 370 ? 7.975 -2.437 -7.245 1.00 89.44 370 ALA A N 1
ATOM 2824 C CA . ALA A 1 370 ? 7.326 -2.921 -6.031 1.00 89.44 370 ALA A CA 1
ATOM 2825 C C . ALA A 1 370 ? 7.182 -4.451 -6.023 1.00 89.44 370 ALA A C 1
ATOM 2827 O O . ALA A 1 370 ? 7.426 -5.083 -4.989 1.00 89.44 370 ALA A O 1
ATOM 2828 N N . ALA A 1 371 ? 6.831 -5.052 -7.163 1.00 94.88 371 ALA A N 1
ATOM 2829 C CA . ALA A 1 371 ? 6.749 -6.499 -7.319 1.00 94.88 371 ALA A CA 1
ATOM 2830 C C . ALA A 1 371 ? 8.125 -7.162 -7.159 1.00 94.88 371 ALA A C 1
ATOM 2832 O O . ALA A 1 371 ? 8.243 -8.154 -6.439 1.00 94.88 371 ALA A O 1
ATOM 2833 N N . ALA A 1 372 ? 9.179 -6.575 -7.732 1.00 96.69 372 ALA A N 1
ATOM 2834 C CA . ALA A 1 372 ? 10.560 -7.013 -7.540 1.00 96.69 372 ALA A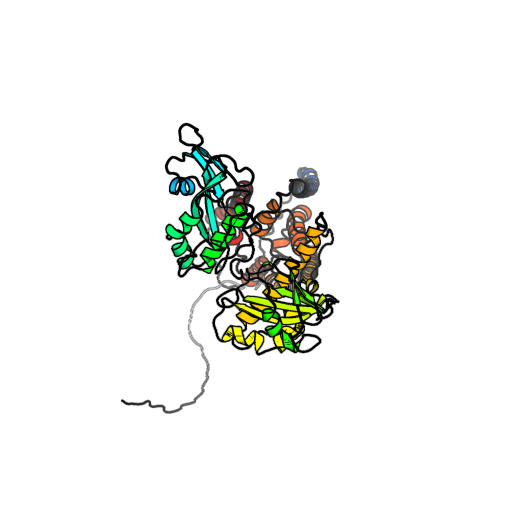 CA 1
ATOM 2835 C C . ALA A 1 372 ? 10.999 -6.955 -6.066 1.00 96.69 372 ALA A C 1
ATOM 2837 O O . ALA A 1 372 ? 11.645 -7.879 -5.560 1.00 96.69 372 ALA A O 1
ATOM 2838 N N . ALA A 1 373 ? 10.608 -5.903 -5.338 1.00 92.56 373 ALA A N 1
ATOM 2839 C CA . ALA A 1 373 ? 10.891 -5.771 -3.910 1.00 92.56 373 ALA A CA 1
ATOM 2840 C C . ALA A 1 373 ? 10.188 -6.854 -3.073 1.00 92.56 373 ALA A C 1
ATOM 2842 O O . ALA A 1 373 ? 10.790 -7.430 -2.161 1.00 92.56 373 ALA A O 1
ATOM 2843 N N . GLU A 1 374 ? 8.918 -7.145 -3.373 1.00 88.75 374 GLU A N 1
ATOM 2844 C CA . GLU A 1 374 ? 8.168 -8.233 -2.738 1.00 88.75 374 GLU A CA 1
ATOM 2845 C C . GLU A 1 374 ? 8.788 -9.595 -3.052 1.00 88.75 374 GLU A C 1
ATOM 2847 O O . GLU A 1 374 ? 9.014 -10.392 -2.143 1.00 88.75 374 GLU A O 1
ATOM 2852 N N . TYR A 1 375 ? 9.110 -9.841 -4.320 1.00 91.56 375 TYR A N 1
ATOM 2853 C CA . TYR A 1 375 ? 9.744 -11.070 -4.780 1.00 91.56 375 TYR A CA 1
ATOM 2854 C C . TYR A 1 375 ? 11.059 -11.335 -4.046 1.00 91.56 375 TYR A C 1
ATOM 2856 O O . TYR A 1 375 ? 11.238 -12.408 -3.469 1.00 91.56 375 TYR A O 1
ATOM 2864 N N . HIS A 1 376 ? 11.938 -10.331 -3.975 1.00 91.56 376 HIS A N 1
ATOM 2865 C CA . HIS A 1 376 ? 13.198 -10.426 -3.241 1.00 91.56 376 HIS A CA 1
ATOM 2866 C C . HIS A 1 376 ? 12.972 -10.769 -1.762 1.00 91.56 376 HIS A C 1
ATOM 2868 O O . HIS A 1 376 ? 13.643 -11.644 -1.214 1.00 91.56 376 HIS A O 1
ATOM 2874 N N . ARG A 1 377 ? 11.982 -10.132 -1.122 1.00 85.88 377 ARG A N 1
ATOM 2875 C CA . ARG A 1 377 ? 11.633 -10.423 0.273 1.00 85.88 377 ARG A CA 1
ATOM 2876 C C . ARG A 1 377 ? 11.164 -11.865 0.450 1.00 85.88 377 ARG A C 1
ATOM 2878 O O . ARG A 1 377 ? 11.610 -12.520 1.385 1.00 85.88 377 ARG A O 1
ATOM 2885 N N . ARG A 1 378 ? 10.299 -12.366 -0.441 1.00 84.50 378 ARG A N 1
ATOM 2886 C CA . ARG A 1 378 ? 9.754 -13.733 -0.368 1.00 84.50 378 ARG A CA 1
ATOM 2887 C C . ARG A 1 378 ? 10.826 -14.800 -0.576 1.00 84.50 378 ARG A C 1
ATOM 2889 O O . ARG A 1 378 ? 10.812 -15.808 0.131 1.00 84.50 378 ARG A O 1
ATOM 2896 N N . LEU A 1 379 ? 11.788 -14.550 -1.469 1.00 81.06 379 LEU A N 1
ATOM 289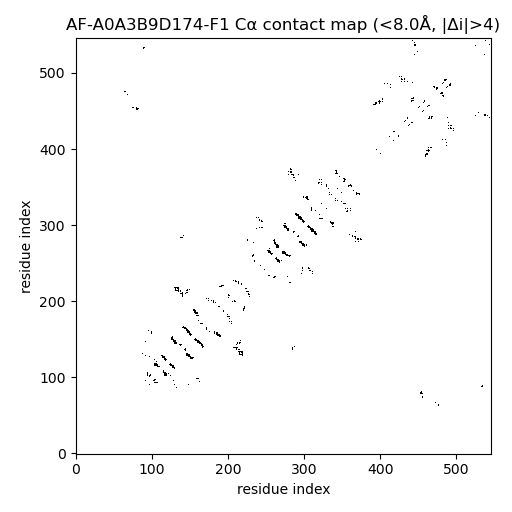7 C CA . LEU A 1 379 ? 12.972 -15.401 -1.619 1.00 81.06 379 LEU A CA 1
ATOM 2898 C C . LEU A 1 379 ? 13.795 -15.467 -0.324 1.00 81.06 379 LEU A C 1
ATOM 2900 O O . LEU A 1 379 ? 14.260 -16.541 0.046 1.00 81.06 379 LEU A O 1
ATOM 2904 N N . GLN A 1 380 ? 13.928 -14.348 0.395 1.00 74.50 380 GLN A N 1
ATOM 2905 C CA . GLN A 1 380 ? 14.642 -14.305 1.674 1.00 74.50 380 GLN A CA 1
ATOM 2906 C C . GLN A 1 380 ? 13.863 -14.959 2.825 1.00 74.50 380 GLN A C 1
ATOM 2908 O O . GLN A 1 380 ? 14.461 -15.655 3.640 1.00 74.50 380 GLN A O 1
ATOM 2913 N N . THR A 1 381 ? 12.538 -14.795 2.913 1.00 62.31 381 THR A N 1
ATOM 2914 C CA . THR A 1 381 ? 11.740 -15.410 3.994 1.00 62.31 381 THR A CA 1
ATOM 2915 C C . THR A 1 381 ? 11.611 -16.928 3.877 1.00 62.31 381 THR A C 1
ATOM 2917 O O . THR A 1 381 ? 11.560 -17.596 4.907 1.00 62.31 381 THR A O 1
ATOM 2920 N N . ASN A 1 382 ? 11.655 -17.496 2.666 1.00 51.38 382 ASN A N 1
ATOM 2921 C CA . ASN A 1 382 ? 11.727 -18.953 2.473 1.00 51.38 382 ASN A CA 1
ATOM 2922 C C . ASN A 1 382 ? 13.075 -19.568 2.918 1.00 51.38 382 ASN A C 1
ATOM 2924 O O . ASN A 1 382 ? 13.206 -20.789 2.931 1.00 51.38 382 ASN A O 1
ATOM 2928 N N . ALA A 1 383 ? 14.056 -18.749 3.324 1.00 39.06 383 ALA A N 1
ATOM 2929 C CA . ALA A 1 383 ? 15.348 -19.188 3.856 1.00 39.06 383 ALA A CA 1
ATOM 2930 C C . ALA A 1 383 ? 15.460 -19.156 5.404 1.00 39.06 383 ALA A C 1
ATOM 2932 O O . ALA A 1 383 ? 16.509 -19.511 5.938 1.00 39.06 383 ALA A O 1
ATOM 2933 N N . GLY A 1 384 ? 14.399 -18.798 6.144 1.00 30.59 384 GLY A N 1
ATOM 2934 C CA . GLY A 1 384 ? 14.416 -18.687 7.617 1.00 30.59 384 GLY A CA 1
ATOM 2935 C C . GLY A 1 384 ? 15.100 -17.401 8.150 1.00 30.59 384 GLY A C 1
ATOM 2936 O O . GLY A 1 384 ? 15.955 -16.839 7.471 1.00 30.59 384 GLY A O 1
ATOM 2937 N N . PRO A 1 385 ? 14.723 -16.868 9.338 1.00 30.50 385 PRO A N 1
ATOM 2938 C CA . PRO A 1 385 ? 15.098 -15.512 9.781 1.00 30.50 385 PRO A CA 1
ATOM 2939 C C . PRO A 1 385 ? 16.421 -15.491 10.597 1.00 30.50 385 PRO A C 1
ATOM 2941 O O . PRO A 1 385 ? 16.797 -16.527 11.148 1.00 30.50 385 PRO A O 1
ATOM 2944 N N . PRO A 1 386 ? 17.123 -14.337 10.737 1.00 34.41 386 PRO A N 1
ATOM 2945 C CA . PRO A 1 386 ? 16.526 -13.018 10.917 1.00 34.41 386 PRO A CA 1
ATOM 2946 C C . PRO A 1 386 ? 16.868 -11.968 9.864 1.00 34.41 386 PRO A C 1
ATOM 2948 O O . PRO A 1 386 ? 17.984 -11.875 9.360 1.00 34.41 386 PRO A O 1
ATOM 2951 N N . VAL A 1 387 ? 15.860 -11.116 9.647 1.00 41.06 387 VAL A N 1
ATOM 2952 C CA . VAL A 1 387 ? 15.957 -9.652 9.627 1.00 41.06 387 VAL A CA 1
ATOM 2953 C C . VAL A 1 387 ? 17.368 -9.183 9.984 1.00 41.06 387 VAL A C 1
ATOM 2955 O O . VAL A 1 387 ? 17.722 -9.053 11.156 1.00 41.06 387 VAL A O 1
ATOM 2958 N N . GLN A 1 388 ? 18.171 -8.907 8.962 1.00 26.31 388 GLN A N 1
ATOM 2959 C CA . GLN A 1 388 ? 19.227 -7.927 9.118 1.00 26.31 388 GLN A CA 1
ATOM 2960 C C . GLN A 1 388 ? 18.545 -6.566 9.055 1.00 26.31 388 GLN A C 1
ATOM 2962 O O . GLN A 1 388 ? 18.302 -6.015 7.984 1.00 26.31 388 GLN A O 1
ATOM 2967 N N . GLU A 1 389 ? 18.235 -6.022 10.233 1.00 31.25 389 GLU A N 1
ATOM 2968 C CA . GLU A 1 389 ? 18.352 -4.582 10.412 1.00 31.25 389 GLU A CA 1
ATOM 2969 C C . GLU A 1 389 ? 19.748 -4.229 9.902 1.00 31.25 389 GLU A C 1
ATOM 2971 O O . GLU A 1 389 ? 20.757 -4.608 10.506 1.00 31.25 389 GLU A O 1
ATOM 2976 N N . SER A 1 390 ? 19.827 -3.580 8.742 1.00 30.45 390 SER A N 1
ATOM 2977 C CA . SER A 1 390 ? 21.087 -3.002 8.322 1.00 30.45 390 SER A CA 1
ATOM 2978 C C . SER A 1 390 ? 21.467 -1.988 9.396 1.00 30.45 390 SER A C 1
ATOM 2980 O O . SER A 1 390 ? 20.887 -0.911 9.496 1.00 30.45 390 SER A O 1
ATOM 2982 N N . THR A 1 391 ? 22.462 -2.321 10.208 1.00 39.56 391 THR A N 1
ATOM 2983 C CA . THR A 1 391 ? 23.105 -1.378 11.129 1.00 39.56 391 THR A CA 1
ATOM 2984 C C . THR A 1 391 ? 23.911 -0.314 10.376 1.00 39.56 391 THR A C 1
ATOM 2986 O O . THR A 1 391 ? 24.444 0.612 10.990 1.00 39.56 391 THR A O 1
ATOM 2989 N N . ALA A 1 392 ? 23.990 -0.426 9.045 1.00 45.31 392 ALA A N 1
ATOM 2990 C CA . ALA A 1 392 ? 24.585 0.558 8.166 1.00 45.31 392 ALA A CA 1
ATOM 2991 C C . ALA A 1 392 ? 23.697 1.806 8.087 1.00 45.31 392 ALA A C 1
ATOM 2993 O O . ALA A 1 392 ? 22.551 1.760 7.648 1.00 45.31 392 ALA A O 1
ATOM 2994 N N . VAL A 1 393 ? 24.255 2.937 8.513 1.00 56.59 393 VAL A N 1
ATOM 2995 C CA . VAL A 1 393 ? 23.639 4.254 8.343 1.00 56.59 393 VAL A CA 1
ATOM 2996 C C . VAL A 1 393 ? 23.580 4.564 6.850 1.00 56.59 393 VAL A C 1
ATOM 2998 O O . VAL A 1 393 ? 24.623 4.677 6.203 1.00 56.59 393 VAL A O 1
ATOM 3001 N N . ARG A 1 394 ? 22.373 4.717 6.303 1.00 57.62 394 ARG A N 1
ATOM 3002 C CA . ARG A 1 394 ? 22.167 5.111 4.911 1.00 57.62 394 ARG A CA 1
ATOM 3003 C C . ARG A 1 394 ? 22.372 6.619 4.800 1.00 57.62 394 ARG A C 1
ATOM 3005 O O . ARG A 1 394 ? 21.548 7.397 5.267 1.00 57.62 394 ARG A O 1
ATOM 3012 N N . TRP A 1 395 ? 23.495 7.024 4.217 1.00 68.12 395 TRP A N 1
ATOM 3013 C CA . TRP A 1 395 ? 23.803 8.428 3.955 1.00 68.12 395 TRP A CA 1
ATOM 3014 C C . TRP A 1 395 ? 23.268 8.846 2.590 1.00 68.12 395 TRP A C 1
ATOM 3016 O O . TRP A 1 395 ? 23.646 8.264 1.577 1.00 68.12 395 TRP A O 1
ATOM 3026 N N . THR A 1 396 ? 22.436 9.883 2.558 1.00 74.44 396 THR A N 1
ATOM 3027 C CA . THR A 1 396 ? 22.007 10.534 1.314 1.00 74.44 396 THR A CA 1
ATOM 3028 C C . THR A 1 396 ? 22.772 11.844 1.083 1.00 74.44 396 THR A C 1
ATOM 3030 O O . THR A 1 396 ? 23.335 12.431 2.013 1.00 74.44 396 THR A O 1
ATOM 3033 N N . ALA A 1 397 ? 22.773 12.355 -0.154 1.00 74.56 397 ALA A N 1
ATOM 3034 C CA . ALA A 1 397 ? 23.319 13.683 -0.463 1.00 74.56 397 ALA A CA 1
ATOM 3035 C C . ALA A 1 397 ? 22.583 14.815 0.292 1.00 74.56 397 ALA A C 1
ATOM 3037 O O . ALA A 1 397 ? 23.171 15.846 0.624 1.00 74.56 397 ALA A O 1
ATOM 3038 N N . HIS A 1 398 ? 21.307 14.608 0.631 1.00 75.00 398 HIS A N 1
ATOM 3039 C CA . HIS A 1 398 ? 20.539 15.538 1.458 1.00 75.00 398 HIS A CA 1
ATOM 3040 C C . HIS A 1 398 ? 21.005 15.527 2.922 1.00 75.00 398 HIS A C 1
ATOM 3042 O O . HIS A 1 398 ? 21.043 16.583 3.557 1.00 75.00 398 HIS A O 1
ATOM 3048 N N . ASP A 1 399 ? 21.427 14.377 3.461 1.00 77.62 399 ASP A N 1
ATOM 3049 C CA . ASP A 1 399 ? 21.967 14.278 4.824 1.00 77.62 399 ASP A CA 1
ATOM 3050 C C . ASP A 1 399 ? 23.311 14.997 4.961 1.00 77.62 399 ASP A C 1
ATOM 3052 O O . ASP A 1 399 ? 23.519 15.754 5.913 1.00 77.62 399 ASP A O 1
ATOM 3056 N N . THR A 1 400 ? 24.214 14.813 3.993 1.00 84.75 400 THR A N 1
ATOM 3057 C CA . THR A 1 400 ? 25.511 15.511 3.975 1.00 84.75 400 THR A CA 1
ATOM 3058 C C . THR A 1 400 ? 25.317 17.022 3.866 1.00 84.75 400 THR A C 1
ATOM 3060 O O . THR A 1 400 ? 25.922 17.783 4.626 1.00 84.75 400 THR A O 1
ATOM 3063 N N . GLY A 1 401 ? 24.395 17.452 3.003 1.00 85.44 401 GLY A N 1
ATOM 3064 C CA . GLY A 1 401 ? 23.941 18.832 2.889 1.00 85.44 401 GLY A CA 1
ATOM 3065 C C . GLY A 1 401 ? 23.396 19.412 4.193 1.00 85.44 401 GLY A C 1
ATOM 3066 O O . GLY A 1 401 ? 23.816 20.484 4.635 1.00 85.44 401 GLY A O 1
ATOM 3067 N N . THR A 1 402 ? 22.506 18.673 4.855 1.00 85.38 402 THR A N 1
ATOM 3068 C CA . THR A 1 402 ? 21.898 19.046 6.141 1.00 85.38 402 THR A CA 1
ATOM 3069 C C . THR A 1 402 ? 22.970 19.223 7.221 1.00 85.38 402 THR A C 1
ATOM 3071 O O . THR A 1 402 ? 22.991 20.238 7.920 1.00 85.38 402 THR A O 1
ATOM 3074 N N . VAL A 1 403 ? 23.918 18.287 7.329 1.00 88.56 403 VAL A N 1
ATOM 3075 C CA . VAL A 1 403 ? 25.028 18.369 8.292 1.00 88.56 403 VAL A CA 1
ATOM 3076 C C . VAL A 1 403 ? 25.948 19.554 7.989 1.00 88.56 403 VAL A C 1
ATOM 3078 O O . VAL A 1 403 ? 26.327 20.283 8.909 1.00 88.56 403 VAL A O 1
ATOM 3081 N N . ALA A 1 404 ? 26.271 19.806 6.718 1.00 90.75 404 ALA A N 1
ATOM 3082 C CA . ALA A 1 404 ? 27.068 20.964 6.323 1.00 90.75 404 ALA A CA 1
ATOM 3083 C C . ALA A 1 404 ? 26.380 22.285 6.714 1.00 90.75 404 ALA A C 1
ATOM 3085 O O . ALA A 1 404 ? 27.017 23.168 7.298 1.00 90.75 404 ALA A O 1
ATOM 3086 N N . VAL A 1 405 ? 25.067 22.400 6.481 1.00 90.31 405 VAL A N 1
ATOM 3087 C CA . VAL A 1 405 ? 24.276 23.568 6.892 1.00 90.31 405 VAL A CA 1
ATOM 3088 C C . VAL A 1 405 ? 24.284 23.739 8.410 1.00 90.31 405 VAL A C 1
ATOM 3090 O O . VAL A 1 405 ? 24.493 24.852 8.898 1.00 90.31 405 VAL A O 1
ATOM 3093 N N . LEU A 1 406 ? 24.115 22.654 9.172 1.00 90.31 406 LEU A N 1
ATOM 3094 C CA . LEU A 1 406 ? 24.196 22.694 10.633 1.00 90.31 406 LEU A CA 1
ATOM 3095 C C . LEU A 1 406 ? 25.555 23.231 11.099 1.00 90.31 406 LEU A C 1
ATOM 3097 O O . LEU A 1 406 ? 25.600 24.143 11.927 1.00 90.31 406 LEU A O 1
ATOM 3101 N N . LEU A 1 407 ? 26.661 22.727 10.545 1.00 91.50 407 LEU A N 1
ATOM 3102 C CA . LEU A 1 407 ? 28.012 23.161 10.912 1.00 91.50 407 LEU A CA 1
ATOM 3103 C C . LEU A 1 407 ? 28.244 24.645 10.607 1.00 91.50 407 LEU A C 1
ATOM 3105 O O . LEU A 1 407 ? 28.729 25.384 11.469 1.00 91.50 407 LEU A O 1
ATOM 3109 N N . VAL A 1 408 ? 27.856 25.107 9.415 1.00 91.81 408 VAL A N 1
ATOM 3110 C CA . VAL A 1 408 ? 27.999 26.517 9.022 1.00 91.81 408 VAL A CA 1
ATOM 3111 C C . VAL A 1 408 ? 27.099 27.418 9.875 1.00 91.81 408 VAL A C 1
ATOM 3113 O O . VAL A 1 408 ? 27.550 28.462 10.355 1.00 91.81 408 VAL A O 1
ATOM 3116 N N . GLY A 1 409 ? 25.860 27.009 10.149 1.00 89.88 409 GLY A N 1
ATOM 3117 C CA . GLY A 1 409 ? 24.933 27.762 10.994 1.00 89.88 409 GLY A CA 1
ATOM 3118 C C . GLY A 1 409 ? 25.411 27.884 12.439 1.00 89.88 409 GLY A C 1
ATOM 3119 O O . GLY A 1 409 ? 25.342 28.967 13.032 1.00 89.88 409 GLY A O 1
ATOM 3120 N N . ILE A 1 410 ? 25.982 26.811 12.992 1.00 89.81 410 ILE A N 1
ATOM 3121 C CA . ILE A 1 410 ? 26.632 26.817 14.308 1.00 89.81 410 ILE A CA 1
ATOM 3122 C C . ILE A 1 410 ? 27.851 27.747 14.293 1.00 89.81 410 ILE A C 1
ATOM 3124 O O . ILE A 1 410 ? 27.972 28.600 15.178 1.00 89.81 410 ILE A O 1
ATOM 3128 N N . LEU A 1 411 ? 28.722 27.649 13.283 1.00 90.81 411 LEU A N 1
ATOM 3129 C CA . LEU A 1 411 ? 29.907 28.499 13.147 1.00 90.81 411 LEU A CA 1
ATOM 3130 C C . LEU A 1 411 ? 29.525 29.983 13.110 1.00 90.81 411 LEU A C 1
ATOM 3132 O O . LEU A 1 411 ? 30.068 30.788 13.872 1.00 90.81 411 LEU A O 1
ATOM 3136 N N . ILE A 1 412 ? 28.554 30.357 12.276 1.00 88.31 412 ILE A N 1
ATOM 3137 C CA . ILE A 1 412 ? 28.074 31.738 12.178 1.00 88.31 412 ILE A CA 1
ATOM 3138 C C . ILE A 1 412 ? 27.465 32.182 13.513 1.00 88.31 412 ILE A C 1
ATOM 3140 O O . ILE A 1 412 ? 27.810 33.255 14.014 1.00 88.31 412 ILE A O 1
ATOM 3144 N N . GLY A 1 413 ? 26.605 31.357 14.120 1.00 85.19 413 GLY A N 1
ATOM 3145 C CA . GLY A 1 413 ? 25.899 31.681 15.362 1.00 85.19 413 GLY A CA 1
ATOM 3146 C C . GLY A 1 413 ? 26.794 31.773 16.606 1.00 85.19 413 GLY A C 1
ATOM 3147 O O . GLY A 1 413 ? 26.491 32.529 17.542 1.00 85.19 413 GLY A O 1
ATOM 3148 N N . MET A 1 414 ? 27.909 31.038 16.629 1.00 84.81 414 MET A N 1
ATOM 3149 C CA . MET A 1 414 ? 28.847 31.007 17.755 1.00 84.81 414 MET A CA 1
ATOM 3150 C C . MET A 1 414 ? 29.988 32.023 17.639 1.00 84.81 414 MET A C 1
ATOM 3152 O O . MET A 1 414 ? 30.515 32.443 18.673 1.00 84.81 414 MET A O 1
ATOM 3156 N N . THR A 1 415 ? 30.331 32.471 16.430 1.00 87.75 415 THR A N 1
ATOM 3157 C CA . THR A 1 415 ? 31.444 33.402 16.178 1.00 87.75 415 THR A CA 1
ATOM 3158 C C . THR A 1 415 ? 30.987 34.860 16.013 1.00 87.75 415 THR A C 1
ATOM 3160 O O . THR A 1 415 ? 29.818 35.215 16.179 1.00 87.75 415 THR A O 1
ATOM 3163 N N . ARG A 1 416 ? 31.937 35.754 15.697 1.00 86.44 416 ARG A N 1
ATOM 3164 C CA . ARG A 1 416 ? 31.667 37.169 15.386 1.00 86.44 416 ARG A CA 1
ATOM 3165 C C . ARG A 1 416 ? 31.000 37.363 14.014 1.00 86.44 416 ARG A C 1
ATOM 3167 O O . ARG A 1 416 ? 30.472 38.443 13.757 1.00 86.44 416 ARG A O 1
ATOM 3174 N N . LEU A 1 417 ? 30.963 36.325 13.172 1.00 83.69 417 LEU A N 1
ATOM 3175 C CA . LEU A 1 417 ? 30.424 36.369 11.806 1.00 83.69 417 LEU A CA 1
ATOM 3176 C C . LEU A 1 417 ? 28.937 36.745 11.757 1.00 83.69 417 LEU A C 1
ATOM 3178 O O . LEU A 1 417 ? 28.518 37.459 10.850 1.00 83.69 417 LEU A O 1
ATOM 3182 N N . ARG A 1 418 ? 28.149 36.384 12.779 1.00 80.44 418 ARG A N 1
ATOM 3183 C CA . ARG A 1 418 ? 26.737 36.800 12.909 1.00 80.44 418 ARG A CA 1
ATOM 3184 C C . ARG A 1 418 ? 26.502 38.318 12.883 1.00 80.44 418 ARG A C 1
ATOM 3186 O O . ARG A 1 418 ? 25.385 38.753 12.604 1.00 80.44 418 ARG A O 1
ATOM 3193 N N . GLY A 1 419 ? 27.512 39.120 13.236 1.00 79.88 419 GLY A N 1
ATOM 3194 C CA . GLY A 1 419 ? 27.426 40.585 13.249 1.00 79.88 419 GLY A CA 1
ATOM 3195 C C . GLY A 1 419 ? 27.557 41.212 11.859 1.00 79.88 419 GLY A C 1
ATOM 3196 O O . GLY A 1 419 ? 27.184 42.368 11.663 1.00 79.88 419 GLY A O 1
ATOM 3197 N N . ILE A 1 420 ? 28.052 40.450 10.882 1.00 89.56 420 ILE A N 1
ATOM 3198 C CA . ILE A 1 420 ? 28.316 40.929 9.529 1.00 89.56 420 ILE A CA 1
ATOM 3199 C C . ILE A 1 420 ? 27.026 40.831 8.707 1.00 89.56 420 ILE A C 1
ATOM 3201 O O . ILE A 1 420 ? 26.538 39.743 8.398 1.00 89.56 420 ILE A O 1
ATOM 3205 N N . LYS A 1 421 ? 26.454 41.992 8.351 1.00 85.12 421 LYS A N 1
ATOM 3206 C CA . LYS A 1 421 ? 25.111 42.088 7.744 1.00 85.12 421 LYS A CA 1
ATOM 3207 C C . LYS A 1 421 ? 24.970 41.283 6.446 1.00 85.12 421 LYS A C 1
ATOM 3209 O O . LYS A 1 421 ? 23.927 40.663 6.254 1.00 85.12 421 LYS A O 1
ATOM 3214 N N . TRP A 1 422 ? 25.978 41.295 5.572 1.00 89.25 422 TRP A N 1
ATOM 3215 C CA . TRP A 1 422 ? 25.913 40.612 4.275 1.00 89.25 422 TRP A CA 1
ATOM 3216 C C . TRP A 1 422 ? 26.009 39.085 4.419 1.00 89.25 422 TRP A C 1
ATOM 3218 O O . TRP A 1 422 ? 25.170 38.382 3.861 1.00 89.25 422 TRP A O 1
ATOM 3228 N N . ILE A 1 423 ? 26.928 38.582 5.257 1.00 89.44 423 ILE A N 1
ATOM 3229 C CA . ILE A 1 423 ? 27.048 37.149 5.586 1.00 89.44 423 ILE A CA 1
ATOM 3230 C C . ILE A 1 423 ? 25.733 36.643 6.171 1.00 89.44 423 ILE A C 1
ATOM 3232 O O . ILE A 1 423 ? 25.202 35.631 5.730 1.00 89.44 423 ILE A O 1
ATOM 3236 N N . ARG A 1 424 ? 25.156 37.388 7.120 1.00 87.44 424 ARG A N 1
ATOM 3237 C CA . ARG A 1 424 ? 23.891 37.012 7.755 1.00 87.44 424 ARG A CA 1
ATOM 3238 C C . ARG A 1 424 ? 22.723 36.951 6.765 1.00 87.44 424 ARG A C 1
ATOM 3240 O O . ARG A 1 424 ? 21.926 36.027 6.840 1.00 87.44 424 ARG A O 1
ATOM 3247 N N . ARG A 1 425 ? 22.603 37.921 5.849 1.00 88.94 425 ARG A N 1
ATOM 3248 C CA . ARG A 1 425 ? 21.540 37.915 4.825 1.00 88.94 425 ARG A CA 1
ATOM 3249 C C . ARG A 1 425 ? 21.712 36.763 3.839 1.00 88.94 425 ARG A C 1
ATOM 3251 O O . ARG A 1 425 ? 20.741 36.069 3.573 1.00 88.94 425 ARG A O 1
ATOM 3258 N N . THR A 1 426 ? 22.935 36.546 3.358 1.00 91.12 426 THR A N 1
ATOM 3259 C CA . THR A 1 426 ? 23.262 35.439 2.445 1.00 91.12 426 THR A CA 1
ATOM 3260 C C . THR A 1 426 ? 22.933 34.101 3.099 1.00 91.12 426 THR A C 1
ATOM 3262 O O . THR A 1 426 ? 22.249 33.273 2.512 1.00 91.12 426 THR A O 1
ATOM 3265 N N . TRP A 1 427 ? 23.317 33.937 4.367 1.00 93.56 427 TRP A N 1
ATOM 3266 C CA . TRP A 1 427 ? 22.990 32.755 5.154 1.00 93.56 427 TRP A CA 1
ATOM 3267 C C . TRP A 1 427 ? 21.482 32.521 5.290 1.00 93.56 427 TRP A C 1
ATOM 3269 O O . TRP A 1 427 ? 21.024 31.396 5.144 1.00 93.56 427 TRP A O 1
ATOM 3279 N N . PHE A 1 428 ? 20.686 33.569 5.518 1.00 92.56 428 PHE A N 1
ATOM 3280 C CA . PHE A 1 428 ? 19.228 33.432 5.593 1.00 92.56 428 PHE A CA 1
ATOM 3281 C C . PHE A 1 428 ? 18.594 33.007 4.272 1.00 92.56 428 PHE A C 1
ATOM 3283 O O . PHE A 1 428 ? 17.679 32.193 4.295 1.00 92.56 428 PHE A O 1
ATOM 3290 N N . VAL A 1 429 ? 19.095 33.500 3.138 1.00 91.88 429 VAL A N 1
ATOM 3291 C CA . VAL A 1 429 ? 18.637 33.040 1.818 1.00 91.88 429 VAL A CA 1
ATOM 3292 C C . VAL A 1 429 ? 18.985 31.564 1.611 1.00 91.88 429 VAL A C 1
ATOM 3294 O O . VAL A 1 429 ? 18.129 30.808 1.168 1.00 91.88 429 VAL A O 1
ATOM 3297 N N . ILE A 1 430 ? 20.190 31.136 2.007 1.00 92.19 430 ILE A N 1
ATOM 3298 C CA . ILE A 1 430 ? 20.604 29.725 1.946 1.00 92.19 430 ILE A CA 1
ATOM 3299 C C . ILE A 1 430 ? 19.709 28.850 2.830 1.00 92.19 430 ILE A C 1
ATOM 3301 O O . ILE A 1 430 ? 19.268 27.797 2.386 1.00 92.19 430 ILE A O 1
ATOM 3305 N N . LEU A 1 431 ? 19.390 29.279 4.055 1.00 90.88 431 LEU A N 1
ATOM 3306 C CA . LEU A 1 431 ? 18.481 28.524 4.920 1.00 90.88 431 LEU A CA 1
ATOM 3307 C C . LEU A 1 431 ? 17.096 28.373 4.289 1.00 90.88 431 LEU A C 1
ATOM 3309 O O . LEU A 1 431 ? 16.553 27.282 4.295 1.00 90.88 431 LEU A O 1
ATOM 3313 N N . ILE A 1 432 ? 16.530 29.442 3.735 1.00 89.31 432 ILE A N 1
ATOM 3314 C CA . ILE A 1 432 ? 15.198 29.410 3.117 1.00 89.31 432 ILE A CA 1
ATOM 3315 C C . ILE A 1 432 ? 15.199 28.512 1.875 1.00 89.31 432 ILE A C 1
ATOM 3317 O O . ILE A 1 432 ? 14.387 27.599 1.784 1.00 89.31 432 ILE A O 1
ATOM 3321 N N . GLY A 1 433 ? 16.121 28.751 0.940 1.00 88.75 433 GLY A N 1
ATOM 3322 C CA . GLY A 1 433 ? 16.163 28.035 -0.332 1.00 88.75 433 GLY A CA 1
ATOM 3323 C C . GLY A 1 433 ? 16.629 26.592 -0.186 1.00 88.75 433 GLY A C 1
ATOM 3324 O O . GLY A 1 433 ? 15.954 25.674 -0.621 1.00 88.75 433 GLY A O 1
ATOM 3325 N N . TYR A 1 434 ? 17.779 26.375 0.445 1.00 86.56 434 TYR A N 1
ATOM 3326 C CA . TYR A 1 434 ? 18.371 25.045 0.512 1.00 86.56 434 TYR A CA 1
ATOM 3327 C C . TYR A 1 434 ? 17.837 24.233 1.699 1.00 86.56 434 TYR A C 1
ATOM 3329 O O . TYR A 1 434 ? 17.321 23.138 1.519 1.00 86.56 434 TYR A O 1
ATOM 3337 N N . PHE A 1 435 ? 17.905 24.768 2.919 1.00 86.25 435 PHE A N 1
ATOM 3338 C CA . PHE A 1 435 ? 17.516 23.995 4.107 1.00 86.25 435 PHE A CA 1
ATOM 3339 C C . PHE A 1 435 ? 15.987 23.850 4.263 1.00 86.25 435 PHE A C 1
ATOM 3341 O O . PHE A 1 435 ? 15.500 22.810 4.696 1.00 86.25 435 PHE A O 1
ATOM 3348 N N . GLY A 1 436 ? 15.223 24.878 3.890 1.00 83.25 436 GLY A N 1
ATOM 3349 C CA . GLY A 1 436 ? 13.762 24.854 3.856 1.00 83.25 436 GLY A CA 1
ATOM 3350 C C . GLY A 1 436 ? 13.235 24.106 2.634 1.00 83.25 436 GLY A C 1
ATOM 3351 O O . GLY A 1 436 ? 12.767 22.986 2.776 1.00 83.25 436 GLY A O 1
ATOM 3352 N N . ILE A 1 437 ? 13.350 24.717 1.450 1.00 83.12 437 ILE A N 1
ATOM 3353 C CA . ILE A 1 437 ? 12.682 24.238 0.224 1.00 83.12 437 ILE A CA 1
ATOM 3354 C C . ILE A 1 437 ? 13.323 22.960 -0.345 1.00 83.12 437 ILE A C 1
ATOM 3356 O O . ILE A 1 437 ? 12.605 22.061 -0.761 1.00 83.12 437 ILE A O 1
ATOM 3360 N N . VAL A 1 438 ? 14.659 22.852 -0.382 1.00 78.94 438 VAL A N 1
ATOM 3361 C CA . VAL A 1 438 ? 15.322 21.681 -1.001 1.00 78.94 438 VAL A CA 1
ATOM 3362 C C . VAL A 1 438 ? 15.389 20.479 -0.059 1.00 78.94 438 VAL A C 1
ATOM 3364 O O . VAL A 1 438 ? 15.175 19.356 -0.502 1.00 78.94 438 VAL A O 1
ATOM 3367 N N . THR A 1 439 ? 15.733 20.671 1.222 1.00 75.31 439 THR A N 1
ATOM 3368 C CA . THR A 1 439 ? 15.918 19.525 2.134 1.00 75.31 439 THR A CA 1
ATOM 3369 C C . THR A 1 439 ? 14.687 19.143 2.946 1.00 75.31 439 THR A C 1
ATOM 3371 O O . THR A 1 439 ? 14.640 18.009 3.404 1.00 75.31 439 THR A O 1
ATOM 3374 N N . GLY A 1 440 ? 13.741 20.054 3.209 1.00 73.62 440 GLY A N 1
ATOM 3375 C CA . GLY A 1 440 ? 12.547 19.768 4.025 1.00 73.62 440 GLY A CA 1
ATOM 3376 C C . GLY A 1 440 ? 12.812 19.300 5.472 1.00 73.62 440 GLY A C 1
ATOM 3377 O O . GLY A 1 440 ? 11.876 18.996 6.208 1.00 73.62 440 GLY A O 1
ATOM 3378 N N . ASN A 1 441 ? 14.074 19.254 5.920 1.00 71.31 441 ASN A N 1
ATOM 3379 C CA . ASN A 1 441 ? 14.515 18.663 7.191 1.00 71.31 441 ASN A CA 1
ATOM 3380 C C . ASN A 1 441 ? 14.309 19.617 8.385 1.00 71.31 441 ASN A C 1
ATOM 3382 O O . ASN A 1 441 ? 15.250 20.063 9.050 1.00 71.31 441 ASN A O 1
ATOM 3386 N N . LEU A 1 442 ? 13.049 19.960 8.645 1.00 80.12 442 LEU A N 1
ATOM 3387 C CA . LEU A 1 442 ? 12.618 20.898 9.679 1.00 80.12 442 LEU A CA 1
ATOM 3388 C C . LEU A 1 442 ? 12.306 20.188 10.996 1.00 80.12 442 LEU A C 1
ATOM 3390 O O . LEU A 1 442 ? 11.574 19.204 11.025 1.00 80.12 442 LEU A O 1
ATOM 3394 N N . LEU A 1 443 ? 12.787 20.738 12.118 1.00 79.69 443 LEU A N 1
ATOM 3395 C CA . LEU A 1 443 ? 12.368 20.279 13.445 1.00 79.69 443 LEU A CA 1
ATOM 3396 C C . LEU A 1 443 ? 10.905 20.646 13.700 1.00 79.69 443 LEU A C 1
ATOM 3398 O O . LEU A 1 443 ? 10.628 21.808 14.011 1.00 79.69 443 LEU A O 1
ATOM 3402 N N . SER A 1 444 ? 10.025 19.646 13.627 1.00 81.50 444 SER A N 1
ATOM 3403 C CA . SER A 1 444 ? 8.611 19.750 13.989 1.00 81.50 444 SER A CA 1
ATOM 3404 C C . SER A 1 444 ? 8.252 18.921 15.229 1.00 81.50 444 SER A C 1
ATOM 3406 O O . SER A 1 444 ? 8.916 17.931 15.559 1.00 81.50 444 SER A O 1
ATOM 3408 N N . LEU A 1 445 ? 7.183 19.309 15.930 1.00 74.81 445 LEU A N 1
ATOM 3409 C CA . LEU A 1 445 ? 6.563 18.526 17.007 1.00 74.81 445 LEU A CA 1
ATOM 3410 C C . LEU A 1 445 ? 6.055 17.181 16.483 1.00 74.81 445 LEU A C 1
ATOM 3412 O O . LEU A 1 445 ? 6.114 16.189 17.209 1.00 74.81 445 LEU A O 1
ATOM 3416 N N . ALA A 1 446 ? 5.605 17.121 15.228 1.00 69.69 446 ALA A N 1
ATOM 3417 C CA . ALA A 1 446 ? 5.224 15.869 14.579 1.00 69.69 446 ALA A CA 1
ATOM 3418 C C . ALA A 1 446 ? 6.402 14.883 14.493 1.00 69.69 446 ALA A C 1
ATOM 3420 O O . ALA A 1 446 ? 6.260 13.736 14.906 1.00 69.69 446 ALA A O 1
ATOM 3421 N N . VAL A 1 447 ? 7.592 15.326 14.068 1.00 70.56 447 VAL A N 1
ATOM 3422 C CA . VAL A 1 447 ? 8.766 14.435 14.001 1.00 70.56 447 VAL A CA 1
ATOM 3423 C C . VAL A 1 447 ? 9.236 14.027 15.398 1.00 70.56 447 VAL A C 1
ATOM 3425 O O . VAL A 1 447 ? 9.522 12.855 15.636 1.00 70.56 447 VAL A O 1
ATOM 3428 N N . VAL A 1 448 ? 9.272 14.964 16.351 1.00 75.50 448 VAL A N 1
ATOM 3429 C CA . VAL A 1 448 ? 9.673 14.660 17.736 1.00 75.50 448 VAL A CA 1
ATOM 3430 C C . VAL A 1 448 ? 8.702 13.680 18.398 1.00 75.50 448 VAL A C 1
ATOM 3432 O O . VAL A 1 448 ? 9.148 12.752 19.071 1.00 75.50 448 VAL A O 1
ATOM 3435 N N . SER A 1 449 ? 7.392 13.844 18.202 1.00 69.25 449 SER A N 1
ATOM 3436 C CA . SER A 1 449 ? 6.388 12.913 18.730 1.00 69.25 449 SER A CA 1
ATOM 3437 C C . SER A 1 449 ? 6.465 11.549 18.042 1.00 69.25 449 SER A C 1
ATOM 3439 O O . SER A 1 449 ? 6.543 10.541 18.738 1.00 69.25 449 SER A O 1
ATOM 3441 N N . ALA A 1 450 ? 6.562 11.500 16.710 1.00 63.03 450 ALA A N 1
ATOM 3442 C CA . ALA A 1 450 ? 6.693 10.256 15.951 1.00 63.03 450 ALA A CA 1
ATOM 3443 C C . ALA A 1 450 ? 7.916 9.434 16.394 1.00 63.03 450 ALA A C 1
ATOM 3445 O O . ALA A 1 450 ? 7.803 8.243 16.680 1.00 63.03 450 ALA A O 1
ATOM 3446 N N . TRP A 1 451 ? 9.077 10.078 16.541 1.00 71.12 451 TRP A N 1
ATOM 3447 C CA . TRP A 1 451 ? 10.310 9.413 16.979 1.00 71.12 451 TRP A CA 1
ATOM 3448 C C . TRP A 1 451 ? 10.335 9.089 18.474 1.00 71.12 451 TRP A C 1
ATOM 3450 O O . TRP A 1 451 ? 11.122 8.246 18.904 1.00 71.12 451 TRP A O 1
ATOM 3460 N N . SER A 1 452 ? 9.470 9.721 19.273 1.00 65.56 452 SER A N 1
ATOM 3461 C CA . SER A 1 452 ? 9.268 9.326 20.672 1.00 65.56 452 SER A CA 1
ATOM 3462 C C . SER A 1 452 ? 8.542 7.981 20.785 1.00 65.56 452 SER A C 1
ATOM 3464 O O . SER A 1 452 ? 8.718 7.302 21.790 1.00 65.56 452 SER A O 1
ATOM 3466 N N . PHE A 1 453 ? 7.764 7.581 19.768 1.00 56.25 453 PHE A N 1
ATOM 3467 C CA . PHE A 1 453 ? 7.038 6.305 19.747 1.00 56.25 453 PHE A CA 1
ATOM 3468 C C . PHE A 1 453 ? 7.767 5.205 18.965 1.00 56.25 453 PHE A C 1
ATOM 3470 O O . PHE A 1 453 ? 7.874 4.087 19.457 1.00 56.25 453 PHE A O 1
ATOM 3477 N N . GLY A 1 454 ? 8.277 5.510 17.766 1.00 52.03 454 GLY A N 1
ATOM 3478 C CA . GLY A 1 454 ? 8.920 4.530 16.872 1.00 52.03 454 GLY A CA 1
ATOM 3479 C C . GLY A 1 454 ? 10.432 4.373 17.068 1.00 52.03 454 GLY A C 1
ATOM 3480 O O . GLY A 1 454 ? 11.081 3.612 16.356 1.00 52.03 454 GLY A O 1
ATOM 3481 N N . GLY A 1 455 ? 11.012 5.113 18.017 1.00 60.56 455 GLY A N 1
ATOM 3482 C CA . GLY A 1 455 ? 12.457 5.264 18.148 1.00 60.56 455 GLY A CA 1
ATOM 3483 C C . GLY A 1 455 ? 13.042 6.260 17.139 1.00 60.56 455 GLY A C 1
ATOM 3484 O O . GLY A 1 455 ? 12.425 6.656 16.152 1.00 60.56 455 GLY A O 1
ATOM 3485 N N . ILE A 1 456 ? 14.268 6.707 17.409 1.00 65.25 456 ILE A N 1
ATOM 3486 C CA . ILE A 1 456 ? 14.974 7.668 16.553 1.00 65.25 456 ILE A CA 1
ATOM 3487 C C . ILE A 1 456 ? 15.469 6.929 15.304 1.00 65.25 456 ILE A C 1
ATOM 3489 O O . ILE A 1 456 ? 16.348 6.075 15.408 1.00 65.25 456 ILE A O 1
ATOM 3493 N N . ALA A 1 457 ? 14.976 7.291 14.119 1.00 61.25 457 ALA A N 1
ATOM 3494 C CA . ALA A 1 457 ? 15.360 6.684 12.839 1.00 61.25 457 ALA A CA 1
ATOM 3495 C C . ALA A 1 457 ? 16.716 7.201 12.298 1.00 61.25 457 ALA A C 1
ATOM 3497 O O . ALA A 1 457 ? 16.858 7.510 11.117 1.00 61.25 457 ALA A O 1
ATOM 3498 N N . TRP A 1 458 ? 17.736 7.314 13.156 1.00 67.31 458 TRP A N 1
ATOM 3499 C CA . TRP A 1 458 ? 19.045 7.902 12.814 1.00 67.31 458 TRP A CA 1
ATOM 3500 C C . TRP A 1 458 ? 19.805 7.138 11.719 1.00 67.31 458 TRP A C 1
ATOM 3502 O O . TRP A 1 458 ? 20.662 7.719 11.061 1.00 67.31 458 TRP A O 1
ATOM 3512 N N . GLN A 1 459 ? 19.491 5.856 11.514 1.00 63.06 459 GLN A N 1
ATOM 3513 C CA . GLN A 1 459 ? 20.062 5.037 10.439 1.00 63.06 459 GLN A CA 1
ATOM 3514 C C . GLN A 1 459 ? 19.469 5.373 9.065 1.00 63.06 459 GLN A C 1
ATOM 3516 O O . GLN A 1 459 ? 20.158 5.225 8.062 1.00 63.06 459 GLN A O 1
ATOM 3521 N N . MET A 1 460 ? 18.215 5.838 9.025 1.00 54.53 460 MET A N 1
ATOM 3522 C CA . MET A 1 460 ? 17.473 6.121 7.791 1.00 54.53 460 MET A CA 1
ATOM 3523 C C . MET A 1 460 ? 17.427 7.615 7.450 1.00 54.53 460 MET A C 1
ATOM 3525 O O . MET A 1 460 ? 17.288 7.957 6.280 1.00 54.53 460 MET A O 1
ATOM 3529 N N . ALA A 1 461 ? 17.538 8.483 8.460 1.00 71.69 461 ALA A N 1
ATOM 3530 C CA . ALA A 1 461 ? 17.529 9.941 8.331 1.00 71.69 461 ALA A CA 1
ATOM 3531 C C . ALA A 1 461 ? 18.583 10.593 9.259 1.00 71.69 461 ALA A C 1
ATOM 3533 O O . ALA A 1 461 ? 18.232 11.303 10.217 1.00 71.69 461 ALA A O 1
ATOM 3534 N N . PRO A 1 462 ? 19.889 10.336 9.034 1.00 79.25 462 PRO A N 1
ATOM 3535 C CA . PRO A 1 462 ? 20.960 10.835 9.898 1.00 79.25 462 PRO A CA 1
ATOM 3536 C C . PRO A 1 462 ? 21.027 12.369 9.952 1.00 79.25 462 PRO A C 1
ATOM 3538 O O . PRO A 1 462 ? 21.332 12.928 11.010 1.00 79.25 462 PRO A O 1
ATOM 3541 N N . GLY A 1 463 ? 20.682 13.069 8.865 1.00 82.12 463 GLY A N 1
ATOM 3542 C CA . GLY A 1 463 ? 20.617 14.530 8.831 1.00 82.12 463 GLY A CA 1
ATOM 3543 C C . GLY A 1 463 ? 19.586 15.086 9.814 1.00 82.12 463 GLY A C 1
ATOM 3544 O O . GLY A 1 463 ? 19.900 15.966 10.618 1.00 82.12 463 GLY A O 1
ATOM 3545 N N . MET A 1 464 ? 18.377 14.522 9.829 1.00 82.56 464 MET A N 1
ATOM 3546 C CA . MET A 1 464 ? 17.303 14.956 10.727 1.00 82.56 464 MET A CA 1
ATOM 3547 C C . MET A 1 464 ? 17.613 14.646 12.200 1.00 82.56 464 MET A C 1
ATOM 3549 O O . MET A 1 464 ? 17.366 15.464 13.093 1.00 82.56 464 MET A O 1
ATOM 3553 N N . ALA A 1 465 ? 18.258 13.505 12.463 1.00 82.69 465 ALA A N 1
ATOM 3554 C CA . ALA A 1 465 ? 18.760 13.184 13.795 1.00 82.69 465 ALA A CA 1
ATOM 3555 C C . ALA A 1 465 ? 19.787 14.218 14.280 1.00 82.69 465 ALA A C 1
ATOM 3557 O O . ALA A 1 465 ? 19.707 14.677 15.424 1.00 82.69 465 ALA A O 1
ATOM 3558 N N . ALA A 1 466 ? 20.698 14.660 13.408 1.00 85.31 466 ALA A N 1
ATOM 3559 C CA . ALA A 1 466 ? 21.644 15.722 13.734 1.00 85.31 466 ALA A CA 1
ATOM 3560 C C . ALA A 1 466 ? 20.932 17.048 14.066 1.00 85.31 466 ALA A C 1
ATOM 3562 O O . ALA A 1 466 ? 21.309 17.709 15.039 1.00 85.31 466 ALA A O 1
ATOM 3563 N N . VAL A 1 467 ? 19.871 17.417 13.334 1.00 86.19 467 VAL A N 1
ATOM 3564 C CA . VAL A 1 467 ? 19.069 18.625 13.615 1.00 86.19 467 VAL A CA 1
ATOM 3565 C C . VAL A 1 467 ? 18.446 18.563 15.012 1.00 86.19 467 VAL A C 1
ATOM 3567 O O . VAL A 1 467 ? 18.566 19.529 15.772 1.00 86.19 467 VAL A O 1
ATOM 3570 N N . ILE A 1 468 ? 17.826 17.439 15.386 1.00 84.25 468 ILE A N 1
ATOM 3571 C CA . ILE A 1 468 ? 17.221 17.238 16.715 1.00 84.25 468 ILE A CA 1
ATOM 3572 C C . ILE A 1 468 ? 18.278 17.338 17.818 1.00 84.25 468 ILE A C 1
ATOM 3574 O O . ILE A 1 468 ? 18.104 18.090 18.781 1.00 84.25 468 ILE A O 1
ATOM 3578 N N . ILE A 1 469 ? 19.400 16.631 17.660 1.00 84.69 469 ILE A N 1
ATOM 3579 C CA . ILE A 1 469 ? 20.494 16.613 18.640 1.00 84.69 469 ILE A CA 1
ATOM 3580 C C . ILE A 1 469 ? 21.044 18.025 18.853 1.00 84.69 469 ILE A C 1
ATOM 3582 O O . ILE A 1 469 ? 21.142 18.493 19.990 1.00 84.69 469 ILE A O 1
ATOM 3586 N N . VAL A 1 470 ? 21.361 18.736 17.769 1.00 86.25 470 VAL A N 1
ATOM 3587 C CA . VAL A 1 470 ? 21.861 20.114 17.833 1.00 86.25 470 VAL A CA 1
ATOM 3588 C C . VAL A 1 470 ? 20.828 21.027 18.495 1.00 86.25 470 VAL A C 1
ATOM 3590 O O . VAL A 1 470 ? 21.174 21.820 19.370 1.00 86.25 470 VAL A O 1
ATOM 3593 N N . SER A 1 471 ? 19.554 20.902 18.138 1.00 84.12 471 SER A N 1
ATOM 3594 C CA . SER A 1 471 ? 18.494 21.773 18.654 1.00 84.12 471 SER A CA 1
ATOM 3595 C C . SER A 1 471 ? 18.207 21.560 20.140 1.00 84.12 471 SER A C 1
ATOM 3597 O O . SER A 1 471 ? 17.899 22.526 20.836 1.00 84.12 471 SER A O 1
ATOM 3599 N N . LEU A 1 472 ? 18.356 20.334 20.651 1.00 82.00 472 LEU A N 1
ATOM 3600 C CA . LEU A 1 472 ? 18.143 20.014 22.065 1.00 82.00 472 LEU A CA 1
ATOM 3601 C C . LEU A 1 472 ? 19.382 20.270 22.932 1.00 82.00 472 LEU A C 1
ATOM 3603 O O . LEU A 1 472 ? 19.249 20.747 24.060 1.00 82.00 472 LEU A O 1
ATOM 3607 N N . LEU A 1 473 ? 20.591 19.992 22.431 1.00 83.56 473 LEU A N 1
ATOM 3608 C CA . LEU A 1 473 ? 21.826 20.105 23.219 1.00 83.56 473 LEU A CA 1
ATOM 3609 C C . LEU A 1 473 ? 22.438 21.507 23.195 1.00 83.56 473 LEU A C 1
ATOM 3611 O O . LEU A 1 473 ? 23.027 21.955 24.186 1.00 83.56 473 LEU A O 1
ATOM 3615 N N . LEU A 1 474 ? 22.311 22.231 22.085 1.00 83.12 474 LEU A N 1
ATOM 3616 C CA . LEU A 1 474 ? 23.018 23.493 21.914 1.00 83.12 474 LEU A CA 1
ATOM 3617 C C . LEU A 1 474 ? 22.437 24.638 22.764 1.00 83.12 474 LEU A C 1
ATOM 3619 O O . LEU A 1 474 ? 23.236 25.399 23.321 1.00 83.12 474 LEU A O 1
ATOM 3623 N N . PRO A 1 475 ? 21.110 24.783 22.964 1.00 81.31 475 PRO A N 1
ATOM 3624 C CA . PRO A 1 475 ? 20.561 25.778 23.885 1.00 81.31 475 PRO A CA 1
ATOM 3625 C C . PRO A 1 475 ? 21.004 25.617 25.349 1.00 81.31 475 PRO A C 1
ATOM 3627 O O . PRO A 1 475 ? 21.447 26.618 25.923 1.00 81.31 475 PRO A O 1
ATOM 3630 N N . PRO A 1 476 ? 20.960 24.425 25.985 1.00 77.75 476 PRO A N 1
ATOM 3631 C CA . PRO A 1 476 ? 21.464 24.275 27.346 1.00 77.75 476 PRO A CA 1
ATOM 3632 C C . PRO A 1 476 ? 22.985 24.453 27.427 1.00 77.75 476 PRO A C 1
ATOM 3634 O O . PRO A 1 476 ? 23.446 25.074 28.387 1.00 77.75 476 PRO A O 1
ATOM 3637 N N . ALA A 1 477 ? 23.754 24.004 26.425 1.00 78.50 477 ALA A N 1
ATOM 3638 C CA . ALA A 1 477 ? 25.215 24.128 26.411 1.00 78.50 477 ALA A CA 1
ATOM 3639 C C . ALA A 1 477 ? 25.700 25.574 26.195 1.00 78.50 477 ALA A C 1
ATOM 3641 O O . ALA A 1 477 ? 26.553 26.073 26.929 1.00 78.50 477 ALA A O 1
ATOM 3642 N N . SER A 1 478 ? 25.135 26.275 25.209 1.00 77.81 478 SER A N 1
ATOM 3643 C CA . SER A 1 478 ? 25.573 27.619 24.801 1.00 77.81 478 SER A CA 1
ATOM 3644 C C . SER A 1 478 ? 24.799 28.761 25.469 1.00 77.81 478 SER A C 1
ATOM 3646 O O . SER A 1 478 ? 25.227 29.915 25.398 1.00 77.81 478 SER A O 1
ATOM 3648 N N . ARG A 1 479 ? 23.653 28.463 26.105 1.00 75.50 479 ARG A N 1
ATOM 3649 C CA . ARG A 1 479 ? 22.651 29.436 26.589 1.00 75.50 479 ARG A CA 1
ATOM 3650 C C . ARG A 1 479 ? 22.097 30.349 25.488 1.00 75.50 479 ARG A C 1
ATOM 3652 O O . ARG A 1 479 ? 21.599 31.435 25.782 1.00 75.50 479 ARG A O 1
ATOM 3659 N N . ARG A 1 480 ? 22.199 29.936 24.221 1.00 77.12 480 ARG A N 1
ATOM 3660 C CA . ARG A 1 480 ? 21.731 30.684 23.047 1.00 77.12 480 ARG A CA 1
ATOM 3661 C C . ARG A 1 480 ? 20.746 29.831 22.251 1.00 77.12 480 ARG A C 1
ATOM 3663 O O . ARG A 1 480 ? 20.997 28.654 22.022 1.00 77.12 480 ARG A O 1
ATOM 3670 N N . ASN A 1 481 ? 19.654 30.436 21.782 1.00 80.31 481 ASN A N 1
ATOM 3671 C CA . ASN A 1 481 ? 18.714 29.773 20.875 1.00 80.31 481 ASN A CA 1
ATOM 3672 C C . ASN A 1 481 ? 19.242 29.830 19.432 1.00 80.31 481 ASN A C 1
ATOM 3674 O O . ASN A 1 481 ? 18.818 30.668 18.634 1.00 80.31 481 ASN A O 1
ATOM 3678 N N . ILE A 1 482 ? 20.231 28.987 19.130 1.00 84.19 482 ILE A N 1
ATOM 3679 C CA . ILE A 1 482 ? 20.883 28.941 17.812 1.00 84.19 482 ILE A CA 1
ATOM 3680 C C . ILE A 1 482 ? 19.932 28.383 16.748 1.00 84.19 482 ILE A C 1
ATOM 3682 O O . ILE A 1 482 ? 19.964 28.875 15.623 1.00 84.19 482 ILE A O 1
ATOM 3686 N N . TYR A 1 483 ? 19.026 27.467 17.116 1.00 85.44 483 TYR A N 1
ATOM 3687 C CA . TYR A 1 483 ? 18.050 26.908 16.181 1.00 85.44 483 TYR A CA 1
ATOM 3688 C C . TYR A 1 483 ? 17.209 28.005 15.519 1.00 85.44 483 TYR A C 1
ATOM 3690 O O . TYR A 1 483 ? 17.346 28.251 14.325 1.00 85.44 483 TYR A O 1
ATOM 3698 N N . CYS A 1 484 ? 16.433 28.772 16.289 1.00 83.12 484 CYS A N 1
ATOM 3699 C CA . CYS A 1 484 ? 15.559 29.797 15.707 1.00 83.12 484 CYS A CA 1
ATOM 3700 C C . CYS A 1 484 ? 16.315 30.986 15.084 1.00 83.12 484 CYS A C 1
ATOM 3702 O O . CYS A 1 484 ? 15.735 31.736 14.303 1.00 83.12 484 CYS A O 1
ATOM 3704 N N . THR A 1 485 ? 17.581 31.212 15.451 1.00 84.38 485 THR A N 1
ATOM 3705 C CA . THR A 1 485 ? 18.337 32.383 14.973 1.00 84.38 485 THR A CA 1
ATOM 3706 C C . THR A 1 485 ? 19.191 32.109 13.741 1.00 84.38 485 THR A C 1
ATOM 3708 O O . THR A 1 485 ? 19.377 33.033 12.948 1.00 84.38 485 THR A O 1
ATOM 3711 N N . HIS A 1 486 ? 19.706 30.886 13.581 1.00 87.50 486 HIS A N 1
ATOM 3712 C CA . HIS A 1 486 ? 20.718 30.557 12.575 1.00 87.50 486 HIS A CA 1
ATOM 3713 C C . HIS A 1 486 ? 20.560 29.179 11.916 1.00 87.50 486 HIS A C 1
ATOM 3715 O O . HIS A 1 486 ? 21.406 28.855 11.087 1.00 87.50 486 HIS A O 1
ATOM 3721 N N . LEU A 1 487 ? 19.525 28.394 12.238 1.00 87.31 487 LEU A N 1
ATOM 3722 C CA . LEU A 1 487 ? 19.278 27.086 11.605 1.00 87.31 487 LEU A CA 1
ATOM 3723 C C . LEU A 1 487 ? 17.858 26.955 11.031 1.00 87.31 487 LEU A C 1
ATOM 3725 O O . LEU A 1 487 ? 17.678 26.395 9.963 1.00 87.31 487 LEU A O 1
ATOM 3729 N N . CYS A 1 488 ? 16.846 27.500 11.703 1.00 88.62 488 CYS A N 1
ATOM 3730 C CA . CYS A 1 488 ? 15.453 27.413 11.275 1.00 88.62 488 CYS A CA 1
ATOM 3731 C C . CYS A 1 488 ? 15.169 28.393 10.115 1.00 88.62 488 CYS A C 1
ATOM 3733 O O . CYS A 1 488 ? 15.347 29.607 10.294 1.00 88.62 488 CYS A O 1
ATOM 3735 N N . PRO A 1 489 ? 14.659 27.918 8.963 1.00 88.50 489 PRO A N 1
ATOM 3736 C CA . PRO A 1 489 ? 14.371 28.763 7.806 1.00 88.50 489 PRO A CA 1
ATOM 3737 C C . PRO A 1 489 ? 13.186 29.696 8.067 1.00 88.50 489 PRO A C 1
ATOM 3739 O O . PRO A 1 489 ? 13.215 30.853 7.655 1.00 88.50 489 PRO A O 1
ATOM 3742 N N . HIS A 1 490 ? 12.203 29.273 8.869 1.00 86.06 490 HIS A N 1
ATOM 3743 C CA . HIS A 1 490 ? 11.115 30.149 9.305 1.00 86.06 490 HIS A CA 1
ATOM 3744 C C . HIS A 1 490 ? 11.632 31.318 10.165 1.00 86.06 490 HIS A C 1
ATOM 3746 O O . HIS A 1 490 ? 11.220 32.464 9.989 1.00 86.06 490 HIS A O 1
ATOM 3752 N N . GLY A 1 491 ? 12.606 31.072 11.049 1.00 87.69 491 GLY A N 1
ATOM 3753 C CA . GLY A 1 491 ? 13.269 32.131 11.816 1.00 87.69 491 GLY A CA 1
ATOM 3754 C C . GLY A 1 491 ? 14.088 33.085 10.937 1.00 87.69 491 GLY A C 1
ATOM 3755 O O . GLY A 1 491 ? 14.090 34.298 11.165 1.00 87.69 491 GLY A O 1
ATOM 3756 N N . ALA A 1 492 ? 14.746 32.558 9.902 1.00 89.38 492 ALA A N 1
ATOM 3757 C CA . ALA A 1 492 ? 15.450 33.353 8.897 1.00 89.38 492 ALA A CA 1
ATOM 3758 C C . ALA A 1 492 ? 14.481 34.250 8.105 1.00 89.38 492 ALA A C 1
ATOM 3760 O O . ALA A 1 492 ? 14.721 35.454 7.969 1.00 89.38 492 ALA A O 1
ATOM 3761 N N . LEU A 1 493 ? 13.345 33.694 7.675 1.00 88.44 493 LEU A N 1
ATOM 3762 C CA . LEU A 1 493 ? 12.279 34.412 6.982 1.00 88.44 493 LEU A CA 1
ATOM 3763 C C . LEU A 1 493 ? 11.706 35.539 7.853 1.00 88.44 493 LEU A C 1
ATOM 3765 O O . LEU A 1 493 ? 11.665 36.689 7.416 1.00 88.44 493 LEU A O 1
ATOM 3769 N N . GLN A 1 494 ? 11.371 35.264 9.119 1.00 87.44 494 GLN A N 1
ATOM 3770 C CA . GLN A 1 494 ? 10.905 36.288 10.066 1.00 87.44 494 GLN A CA 1
ATOM 3771 C C . GLN A 1 494 ? 11.908 37.444 10.224 1.00 87.44 494 GLN A C 1
ATOM 3773 O O . GLN A 1 494 ? 11.520 38.612 10.307 1.00 87.44 494 GLN A O 1
ATOM 3778 N N . GLN A 1 495 ? 13.211 37.146 10.250 1.00 86.56 495 GLN A N 1
ATOM 3779 C CA . GLN A 1 495 ? 14.251 38.169 10.368 1.00 86.56 495 GLN A CA 1
ATOM 3780 C C . GLN A 1 495 ? 14.409 39.016 9.100 1.00 86.56 495 GLN A C 1
ATOM 3782 O O . GLN A 1 495 ? 14.672 40.216 9.219 1.00 86.56 495 GLN A O 1
ATOM 3787 N N . LEU A 1 496 ? 14.225 38.435 7.911 1.00 85.56 496 LEU A N 1
ATOM 3788 C CA . LEU A 1 496 ? 14.206 39.178 6.646 1.00 85.56 496 LEU A CA 1
ATOM 3789 C C . LEU A 1 496 ? 12.957 40.068 6.539 1.00 85.56 496 LEU A C 1
ATOM 3791 O O . LEU A 1 496 ? 13.066 41.249 6.200 1.00 85.56 496 LEU A O 1
ATOM 3795 N N . LEU A 1 497 ? 11.793 39.540 6.926 1.00 84.06 497 LEU A N 1
ATOM 3796 C CA . LEU A 1 497 ? 10.503 40.236 6.888 1.00 84.06 497 LEU A CA 1
ATOM 3797 C C . LEU A 1 497 ? 10.374 41.352 7.939 1.00 84.06 497 LEU A C 1
ATOM 3799 O O . LEU A 1 497 ? 9.551 42.253 7.791 1.00 84.06 497 LEU A O 1
ATOM 3803 N N . ARG A 1 498 ? 11.228 41.384 8.971 1.00 77.12 498 ARG A N 1
ATOM 3804 C CA . ARG A 1 498 ? 11.224 42.428 10.019 1.00 77.12 498 ARG A CA 1
ATOM 3805 C C . ARG A 1 498 ? 11.383 43.863 9.481 1.00 77.12 498 ARG A C 1
ATOM 3807 O O . ARG A 1 498 ? 11.094 44.827 10.195 1.00 77.12 498 ARG A O 1
ATOM 3814 N N . HIS A 1 499 ? 11.850 44.023 8.244 1.00 70.12 499 HIS A N 1
ATOM 3815 C CA . HIS A 1 499 ? 11.996 45.317 7.576 1.00 70.12 499 HIS A CA 1
ATOM 3816 C C . HIS A 1 499 ? 10.722 45.819 6.870 1.00 70.12 499 HIS A C 1
ATOM 3818 O O . HIS A 1 499 ? 10.733 46.929 6.336 1.00 70.12 499 HIS A O 1
ATOM 3824 N N . LEU A 1 500 ? 9.620 45.062 6.908 1.00 74.00 500 LEU A N 1
ATOM 3825 C CA . LEU A 1 500 ? 8.317 45.510 6.415 1.00 74.00 500 LEU A CA 1
ATOM 3826 C C . LEU A 1 500 ? 7.802 46.727 7.203 1.00 74.00 500 LEU A C 1
ATOM 3828 O O . LEU A 1 500 ? 7.985 46.853 8.418 1.00 74.00 500 LEU A O 1
ATOM 3832 N N . ARG A 1 501 ? 7.152 47.655 6.488 1.00 67.19 501 ARG A N 1
ATOM 3833 C CA . ARG A 1 501 ? 6.678 48.941 7.036 1.00 67.19 501 ARG A CA 1
ATOM 3834 C C . ARG A 1 501 ? 5.503 48.790 8.009 1.00 67.19 501 ARG A C 1
ATOM 3836 O O . ARG A 1 501 ? 5.272 49.682 8.824 1.00 67.19 501 ARG A O 1
ATOM 3843 N N . TRP A 1 502 ? 4.782 47.671 7.962 1.00 68.38 502 TRP A N 1
ATOM 3844 C CA . TRP A 1 502 ? 3.618 47.438 8.809 1.00 68.38 502 TRP A CA 1
ATOM 3845 C C . TRP A 1 502 ? 4.039 46.897 10.179 1.00 68.38 502 TRP A C 1
ATOM 3847 O O . TRP A 1 502 ? 4.472 45.756 10.315 1.00 68.38 502 TRP A O 1
ATOM 3857 N N . ARG A 1 503 ? 3.934 47.734 11.218 1.00 66.44 503 ARG A N 1
ATOM 3858 C CA . ARG A 1 503 ? 4.247 47.354 12.603 1.00 66.44 503 ARG A CA 1
ATOM 3859 C C . ARG A 1 503 ? 2.984 47.370 13.448 1.00 66.44 503 ARG A C 1
ATOM 3861 O O . ARG A 1 503 ? 2.562 48.428 13.914 1.00 66.44 503 ARG A O 1
ATOM 3868 N N . TRP A 1 504 ? 2.402 46.199 13.675 1.00 74.31 504 TRP A N 1
ATOM 3869 C CA . TRP A 1 504 ? 1.318 46.060 14.640 1.00 74.31 504 TRP A CA 1
ATOM 3870 C C . TRP A 1 504 ? 1.848 46.307 16.061 1.00 74.31 504 TRP A C 1
ATOM 3872 O O . TRP A 1 504 ? 2.800 45.665 16.507 1.00 74.31 504 TRP A O 1
ATOM 3882 N N . LYS A 1 505 ? 1.266 47.278 16.774 1.00 75.31 505 LYS A N 1
ATOM 3883 C CA . LYS A 1 505 ? 1.614 47.585 18.169 1.00 75.31 505 LYS A CA 1
ATOM 3884 C C . LYS A 1 505 ? 0.646 46.853 19.096 1.00 75.31 505 LYS A C 1
ATOM 3886 O O . LYS A 1 505 ? -0.419 47.366 19.421 1.00 75.31 505 LYS A O 1
ATOM 3891 N N . SER A 1 506 ? 1.015 45.653 19.532 1.00 74.56 506 SER A N 1
ATOM 3892 C CA . SER A 1 506 ? 0.231 44.881 20.502 1.00 74.56 506 SER A CA 1
ATOM 3893 C C . SER A 1 506 ? 0.280 45.509 21.904 1.00 74.56 506 SER A C 1
ATOM 3895 O O . SER A 1 506 ? 1.341 45.943 22.361 1.00 74.56 506 SER A O 1
ATOM 3897 N N . GLY A 1 507 ? -0.840 45.506 22.632 1.00 86.69 507 GLY A N 1
ATOM 3898 C CA . GLY A 1 507 ? -0.893 45.989 24.017 1.00 86.69 507 GLY A CA 1
ATOM 3899 C C . GLY A 1 507 ? -0.055 45.139 24.988 1.00 86.69 507 GLY A C 1
ATOM 3900 O O . GLY A 1 507 ? 0.018 43.917 24.861 1.00 86.69 507 GLY A O 1
ATOM 3901 N N . ARG A 1 508 ? 0.536 45.771 26.018 1.00 81.12 508 ARG A N 1
ATOM 3902 C CA . ARG A 1 508 ? 1.405 45.104 27.021 1.00 81.12 508 ARG A CA 1
ATOM 3903 C C . ARG A 1 508 ? 0.739 43.903 27.713 1.00 81.12 508 ARG A C 1
ATOM 3905 O O . ARG A 1 508 ? 1.410 42.923 28.016 1.00 81.12 508 ARG A O 1
ATOM 3912 N N . ARG A 1 509 ? -0.583 43.957 27.928 1.00 84.19 509 ARG A N 1
ATOM 3913 C CA . ARG A 1 509 ? -1.363 42.861 28.536 1.00 84.19 509 ARG A CA 1
ATOM 3914 C C . ARG A 1 509 ? -1.441 41.627 27.631 1.00 84.19 509 ARG A C 1
ATOM 3916 O O . ARG A 1 509 ? -1.293 40.515 28.126 1.00 84.19 509 ARG A O 1
ATOM 3923 N N . LEU A 1 510 ? -1.627 41.821 26.323 1.00 85.94 510 LEU A N 1
ATOM 3924 C CA . LEU A 1 510 ? -1.667 40.729 25.346 1.00 85.94 510 LEU A CA 1
ATOM 3925 C C . LEU A 1 510 ? -0.301 40.040 25.257 1.00 85.94 510 LEU A C 1
ATOM 3927 O O . LEU A 1 510 ? -0.223 38.824 25.382 1.00 85.94 510 LEU A O 1
ATOM 3931 N N . LEU A 1 511 ? 0.779 40.822 25.164 1.00 83.19 511 LEU A N 1
ATOM 3932 C CA . LEU A 1 511 ? 2.151 40.299 25.159 1.00 83.19 511 LEU A CA 1
ATOM 3933 C C . LEU A 1 511 ? 2.474 39.486 26.419 1.00 83.19 511 LEU A C 1
ATOM 3935 O O . LEU A 1 511 ? 3.090 38.427 26.333 1.00 83.19 511 LEU A O 1
ATOM 3939 N N . SER A 1 512 ? 2.027 39.952 27.590 1.00 83.69 512 SER A N 1
ATOM 3940 C CA . SER A 1 512 ? 2.234 39.227 28.847 1.00 83.69 512 SER A CA 1
ATOM 3941 C C . SER A 1 512 ? 1.498 37.886 28.891 1.00 83.69 512 SER A C 1
ATOM 3943 O O . SER A 1 512 ? 2.004 36.958 29.513 1.00 83.69 512 SER A O 1
ATOM 3945 N N . ARG A 1 513 ? 0.326 37.769 28.249 1.00 84.75 513 ARG A N 1
ATOM 3946 C CA . ARG A 1 513 ? -0.421 36.503 28.144 1.00 84.75 513 ARG A CA 1
ATOM 3947 C C . ARG A 1 513 ? 0.206 35.567 27.110 1.00 84.75 513 ARG A C 1
ATOM 3949 O O . ARG A 1 513 ? 0.426 34.398 27.406 1.00 84.75 513 ARG A O 1
ATOM 3956 N N . LEU A 1 514 ? 0.582 36.098 25.945 1.00 84.75 514 LEU A N 1
ATOM 3957 C CA . LEU A 1 514 ? 1.234 35.337 24.872 1.00 84.75 514 LEU A CA 1
ATOM 3958 C C . LEU A 1 514 ? 2.595 34.761 25.285 1.00 84.75 514 LEU A C 1
ATOM 3960 O O . LEU A 1 514 ? 3.030 33.767 24.717 1.00 84.75 514 LEU A O 1
ATOM 3964 N N . ARG A 1 515 ? 3.253 35.317 26.311 1.00 84.06 515 ARG A N 1
ATOM 3965 C CA . ARG A 1 515 ? 4.502 34.758 26.852 1.00 84.06 515 ARG A CA 1
ATOM 3966 C C . ARG A 1 515 ? 4.345 33.332 27.397 1.00 84.06 515 ARG A C 1
ATOM 3968 O O . ARG A 1 515 ? 5.315 32.580 27.369 1.00 84.06 515 ARG A O 1
ATOM 3975 N N . PHE A 1 516 ? 3.162 32.963 27.887 1.00 85.19 516 PHE A N 1
ATOM 3976 C CA . PHE A 1 516 ? 2.893 31.614 28.402 1.00 85.19 516 PHE A CA 1
ATOM 3977 C C . PHE A 1 516 ? 2.492 30.625 27.305 1.00 85.19 516 PHE A C 1
ATOM 3979 O O . PHE A 1 516 ? 2.565 29.419 27.524 1.00 85.19 516 PHE A O 1
ATOM 3986 N N . LEU A 1 517 ? 2.112 31.126 26.125 1.00 84.62 517 LEU A N 1
ATOM 3987 C CA . LEU A 1 517 ? 1.575 30.318 25.037 1.00 84.62 517 LEU A CA 1
ATOM 3988 C C . LEU A 1 517 ? 2.539 29.206 24.579 1.00 84.62 517 LEU A C 1
ATOM 3990 O O . LEU A 1 517 ? 2.086 28.070 24.525 1.00 84.62 517 LEU A O 1
ATOM 3994 N N . PRO A 1 518 ? 3.850 29.439 24.345 1.00 80.56 518 PRO A N 1
ATOM 3995 C CA . PRO A 1 518 ? 4.752 28.358 23.933 1.00 80.56 518 PRO A CA 1
ATOM 3996 C C . PRO A 1 518 ? 4.877 27.248 24.980 1.00 80.56 518 PRO A C 1
ATOM 3998 O O . PRO A 1 518 ? 4.952 26.078 24.631 1.00 80.56 518 PRO A O 1
ATOM 4001 N N . GLY A 1 519 ? 4.877 27.610 26.268 1.00 80.44 519 GLY A N 1
ATOM 4002 C CA . GLY A 1 519 ? 4.922 26.633 27.357 1.00 80.44 519 GLY A CA 1
ATOM 4003 C C . GLY A 1 519 ? 3.634 25.819 27.447 1.00 80.44 519 GLY A C 1
ATOM 4004 O O . GLY A 1 519 ? 3.693 24.609 27.624 1.00 80.44 519 GLY A O 1
ATOM 4005 N N . LEU A 1 520 ? 2.481 26.469 27.271 1.00 85.69 520 LEU A N 1
ATOM 4006 C CA . LEU A 1 520 ? 1.179 25.805 27.260 1.00 85.69 520 LEU A CA 1
ATOM 4007 C C . LEU A 1 520 ? 1.035 24.869 26.055 1.00 85.69 520 LEU A C 1
ATOM 4009 O O . LEU A 1 520 ? 0.614 23.733 26.237 1.00 85.69 520 LEU A O 1
ATOM 4013 N N . ILE A 1 521 ? 1.447 25.309 24.861 1.00 83.56 521 ILE A N 1
ATOM 4014 C CA . ILE A 1 521 ? 1.472 24.481 23.645 1.00 83.56 521 ILE A CA 1
ATOM 4015 C C . ILE A 1 521 ? 2.404 23.284 23.838 1.00 83.56 521 ILE A C 1
ATOM 4017 O O . ILE A 1 521 ? 2.021 22.169 23.514 1.00 83.56 521 ILE A O 1
ATOM 4021 N N . LEU A 1 522 ? 3.595 23.484 24.413 1.00 81.56 522 LEU A N 1
ATOM 4022 C CA . LEU A 1 522 ? 4.532 22.390 24.669 1.00 81.56 522 LEU A CA 1
ATOM 4023 C C . LEU A 1 522 ? 3.969 21.371 25.666 1.00 81.56 522 LEU A C 1
ATOM 4025 O O . LEU A 1 522 ? 4.088 20.173 25.435 1.00 81.56 522 LEU A O 1
ATOM 4029 N N . VAL A 1 523 ? 3.346 21.829 26.757 1.00 82.81 523 VAL A N 1
ATOM 4030 C CA . VAL A 1 523 ? 2.687 20.939 27.726 1.00 82.81 523 VAL A CA 1
ATOM 4031 C C . VAL A 1 523 ? 1.533 20.199 27.061 1.00 82.81 523 VAL A C 1
ATOM 4033 O O . VAL A 1 523 ? 1.455 18.988 27.199 1.00 82.81 523 VAL A O 1
ATOM 4036 N N . ALA A 1 524 ? 0.688 20.885 26.292 1.00 84.19 524 ALA A N 1
ATOM 4037 C CA . ALA A 1 524 ? -0.418 20.257 25.580 1.00 84.19 524 ALA A CA 1
ATOM 4038 C C . ALA A 1 524 ? 0.071 19.228 24.547 1.00 84.19 524 ALA A C 1
ATOM 4040 O O . ALA A 1 524 ? -0.453 18.121 24.512 1.00 84.19 524 ALA A O 1
ATOM 4041 N N . ALA A 1 525 ? 1.115 19.540 23.773 1.00 79.19 525 ALA A N 1
ATOM 4042 C CA . ALA A 1 525 ? 1.726 18.616 22.820 1.00 79.19 525 ALA A CA 1
ATOM 4043 C C . ALA A 1 525 ? 2.342 17.403 23.532 1.00 79.19 525 ALA A C 1
ATOM 4045 O O . ALA A 1 525 ? 2.143 16.269 23.101 1.00 79.19 525 ALA A O 1
ATOM 4046 N N . ALA A 1 526 ? 3.029 17.619 24.659 1.00 78.44 526 ALA A N 1
ATOM 4047 C CA . ALA A 1 526 ? 3.558 16.542 25.488 1.00 78.44 526 ALA A CA 1
ATOM 4048 C C . ALA A 1 526 ? 2.434 15.676 26.068 1.00 78.44 526 ALA A C 1
ATOM 4050 O O . ALA A 1 526 ? 2.536 14.459 26.031 1.00 78.44 526 ALA A O 1
ATOM 4051 N N . THR A 1 527 ? 1.340 16.271 26.547 1.00 78.56 527 THR A N 1
ATOM 4052 C CA . THR A 1 527 ? 0.169 15.542 27.047 1.00 78.56 527 THR A CA 1
ATOM 4053 C C . THR A 1 527 ? -0.518 14.752 25.936 1.00 78.56 527 THR A C 1
ATOM 4055 O O . THR A 1 527 ? -0.799 13.582 26.143 1.00 78.56 527 THR A O 1
ATOM 4058 N N . ILE A 1 528 ? -0.726 15.329 24.749 1.00 78.44 528 ILE A N 1
ATOM 4059 C CA . ILE A 1 528 ? -1.266 14.628 23.568 1.00 78.44 528 ILE A CA 1
ATOM 4060 C C . ILE A 1 528 ? -0.371 13.449 23.180 1.00 78.44 528 ILE A C 1
ATOM 4062 O O . ILE A 1 528 ? -0.872 12.365 22.890 1.00 78.44 528 ILE A O 1
ATOM 4066 N N . THR A 1 529 ? 0.948 13.649 23.223 1.00 71.25 529 THR A N 1
ATOM 4067 C CA . THR A 1 529 ? 1.935 12.601 22.943 1.00 71.25 529 THR A CA 1
ATOM 4068 C C . THR A 1 529 ? 1.864 11.502 24.015 1.00 71.25 529 THR A C 1
ATOM 4070 O O . THR A 1 529 ? 1.681 10.335 23.698 1.00 71.25 529 THR A O 1
ATOM 4073 N N . ILE A 1 530 ? 1.909 11.852 25.302 1.00 74.12 530 ILE A N 1
ATOM 4074 C CA . ILE A 1 530 ? 1.873 10.890 26.418 1.00 74.12 530 ILE A CA 1
ATOM 4075 C C . ILE A 1 530 ? 0.549 10.115 26.461 1.00 74.12 530 ILE A C 1
ATOM 4077 O O . ILE A 1 530 ? 0.557 8.906 26.662 1.00 74.12 530 ILE A O 1
ATOM 4081 N N . LEU A 1 531 ? -0.579 10.796 26.256 1.00 74.94 531 LEU A N 1
ATOM 4082 C CA . LEU A 1 531 ? -1.916 10.194 26.220 1.00 74.94 531 LEU A CA 1
ATOM 4083 C C . LEU A 1 531 ? -2.229 9.522 24.877 1.00 74.94 531 LEU A C 1
ATOM 4085 O O . LEU A 1 531 ? -3.329 9.011 24.697 1.00 74.94 531 LEU A O 1
ATOM 4089 N N . GLN A 1 532 ? -1.287 9.557 23.931 1.00 62.97 532 GLN A N 1
ATOM 4090 C CA . GLN A 1 532 ? -1.414 8.986 22.595 1.00 62.97 532 GLN A CA 1
ATOM 4091 C C . GLN A 1 532 ? -2.676 9.424 21.833 1.00 62.97 532 GLN A C 1
ATOM 4093 O O . GLN A 1 532 ? -3.165 8.699 20.974 1.00 62.97 532 GLN A O 1
ATOM 4098 N N . VAL A 1 533 ? -3.160 10.646 22.046 1.00 72.25 533 VAL A N 1
ATOM 4099 C CA . VAL A 1 533 ? -4.347 11.161 21.344 1.00 72.25 533 VAL A CA 1
ATOM 4100 C C . VAL A 1 533 ? -4.050 11.295 19.832 1.00 72.25 533 VAL A C 1
ATOM 4102 O O . VAL A 1 533 ? -2.957 11.759 19.481 1.00 72.25 533 VAL A O 1
ATOM 4105 N N . PRO A 1 534 ? -4.959 10.879 18.922 1.00 58.31 534 PRO A N 1
ATOM 4106 C CA . PRO A 1 534 ? -4.858 11.099 17.472 1.00 58.31 534 PRO A CA 1
ATOM 4107 C C . PRO A 1 534 ? -5.084 12.571 17.132 1.00 58.31 534 PRO A C 1
ATOM 4109 O O . PRO A 1 534 ? -6.149 12.969 16.672 1.00 58.31 534 PRO A O 1
ATOM 4112 N N . TRP A 1 535 ? -4.095 13.414 17.402 1.00 71.88 535 TRP A N 1
ATOM 4113 C CA . TRP A 1 535 ? -4.158 14.817 17.017 1.00 71.88 535 TRP A CA 1
ATOM 4114 C C . TRP A 1 535 ? -3.031 15.144 16.052 1.00 71.88 535 TRP A C 1
ATOM 4116 O O . TRP A 1 535 ? -1.878 14.785 16.294 1.00 71.88 535 TRP A O 1
ATOM 4126 N N . ASN A 1 536 ? -3.353 15.862 14.977 1.00 71.94 536 ASN A N 1
ATOM 4127 C CA . ASN A 1 536 ? -2.346 16.367 14.058 1.00 71.94 536 ASN A CA 1
ATOM 4128 C C . ASN A 1 536 ? -1.557 17.501 14.737 1.00 71.94 536 ASN A C 1
ATOM 4130 O O . ASN A 1 536 ? -2.008 18.647 14.781 1.00 71.94 536 ASN A O 1
ATOM 4134 N N . LEU A 1 537 ? -0.391 17.168 15.298 1.00 72.38 537 LEU A N 1
ATOM 4135 C CA . LEU A 1 537 ? 0.516 18.141 15.911 1.00 72.38 537 LEU A CA 1
ATOM 4136 C C . LEU A 1 537 ? 1.211 19.032 14.871 1.00 72.38 537 LEU A C 1
ATOM 4138 O O . LEU A 1 537 ? 1.566 20.154 15.217 1.00 72.38 537 LEU A O 1
ATOM 4142 N N . ALA A 1 538 ? 1.353 18.584 13.616 1.00 71.69 538 ALA A N 1
ATOM 4143 C CA . ALA A 1 538 ? 1.955 19.396 12.554 1.00 71.69 538 ALA A CA 1
ATOM 4144 C C . ALA A 1 538 ? 1.124 20.660 12.279 1.00 71.69 538 ALA A C 1
ATOM 4146 O O . ALA A 1 538 ? 1.679 21.746 12.144 1.00 71.69 538 ALA A O 1
ATOM 4147 N N . ALA A 1 539 ? -0.208 20.550 12.366 1.00 75.19 539 ALA A N 1
ATOM 4148 C CA . ALA A 1 539 ? -1.135 21.672 12.197 1.00 75.19 539 ALA A CA 1
ATOM 4149 C C . ALA A 1 539 ? -0.990 22.783 13.263 1.00 75.19 539 ALA A C 1
ATOM 4151 O O . ALA A 1 539 ? -1.598 23.847 13.146 1.00 75.19 539 ALA A O 1
ATOM 4152 N N . TRP A 1 540 ? -0.231 22.553 14.342 1.00 76.94 540 TRP A N 1
ATOM 4153 C CA . TRP A 1 540 ? 0.037 23.567 15.371 1.00 76.94 540 TRP A CA 1
ATOM 4154 C C . TRP A 1 540 ? 1.226 24.462 15.013 1.00 76.94 540 TRP A C 1
ATOM 4156 O O . TRP A 1 540 ? 1.527 25.428 15.722 1.00 76.94 540 TRP A O 1
ATOM 4166 N N . GLU A 1 541 ? 1.915 24.137 13.925 1.00 74.06 541 GLU A N 1
ATOM 4167 C CA . GLU A 1 541 ? 3.180 24.718 13.529 1.00 74.06 541 GLU A CA 1
ATOM 4168 C C . GLU A 1 541 ? 3.027 25.363 12.145 1.00 74.06 541 GLU A C 1
ATOM 4170 O O . GLU A 1 541 ? 2.367 24.814 11.271 1.00 74.06 541 GLU A O 1
ATOM 4175 N N . PRO A 1 542 ? 3.645 26.523 11.879 1.00 67.12 542 PRO A N 1
ATOM 4176 C CA . PRO A 1 542 ? 3.544 27.189 10.580 1.00 67.12 542 PRO A CA 1
ATOM 4177 C C . PRO A 1 542 ? 4.481 26.551 9.533 1.00 67.12 542 PRO A C 1
ATOM 4179 O O . PRO A 1 542 ? 5.056 27.266 8.709 1.00 67.12 542 PRO A O 1
ATOM 4182 N N . PHE A 1 543 ? 4.726 25.240 9.634 1.00 65.00 543 PHE A N 1
ATOM 4183 C CA . PHE A 1 543 ? 5.696 24.520 8.811 1.00 65.00 543 PHE A CA 1
ATOM 4184 C C . PHE A 1 543 ? 5.083 23.848 7.583 1.00 65.00 543 PHE A C 1
ATOM 4186 O O . PHE A 1 543 ? 5.837 23.620 6.650 1.00 65.00 543 PHE A O 1
ATOM 4193 N N . ASP A 1 544 ? 3.756 23.683 7.515 1.00 57.28 544 ASP A N 1
ATOM 4194 C CA . ASP A 1 544 ? 3.029 23.192 6.323 1.00 57.28 544 ASP A CA 1
ATOM 4195 C C . ASP A 1 544 ? 3.254 24.048 5.053 1.00 57.28 544 ASP A C 1
ATOM 4197 O O . ASP A 1 544 ? 2.831 23.682 3.963 1.00 57.28 544 ASP A O 1
ATOM 4201 N N . ALA A 1 545 ? 3.872 25.227 5.190 1.00 56.56 545 ALA A N 1
ATOM 4202 C CA . ALA A 1 545 ? 4.168 26.152 4.097 1.00 56.56 545 ALA A CA 1
ATOM 4203 C C . ALA A 1 545 ? 5.558 25.958 3.448 1.00 56.56 545 ALA A C 1
ATOM 4205 O O . ALA A 1 545 ? 5.892 26.726 2.543 1.00 56.56 545 ALA A O 1
ATOM 4206 N N . TRP A 1 546 ? 6.377 25.027 3.951 1.00 59.41 546 TRP A N 1
ATOM 4207 C CA . TRP A 1 546 ? 7.667 24.622 3.375 1.00 59.41 546 TRP A CA 1
ATOM 4208 C C . TRP A 1 546 ? 7.516 23.262 2.720 1.00 59.41 546 TRP A C 1
ATOM 4210 O O . TRP A 1 546 ? 8.117 23.100 1.638 1.00 59.41 546 TRP A O 1
#